Protein AF-A0A662YRQ8-F1 (afdb_monomer_lite)

pLDDT: mean 80.89, std 19.44, range [24.02, 98.69]

Structure (mmCIF, N/CA/C/O backbone):
data_AF-A0A662YRQ8-F1
#
_entry.id   AF-A0A662YRQ8-F1
#
loop_
_atom_site.group_PDB
_atom_site.id
_atom_site.type_symbol
_atom_site.label_atom_id
_atom_site.label_alt_id
_atom_site.label_comp_id
_atom_site.label_asym_id
_atom_site.label_entity_id
_atom_site.label_seq_id
_atom_site.pdbx_PDB_ins_code
_atom_site.Cartn_x
_atom_site.Cartn_y
_atom_site.Cartn_z
_atom_site.occupancy
_atom_site.B_iso_or_equiv
_atom_site.auth_seq_id
_atom_site.auth_comp_id
_atom_site.auth_asym_id
_atom_site.auth_atom_id
_atom_site.pdbx_PDB_model_num
ATOM 1 N N . MET A 1 1 ? -12.260 22.789 26.407 1.00 25.31 1 MET A N 1
ATOM 2 C CA . MET A 1 1 ? -10.998 22.935 27.160 1.00 25.31 1 MET A CA 1
ATOM 3 C C . MET A 1 1 ? -10.256 21.630 26.988 1.00 25.31 1 MET A C 1
ATOM 5 O O . MET A 1 1 ? -10.635 20.648 27.612 1.00 25.31 1 MET A O 1
ATOM 9 N N . ASN A 1 2 ? -9.316 21.592 26.049 1.00 30.98 2 ASN A N 1
ATOM 10 C CA . ASN A 1 2 ? -8.514 20.402 25.795 1.00 30.98 2 ASN A CA 1
ATOM 11 C C . ASN A 1 2 ? -7.507 20.269 26.946 1.00 30.98 2 ASN A C 1
ATOM 13 O O . ASN A 1 2 ? -6.934 21.273 27.368 1.00 30.98 2 ASN A O 1
ATOM 17 N N . GLY A 1 3 ? -7.381 19.068 27.514 1.00 31.55 3 GLY A N 1
ATOM 18 C CA . GLY A 1 3 ? -6.394 18.777 28.556 1.00 31.55 3 GLY A CA 1
ATOM 19 C C . GLY A 1 3 ? -4.955 19.003 28.063 1.00 31.55 3 GLY A C 1
ATOM 20 O O . GLY A 1 3 ? -4.752 19.182 26.861 1.00 31.55 3 GLY A O 1
ATOM 21 N N . PRO A 1 4 ? -3.966 19.023 28.973 1.00 32.19 4 PRO A N 1
ATOM 22 C CA . PRO A 1 4 ? -2.566 19.235 28.610 1.00 32.19 4 PRO A CA 1
ATOM 23 C C . PRO A 1 4 ? -2.101 18.189 27.583 1.00 32.19 4 PRO A C 1
ATOM 25 O O . PRO A 1 4 ? -2.426 17.009 27.701 1.00 32.19 4 PRO A O 1
ATOM 28 N N . VAL A 1 5 ? -1.367 18.655 26.568 1.00 42.41 5 VAL A N 1
ATOM 29 C CA . VAL A 1 5 ? -0.914 17.910 25.373 1.00 42.41 5 VAL A CA 1
ATOM 30 C C . VAL A 1 5 ? 0.348 17.073 25.656 1.00 42.41 5 VAL A C 1
ATOM 32 O O . VAL A 1 5 ? 0.888 16.409 24.775 1.00 42.41 5 VAL A O 1
ATOM 35 N N . ASP A 1 6 ? 0.812 17.035 26.902 1.00 43.62 6 ASP A N 1
ATOM 36 C CA . ASP A 1 6 ? 2.120 16.480 27.236 1.00 43.62 6 ASP A CA 1
ATOM 37 C C . ASP A 1 6 ? 2.043 14.972 27.510 1.00 43.62 6 ASP A C 1
ATOM 39 O O . ASP A 1 6 ? 2.090 14.508 28.645 1.00 43.62 6 ASP A O 1
ATOM 43 N N . GLY A 1 7 ? 1.939 14.192 26.433 1.00 43.09 7 GLY A N 1
ATOM 44 C CA . GLY A 1 7 ? 2.198 12.746 26.414 1.00 43.09 7 GLY A CA 1
ATOM 45 C C . GLY A 1 7 ? 3.687 12.407 26.267 1.00 43.09 7 GLY A C 1
ATOM 46 O O . GLY A 1 7 ? 4.026 11.409 25.633 1.00 43.09 7 GLY A O 1
ATOM 47 N N . LEU A 1 8 ? 4.585 13.264 26.766 1.00 45.91 8 LEU A N 1
ATOM 48 C CA . LEU A 1 8 ? 6.027 13.038 26.688 1.00 45.91 8 LEU A CA 1
ATOM 49 C C . LEU A 1 8 ? 6.437 11.973 27.709 1.00 45.91 8 LEU A C 1
ATOM 51 O O . LEU A 1 8 ? 6.257 12.142 28.912 1.00 45.91 8 LEU A O 1
ATOM 55 N N . PHE A 1 9 ? 7.011 10.879 27.213 1.00 47.22 9 PHE A N 1
ATOM 56 C CA . PHE A 1 9 ? 7.654 9.871 28.046 1.00 47.22 9 PHE A CA 1
ATOM 57 C C . PHE A 1 9 ? 8.927 10.459 28.659 1.00 47.22 9 PHE A C 1
ATOM 59 O O . PHE A 1 9 ? 9.909 10.690 27.952 1.00 47.22 9 PHE A O 1
ATOM 66 N N . ASP A 1 10 ? 8.915 10.707 29.967 1.00 44.44 10 ASP A N 1
ATOM 67 C CA . ASP A 1 10 ? 10.130 11.029 30.710 1.00 44.44 10 ASP A CA 1
ATOM 68 C C . ASP A 1 10 ? 10.884 9.713 30.944 1.00 44.44 10 ASP A C 1
ATOM 70 O O . ASP A 1 10 ? 10.483 8.877 31.755 1.00 44.44 10 ASP A O 1
ATOM 74 N N . SER A 1 11 ? 11.960 9.489 30.187 1.00 44.47 11 SER A N 1
ATOM 75 C CA . SER A 1 11 ? 12.743 8.243 30.165 1.00 44.47 11 SER A CA 1
ATOM 76 C C . SER A 1 11 ? 13.552 7.995 31.448 1.00 44.47 11 SER A C 1
ATOM 78 O O . SER A 1 11 ? 14.590 7.334 31.415 1.00 44.47 11 SER A O 1
ATOM 80 N N . GLN A 1 12 ? 13.150 8.581 32.575 1.00 41.28 12 GLN A N 1
ATOM 81 C CA . GLN A 1 12 ? 13.925 8.561 33.814 1.00 41.28 12 GLN A CA 1
ATOM 82 C C . GLN A 1 12 ? 13.778 7.264 34.613 1.00 41.28 12 GLN A C 1
ATOM 84 O O . GLN A 1 12 ? 14.516 7.075 35.578 1.00 41.28 12 GLN A O 1
ATOM 89 N N . HIS A 1 13 ? 12.923 6.333 34.184 1.00 43.66 13 HIS A N 1
ATOM 90 C CA . HIS A 1 13 ? 12.823 5.014 34.797 1.00 43.66 13 HIS A CA 1
ATOM 91 C C . HIS A 1 13 ? 12.653 3.890 33.753 1.00 43.66 13 HIS A C 1
ATOM 93 O O . HIS A 1 13 ? 11.630 3.803 33.084 1.00 43.66 13 HIS A O 1
ATOM 99 N N . ASP A 1 14 ? 13.664 3.012 33.716 1.00 48.03 14 ASP A N 1
ATOM 100 C CA . ASP A 1 14 ? 13.619 1.555 33.482 1.00 48.03 14 ASP A CA 1
ATOM 101 C C . ASP A 1 14 ? 14.218 0.901 32.210 1.00 48.03 14 ASP A C 1
ATOM 103 O O . ASP A 1 14 ? 14.156 1.397 31.084 1.00 48.03 14 ASP A O 1
ATOM 107 N N . ASP A 1 15 ? 14.821 -0.268 32.468 1.00 57.59 15 ASP A N 1
ATOM 108 C CA . ASP A 1 15 ? 15.594 -1.186 31.617 1.00 57.59 15 ASP A CA 1
ATOM 109 C C . ASP A 1 15 ? 14.920 -1.562 30.273 1.00 57.59 15 ASP A C 1
ATOM 111 O O . ASP A 1 15 ? 14.254 -2.592 30.148 1.00 57.59 15 ASP A O 1
ATOM 115 N N . GLY A 1 16 ? 15.143 -0.779 29.212 1.00 65.19 16 GLY A N 1
ATOM 116 C CA . GLY A 1 16 ? 14.778 -1.186 27.843 1.00 65.19 16 GLY A CA 1
ATOM 117 C C . GLY A 1 16 ? 13.274 -1.177 27.536 1.00 65.19 16 GLY A C 1
ATOM 118 O O . GLY A 1 16 ? 12.832 -1.888 26.627 1.00 65.19 16 GLY A O 1
ATOM 119 N N . ALA A 1 17 ? 12.491 -0.389 28.278 1.00 81.50 17 ALA A N 1
ATOM 120 C CA . ALA A 1 17 ? 11.095 -0.115 27.953 1.00 81.50 17 ALA A CA 1
ATOM 121 C C . ALA A 1 17 ? 10.980 0.898 26.795 1.00 81.50 17 ALA A C 1
ATOM 123 O O . ALA A 1 17 ? 11.735 1.869 26.725 1.00 81.50 17 ALA A O 1
ATOM 124 N N . PHE A 1 18 ? 10.033 0.687 25.879 1.00 86.69 18 PHE A N 1
ATOM 125 C CA . PHE A 1 18 ? 9.770 1.588 24.752 1.00 86.69 18 PHE A CA 1
ATOM 126 C C . PHE A 1 18 ? 8.282 1.614 24.388 1.00 86.69 18 PHE A C 1
ATOM 128 O O . PHE A 1 18 ? 7.525 0.711 24.739 1.00 86.69 18 PHE A O 1
ATOM 135 N N . MET A 1 19 ? 7.847 2.647 23.665 1.00 88.12 19 MET A N 1
ATOM 136 C CA . MET A 1 19 ? 6.489 2.716 23.123 1.00 88.12 19 MET A CA 1
ATOM 137 C C . MET A 1 19 ? 6.478 2.398 21.638 1.00 88.12 19 MET A C 1
ATOM 139 O O . MET A 1 19 ? 7.355 2.832 20.892 1.00 88.12 19 MET A O 1
ATOM 143 N N . PHE A 1 20 ? 5.436 1.702 21.199 1.00 87.88 20 PHE A N 1
ATOM 144 C CA . PHE A 1 20 ? 5.177 1.483 19.785 1.00 87.88 20 PHE A CA 1
ATOM 145 C C . PHE A 1 20 ? 3.710 1.744 19.472 1.00 87.88 20 PHE A C 1
ATOM 147 O O . PHE A 1 20 ? 2.830 1.445 20.282 1.00 87.88 20 PHE A O 1
ATOM 154 N N . THR A 1 21 ? 3.448 2.307 18.295 1.00 85.81 21 THR A N 1
ATOM 155 C CA . THR A 1 21 ? 2.104 2.699 17.876 1.00 85.81 21 THR A CA 1
ATOM 156 C C . THR A 1 21 ? 1.757 2.069 16.540 1.00 85.81 21 THR A C 1
ATOM 158 O O . THR A 1 21 ? 2.542 2.131 15.599 1.00 85.81 21 THR A O 1
ATOM 161 N N . SER A 1 22 ? 0.547 1.524 16.449 1.00 86.56 22 SER A N 1
ATOM 162 C CA . SER A 1 22 ? -0.058 1.109 15.184 1.00 86.56 22 SER A CA 1
ATOM 163 C C . SER A 1 22 ? -1.445 1.715 15.040 1.00 86.56 22 SER A C 1
ATOM 165 O O . SER A 1 22 ? -2.113 2.031 16.026 1.00 86.56 22 SER A O 1
ATOM 167 N N . GLU A 1 23 ? -1.902 1.839 13.800 1.00 87.50 23 GLU A N 1
ATOM 168 C CA . GLU A 1 23 ? -3.233 2.342 13.484 1.00 87.50 23 GLU A CA 1
ATOM 169 C C . GLU A 1 23 ? -3.971 1.461 12.471 1.00 87.50 23 GLU A C 1
ATOM 171 O O . GLU A 1 23 ? -3.383 0.669 11.736 1.00 87.50 23 GLU A O 1
ATOM 176 N N . SER A 1 24 ? -5.292 1.605 12.440 1.00 89.94 24 SER A N 1
ATOM 177 C CA . SER A 1 24 ? -6.202 0.900 11.546 1.00 89.94 24 SER A CA 1
ATOM 178 C C . SER A 1 24 ? -7.376 1.805 11.189 1.00 89.94 24 SER A C 1
ATOM 180 O O . SER A 1 24 ? -7.711 2.733 11.923 1.00 89.94 24 SER A O 1
ATOM 182 N N . VAL A 1 25 ? -8.016 1.519 10.062 1.00 91.00 25 VAL A N 1
ATOM 183 C CA . VAL A 1 25 ? -9.215 2.213 9.598 1.00 91.00 25 VAL A CA 1
ATOM 184 C C . VAL A 1 25 ? -10.347 1.215 9.348 1.00 91.00 25 VAL A C 1
ATOM 186 O O . VAL A 1 25 ? -10.095 0.032 9.111 1.00 91.00 25 VAL A O 1
ATOM 189 N N . GLY A 1 26 ? -11.587 1.688 9.427 1.00 93.12 26 GLY A N 1
ATOM 190 C CA . GLY A 1 26 ? -12.785 0.904 9.152 1.00 93.12 26 GLY A CA 1
ATOM 191 C C . GLY A 1 26 ? -13.053 0.703 7.662 1.00 93.12 26 GLY A C 1
ATOM 192 O O . GLY A 1 26 ? -12.456 1.343 6.799 1.00 93.12 26 GLY A O 1
ATOM 193 N N . GLU A 1 27 ? -14.011 -0.175 7.375 1.00 95.00 27 GLU A N 1
ATOM 194 C CA . GLU A 1 27 ? -14.470 -0.517 6.022 1.00 95.00 27 GLU A CA 1
ATOM 195 C C . GLU A 1 27 ? -15.055 0.672 5.242 1.00 95.00 27 GLU A C 1
ATOM 197 O O . GLU A 1 27 ? -15.081 0.635 4.017 1.00 95.00 27 GLU A O 1
ATOM 202 N N . GLY A 1 28 ? -15.532 1.716 5.928 1.00 95.00 28 GLY A N 1
ATOM 203 C CA . GLY A 1 28 ? -16.063 2.921 5.294 1.00 95.00 28 GLY A CA 1
ATOM 204 C C . GLY A 1 28 ? -15.041 4.019 5.045 1.00 95.00 28 GLY A C 1
ATOM 205 O O . GLY A 1 28 ? -15.399 5.047 4.481 1.00 95.00 28 GLY A O 1
ATOM 206 N N . HIS A 1 29 ? -13.783 3.831 5.444 1.00 92.25 29 HIS A N 1
ATOM 207 C CA . HIS A 1 29 ? -12.742 4.779 5.071 1.00 92.25 29 HIS A CA 1
ATOM 208 C C . HIS A 1 29 ? -12.563 4.766 3.545 1.00 92.25 29 HIS A C 1
ATOM 210 O O . HIS A 1 29 ? -12.417 3.675 2.998 1.00 92.25 29 HIS A O 1
ATOM 216 N N . PRO A 1 30 ? -12.479 5.918 2.854 1.00 86.69 30 PRO A N 1
ATOM 217 C CA . PRO A 1 30 ? -12.447 5.979 1.389 1.00 86.69 30 PRO A CA 1
ATOM 218 C C . PRO A 1 30 ? -11.354 5.105 0.741 1.00 86.69 30 PRO A C 1
ATOM 220 O O . PRO A 1 30 ? -11.682 4.304 -0.131 1.00 86.69 30 PRO A O 1
ATOM 223 N N . ASP A 1 31 ? -10.115 5.094 1.254 1.00 80.44 31 ASP A N 1
ATOM 224 C CA . ASP A 1 31 ? -9.100 4.131 0.766 1.00 80.44 31 ASP A CA 1
ATOM 225 C C . ASP A 1 31 ? -9.547 2.668 0.893 1.00 80.44 31 ASP A C 1
ATOM 227 O O . ASP A 1 31 ? -9.432 1.892 -0.044 1.00 80.44 31 ASP A O 1
ATOM 231 N N . LYS A 1 32 ? -10.146 2.290 2.030 1.00 85.94 32 LYS A N 1
ATOM 232 C CA . LYS A 1 32 ? -10.635 0.922 2.225 1.00 85.94 32 LYS A CA 1
ATOM 233 C C . LYS A 1 32 ? -11.867 0.613 1.386 1.00 85.94 32 LYS A C 1
ATOM 235 O O . LYS A 1 32 ? -12.112 -0.558 1.105 1.00 85.94 32 LYS A O 1
ATOM 240 N N . ILE A 1 33 ? -12.648 1.618 0.987 1.00 90.00 33 ILE A N 1
ATOM 241 C CA . ILE A 1 33 ? -13.706 1.451 -0.014 1.00 90.00 33 ILE A CA 1
ATOM 242 C C . ILE A 1 33 ? -13.071 1.079 -1.357 1.00 90.00 33 ILE A C 1
ATOM 244 O O . ILE A 1 33 ? -13.555 0.145 -1.991 1.00 90.00 33 ILE A O 1
ATOM 248 N N . CYS A 1 34 ? -11.996 1.765 -1.761 1.00 85.69 34 CYS A N 1
ATOM 249 C CA . CYS A 1 34 ? -11.265 1.466 -2.996 1.00 85.69 34 CYS A CA 1
ATOM 250 C C . CYS A 1 34 ? -10.718 0.036 -2.975 1.00 85.69 34 CYS A C 1
ATOM 252 O O . CYS A 1 34 ? -11.110 -0.754 -3.829 1.00 85.69 34 CYS A O 1
ATOM 254 N N . ASP A 1 35 ? -9.976 -0.329 -1.926 1.00 80.81 35 ASP A N 1
ATOM 255 C CA . ASP A 1 35 ? -9.445 -1.682 -1.706 1.00 80.81 35 ASP A CA 1
ATOM 256 C C . ASP A 1 35 ? -10.535 -2.766 -1.838 1.00 80.81 35 ASP A C 1
ATOM 258 O O . ASP A 1 35 ? -10.402 -3.742 -2.575 1.00 80.81 35 ASP A O 1
ATOM 262 N N . GLN A 1 36 ? -11.664 -2.583 -1.139 1.00 93.19 36 GLN A N 1
ATOM 263 C CA . GLN A 1 36 ? -12.771 -3.545 -1.152 1.00 93.19 36 GLN A CA 1
ATOM 264 C C . GLN A 1 36 ? -13.462 -3.632 -2.513 1.00 93.19 36 GLN A C 1
ATOM 266 O O . GLN A 1 36 ? -13.988 -4.690 -2.855 1.00 93.19 36 GLN A O 1
ATOM 271 N N . ILE A 1 37 ? -13.537 -2.531 -3.264 1.00 92.44 37 ILE A N 1
ATOM 272 C CA . ILE A 1 37 ? -14.115 -2.525 -4.609 1.00 92.44 37 ILE A CA 1
ATOM 273 C C . ILE A 1 37 ? -13.185 -3.251 -5.577 1.00 92.44 37 ILE A C 1
ATOM 275 O O . ILE A 1 37 ? -13.665 -4.112 -6.317 1.00 92.44 37 ILE A O 1
ATOM 279 N N . SER A 1 38 ? -11.889 -2.955 -5.542 1.00 87.69 38 SER A N 1
ATOM 280 C CA . SER A 1 38 ? -10.891 -3.598 -6.391 1.00 87.69 38 SER A CA 1
ATOM 281 C C . SER A 1 38 ? -10.846 -5.108 -6.157 1.00 87.69 38 SER A C 1
ATOM 283 O O . SER A 1 38 ? -10.987 -5.882 -7.106 1.00 87.69 38 SER A O 1
ATOM 285 N N . ASP A 1 39 ? -10.821 -5.551 -4.897 1.00 88.88 39 ASP A N 1
ATOM 286 C CA . ASP A 1 39 ? -10.882 -6.978 -4.554 1.00 88.88 39 ASP A CA 1
ATOM 287 C C . ASP A 1 39 ? -12.254 -7.616 -4.854 1.00 88.88 39 ASP A C 1
ATOM 289 O O . ASP A 1 39 ? -12.351 -8.808 -5.148 1.00 88.88 39 ASP A O 1
ATOM 293 N N . ALA A 1 40 ? -13.348 -6.848 -4.849 1.00 95.50 40 ALA A N 1
ATOM 294 C CA . ALA A 1 40 ? -14.647 -7.361 -5.288 1.00 95.50 40 ALA A CA 1
ATOM 295 C C . ALA A 1 40 ? -14.697 -7.586 -6.806 1.00 95.50 40 ALA A C 1
ATOM 297 O O . ALA A 1 40 ? -15.294 -8.566 -7.268 1.00 95.50 40 ALA A O 1
ATOM 298 N N . VAL A 1 41 ? -14.082 -6.690 -7.586 1.00 94.06 41 VAL A N 1
ATOM 299 C CA . VAL A 1 41 ? -13.893 -6.863 -9.033 1.00 94.06 41 VAL A CA 1
ATOM 300 C C . VAL A 1 41 ? -13.023 -8.091 -9.285 1.00 94.06 41 VAL A C 1
ATOM 302 O O . VAL A 1 41 ? -13.378 -8.937 -10.110 1.00 94.06 41 VAL A O 1
ATOM 305 N N . LEU A 1 42 ? -11.954 -8.240 -8.507 1.00 89.81 42 LEU A N 1
ATOM 306 C CA . LEU A 1 42 ? -11.062 -9.388 -8.541 1.00 89.81 42 LEU A CA 1
ATOM 307 C C . LEU A 1 42 ? -11.794 -10.716 -8.351 1.00 89.81 42 LEU A C 1
ATOM 309 O O . LEU A 1 42 ? -11.758 -11.601 -9.212 1.00 89.81 42 LEU A O 1
ATOM 313 N N . ASP A 1 43 ? -12.537 -10.817 -7.251 1.00 94.81 43 ASP A N 1
ATOM 314 C CA . ASP A 1 43 ? -13.339 -11.985 -6.914 1.00 94.81 43 ASP A CA 1
ATOM 315 C C . ASP A 1 43 ? -14.398 -12.265 -7.987 1.00 94.81 43 ASP A C 1
ATOM 317 O O . ASP A 1 43 ? -14.693 -13.424 -8.286 1.00 94.81 43 ASP A O 1
ATOM 321 N N . ALA A 1 44 ? -14.996 -11.227 -8.584 1.00 97.62 44 ALA A N 1
ATOM 322 C CA . ALA A 1 44 ? -15.987 -11.383 -9.647 1.00 97.62 44 ALA A CA 1
ATOM 323 C C . ALA A 1 44 ? -15.390 -11.999 -10.923 1.00 97.62 44 ALA A C 1
ATOM 325 O O . ALA A 1 44 ? -16.059 -12.816 -11.567 1.00 97.62 44 ALA A O 1
ATOM 326 N N . HIS A 1 45 ? -14.142 -11.655 -11.255 1.00 95.88 45 HIS A N 1
ATOM 327 C CA . HIS A 1 45 ? -13.399 -12.277 -12.348 1.00 95.88 45 HIS A CA 1
ATOM 328 C C . HIS A 1 45 ? -13.014 -13.720 -12.019 1.00 95.88 45 HIS A C 1
ATOM 330 O O . HIS A 1 45 ? -13.378 -14.620 -12.776 1.00 95.88 45 HIS A O 1
ATOM 336 N N . LEU A 1 46 ? -12.376 -13.973 -10.872 1.00 91.50 46 LEU A N 1
ATOM 337 C CA . LEU A 1 46 ? -11.926 -15.318 -10.486 1.00 91.50 46 LEU A CA 1
ATOM 338 C C . LEU A 1 46 ? -13.055 -16.336 -10.334 1.00 91.50 46 LEU A C 1
ATOM 340 O O . LEU A 1 46 ? -12.872 -17.514 -10.636 1.00 91.50 46 LEU A O 1
ATOM 344 N N . LYS A 1 47 ? -14.249 -15.893 -9.916 1.00 97.19 47 LYS A N 1
ATOM 345 C CA . LYS A 1 47 ? -15.451 -16.746 -9.859 1.00 97.19 47 LYS A CA 1
ATOM 346 C C . LYS A 1 47 ? -15.800 -17.373 -11.210 1.00 97.19 47 LYS A C 1
ATOM 348 O O . LYS A 1 47 ? -16.394 -18.448 -11.232 1.00 97.19 47 LYS A O 1
ATOM 353 N N . GLN A 1 48 ? -15.496 -16.693 -12.313 1.00 97.44 48 GLN A N 1
ATOM 354 C CA . GLN A 1 48 ? -15.834 -17.132 -13.671 1.00 97.44 48 GLN A CA 1
ATOM 355 C C . GLN A 1 48 ? -14.605 -17.611 -14.453 1.00 97.44 48 GLN A C 1
ATOM 357 O O . GLN A 1 48 ? -14.726 -18.470 -15.324 1.00 97.44 48 GLN A O 1
ATOM 362 N N . ASP A 1 49 ? -13.434 -17.052 -14.156 1.00 94.88 49 ASP A N 1
ATOM 363 C CA . ASP A 1 49 ? -12.181 -17.287 -14.857 1.00 94.88 49 ASP A CA 1
ATOM 364 C C . ASP A 1 49 ? -11.009 -17.310 -13.858 1.00 94.88 49 ASP A C 1
ATOM 366 O O . ASP A 1 49 ? -10.426 -16.265 -13.569 1.00 94.88 49 ASP A O 1
ATOM 370 N N . PRO A 1 50 ? -10.635 -18.494 -13.339 1.00 91.69 50 PRO A N 1
ATOM 371 C CA . PRO A 1 50 ? -9.534 -18.641 -12.381 1.00 91.69 50 PRO A CA 1
ATOM 372 C C . PRO A 1 50 ? -8.172 -18.163 -12.907 1.00 91.69 50 PRO A C 1
ATOM 374 O O . PRO A 1 50 ? -7.261 -17.904 -12.127 1.00 91.69 50 PRO A O 1
ATOM 377 N N . ASP A 1 51 ? -8.020 -18.048 -14.230 1.00 88.06 51 ASP A N 1
ATOM 378 C CA . ASP A 1 51 ? -6.792 -17.584 -14.878 1.00 88.06 51 ASP A CA 1
ATOM 379 C C . ASP A 1 51 ? -6.832 -16.086 -15.230 1.00 88.06 51 ASP A C 1
ATOM 381 O O . ASP A 1 51 ? -5.924 -15.594 -15.913 1.00 88.06 51 ASP A O 1
ATOM 385 N N . ALA A 1 52 ? -7.855 -15.355 -14.771 1.00 86.81 52 ALA A N 1
ATOM 386 C CA . ALA A 1 52 ? -7.998 -13.923 -15.002 1.00 86.81 52 ALA A CA 1
ATOM 387 C C . ALA A 1 52 ? -6.768 -13.148 -14.512 1.00 86.81 52 ALA A C 1
ATOM 389 O O . ALA A 1 52 ? -6.278 -13.348 -13.399 1.00 86.81 52 ALA A O 1
ATOM 390 N N . LYS A 1 53 ? -6.287 -12.225 -15.343 1.00 82.00 53 LYS A N 1
ATOM 391 C CA . LYS A 1 53 ? -5.225 -11.276 -15.001 1.00 82.00 53 LYS A CA 1
ATOM 392 C C . LYS A 1 53 ? -5.885 -9.937 -14.721 1.00 82.00 53 LYS A C 1
ATOM 394 O O . LYS A 1 53 ? -6.340 -9.287 -15.656 1.00 82.00 53 LYS A O 1
ATOM 399 N N . VAL A 1 54 ? -5.969 -9.563 -13.452 1.00 78.31 54 VAL A N 1
ATOM 400 C CA . VAL A 1 54 ? -6.602 -8.320 -13.002 1.00 78.31 54 VAL A CA 1
ATOM 401 C C . VAL A 1 54 ? -5.544 -7.464 -12.319 1.00 78.31 54 VAL A C 1
ATOM 403 O O . VAL A 1 54 ? -4.816 -7.966 -11.462 1.00 78.31 54 VAL A O 1
ATOM 406 N N . ALA A 1 55 ? -5.465 -6.209 -12.738 1.00 78.75 55 ALA A N 1
ATOM 407 C CA . ALA A 1 55 ? -4.845 -5.088 -12.049 1.00 78.75 55 ALA A CA 1
ATOM 408 C C . ALA A 1 55 ? -5.885 -3.959 -12.087 1.00 78.75 55 ALA A C 1
ATOM 410 O O . ALA A 1 55 ? -5.955 -3.193 -13.049 1.00 78.75 55 ALA A O 1
ATOM 411 N N . CYS A 1 56 ? -6.805 -3.976 -11.124 1.00 81.56 56 CYS A N 1
ATOM 412 C CA . CYS A 1 56 ? -7.929 -3.048 -11.069 1.00 81.56 56 CYS A CA 1
ATOM 413 C C . CYS A 1 56 ? -7.682 -2.063 -9.941 1.00 81.56 56 CYS A C 1
ATOM 415 O O . CYS A 1 56 ? -7.832 -2.436 -8.790 1.00 81.56 56 CYS A O 1
ATOM 417 N N . GLU A 1 57 ? -7.373 -0.827 -10.297 1.00 80.81 57 GLU A N 1
ATOM 418 C CA . GLU A 1 57 ? -7.209 0.287 -9.377 1.00 80.81 57 GLU A CA 1
ATOM 419 C C . GLU A 1 57 ? -8.553 1.008 -9.207 1.00 80.81 57 GLU A C 1
ATOM 421 O O . GLU A 1 57 ? -9.259 1.282 -10.190 1.00 80.81 57 GLU A O 1
ATOM 426 N N . THR A 1 58 ? -8.919 1.344 -7.971 1.00 83.12 58 THR A N 1
ATOM 427 C CA . THR A 1 58 ? -10.149 2.099 -7.686 1.00 83.12 58 THR A CA 1
ATOM 428 C C . THR A 1 58 ? -9.841 3.479 -7.123 1.00 83.12 58 THR A C 1
ATOM 430 O O . THR A 1 58 ? -9.040 3.636 -6.212 1.00 83.12 58 THR A O 1
ATOM 433 N N . VAL A 1 59 ? -10.539 4.498 -7.619 1.00 85.88 59 VAL A N 1
ATOM 434 C CA . VAL A 1 59 ? -10.541 5.855 -7.059 1.00 85.88 59 VAL A CA 1
ATOM 435 C C . VAL A 1 59 ? -11.942 6.185 -6.596 1.00 85.88 59 VAL A C 1
ATOM 437 O O . VAL A 1 59 ? -12.906 5.943 -7.328 1.00 85.88 59 VAL A O 1
ATOM 440 N N . CYS A 1 60 ? -12.082 6.807 -5.429 1.00 87.06 60 CYS A N 1
ATOM 441 C CA . CYS A 1 60 ? -13.357 7.379 -5.025 1.00 87.06 60 CYS A CA 1
ATOM 442 C C . CYS A 1 60 ? -13.224 8.805 -4.482 1.00 87.06 60 CYS A C 1
ATOM 444 O O . CYS A 1 60 ? -12.250 9.176 -3.825 1.00 87.06 60 CYS A O 1
ATOM 446 N N . LYS A 1 61 ? -14.226 9.620 -4.817 1.00 88.81 61 LYS A N 1
ATOM 447 C CA . LYS A 1 61 ? -14.428 10.991 -4.332 1.00 88.81 61 LYS A CA 1
ATOM 448 C C . LYS A 1 61 ? -15.931 11.281 -4.313 1.00 88.81 61 LYS A C 1
ATOM 450 O O . LYS A 1 61 ? -16.733 10.420 -4.679 1.00 88.81 61 LYS A O 1
ATOM 455 N N . THR A 1 62 ? -16.339 12.469 -3.884 1.00 88.06 62 THR A N 1
ATOM 456 C CA . THR A 1 62 ? -17.729 12.930 -3.809 1.00 88.06 62 THR A CA 1
ATOM 457 C C . THR A 1 62 ? -18.560 12.509 -5.024 1.00 88.06 62 THR A C 1
ATOM 459 O O . THR A 1 62 ? -18.370 12.970 -6.147 1.00 88.06 62 THR A O 1
ATOM 462 N N . GLY A 1 63 ? -19.497 11.586 -4.791 1.00 89.75 63 GLY A N 1
ATOM 463 C CA . GLY A 1 63 ? -20.422 11.095 -5.811 1.00 89.75 63 GLY A CA 1
ATOM 464 C C . GLY A 1 63 ? -19.800 10.288 -6.958 1.00 89.75 63 GLY A C 1
ATOM 465 O O . GLY A 1 63 ? -20.517 10.018 -7.919 1.00 89.75 63 GLY A O 1
ATOM 466 N N . MET A 1 64 ? -18.530 9.877 -6.885 1.00 93.12 64 MET A N 1
ATOM 467 C CA . MET A 1 64 ? -17.827 9.181 -7.968 1.00 93.12 64 MET A CA 1
ATOM 468 C C . MET A 1 64 ? -17.011 7.985 -7.463 1.00 93.12 64 MET A C 1
ATOM 470 O O . MET A 1 64 ? -16.265 8.087 -6.492 1.00 93.12 64 MET A O 1
ATOM 474 N N . VAL A 1 65 ? -17.101 6.879 -8.200 1.00 94.38 65 VAL A N 1
ATOM 475 C CA . VAL A 1 65 ? -16.119 5.790 -8.215 1.00 94.38 65 VAL A CA 1
ATOM 476 C C . VAL A 1 65 ? -15.571 5.663 -9.632 1.00 94.38 65 VAL A C 1
ATOM 478 O O . VAL A 1 65 ? -16.349 5.633 -10.584 1.00 94.38 65 VAL A O 1
ATOM 481 N N . LEU A 1 66 ? -14.256 5.578 -9.782 1.00 91.19 66 LEU A N 1
ATOM 482 C CA . LEU A 1 66 ? -13.578 5.278 -11.039 1.00 91.19 66 LEU A CA 1
ATOM 483 C C . LEU A 1 66 ? -12.809 3.968 -10.874 1.00 91.19 66 LEU A C 1
ATOM 485 O O . LEU A 1 66 ? -11.968 3.867 -9.990 1.00 91.19 66 LEU A O 1
ATOM 489 N N . LEU A 1 67 ? -13.084 3.000 -11.744 1.00 89.31 67 LEU A N 1
ATOM 490 C CA . LEU A 1 67 ? -12.228 1.832 -11.940 1.00 89.31 67 LEU A CA 1
ATOM 491 C C . LEU A 1 67 ? -11.257 2.121 -13.085 1.00 89.31 67 LEU A C 1
ATOM 493 O O . LEU A 1 67 ? -11.704 2.502 -14.172 1.00 89.31 67 LEU A O 1
ATOM 497 N N . CYS A 1 68 ? -9.963 1.916 -12.880 1.00 85.56 68 CYS A N 1
ATOM 498 C CA . CYS A 1 68 ? -8.930 2.046 -13.906 1.00 85.56 68 CYS A CA 1
ATOM 499 C C . CYS A 1 68 ? -7.890 0.924 -13.800 1.00 85.56 68 CYS A C 1
ATOM 501 O O . CYS A 1 68 ? -7.816 0.244 -12.790 1.00 85.56 68 CYS A O 1
ATOM 503 N N . GLY A 1 69 ? -7.119 0.696 -14.864 1.00 80.81 69 GLY A N 1
ATOM 504 C CA . GLY A 1 69 ? -6.087 -0.348 -14.908 1.00 80.81 69 GLY A CA 1
ATOM 505 C C . GLY A 1 69 ? -6.317 -1.358 -16.030 1.00 80.81 69 GLY A C 1
ATOM 506 O O . GLY A 1 69 ? -6.920 -1.030 -17.061 1.00 80.81 69 GLY A O 1
ATOM 507 N N . GLU A 1 70 ? -5.835 -2.584 -15.842 1.00 78.25 70 GLU A N 1
ATOM 508 C CA . GLU A 1 70 ? -5.785 -3.619 -16.873 1.00 78.25 70 GLU A CA 1
ATOM 509 C C . GLU A 1 70 ? -6.435 -4.933 -16.423 1.00 78.25 70 GLU A C 1
ATOM 511 O O . GLU A 1 70 ? -6.049 -5.550 -15.430 1.00 78.25 70 GLU A O 1
ATOM 516 N N . ILE A 1 71 ? -7.392 -5.427 -17.213 1.00 83.94 71 ILE A N 1
ATOM 517 C CA . ILE A 1 71 ? -8.027 -6.728 -17.009 1.00 83.94 71 ILE A CA 1
ATOM 518 C C . ILE A 1 71 ? -8.000 -7.550 -18.296 1.00 83.94 71 ILE A C 1
ATOM 520 O O . ILE A 1 71 ? -8.564 -7.179 -19.325 1.00 83.94 71 ILE A O 1
ATOM 524 N N . THR A 1 72 ? -7.399 -8.735 -18.212 1.00 86.75 72 THR A N 1
ATOM 525 C CA . THR A 1 72 ? -7.479 -9.779 -19.240 1.00 86.75 72 THR A CA 1
ATOM 526 C C . THR A 1 72 ? -8.175 -10.993 -18.653 1.00 86.75 72 THR A C 1
ATOM 528 O O . THR A 1 72 ? -7.616 -11.708 -17.822 1.00 86.75 72 THR A O 1
ATOM 531 N N . SER A 1 73 ? -9.421 -11.216 -19.063 1.00 90.19 73 SER A N 1
ATOM 532 C CA . SER A 1 73 ? -10.255 -12.291 -18.532 1.00 90.19 73 SER A CA 1
ATOM 533 C C . SER A 1 73 ? -11.329 -12.715 -19.531 1.00 90.19 73 SER A C 1
ATOM 535 O O . SER A 1 73 ? -11.774 -11.926 -20.363 1.00 90.19 73 SER A O 1
ATOM 537 N N . ARG A 1 74 ? -11.767 -13.971 -19.418 1.00 93.50 74 ARG A N 1
ATOM 538 C CA . ARG A 1 74 ? -12.932 -14.540 -20.114 1.00 93.50 74 ARG A CA 1
ATOM 539 C C . ARG A 1 74 ? -14.255 -14.261 -19.392 1.00 93.50 74 ARG A C 1
ATOM 541 O O . ARG A 1 74 ? -15.314 -14.574 -19.934 1.00 93.50 74 ARG A O 1
ATOM 548 N N . ALA A 1 75 ? -14.204 -13.732 -18.171 1.00 95.31 75 ALA A N 1
ATOM 549 C CA . ALA A 1 75 ? -15.380 -13.463 -17.357 1.00 95.31 75 ALA A CA 1
ATOM 550 C C . ALA A 1 75 ? -16.231 -12.329 -17.943 1.00 95.31 75 ALA A C 1
ATOM 552 O O . ALA A 1 75 ? -15.708 -11.343 -18.462 1.00 95.31 75 ALA A O 1
ATOM 553 N N . ASN A 1 76 ? -17.549 -12.439 -17.787 1.00 96.69 76 ASN A N 1
ATOM 554 C CA . ASN A 1 76 ? -18.476 -11.351 -18.073 1.00 96.69 76 ASN A CA 1
ATOM 555 C C . ASN A 1 76 ? -18.934 -10.741 -16.742 1.00 96.69 76 ASN A C 1
ATOM 557 O O . ASN A 1 76 ? -19.790 -11.303 -16.053 1.00 96.69 76 ASN A O 1
ATOM 561 N N . VAL A 1 77 ? -18.314 -9.629 -16.346 1.00 97.00 77 VAL A N 1
ATOM 562 C CA . VAL A 1 77 ? -18.543 -8.976 -15.049 1.00 97.00 77 VAL A CA 1
ATOM 563 C C . VAL A 1 77 ? -19.351 -7.695 -15.238 1.00 97.00 77 VAL A C 1
ATOM 565 O O . VAL A 1 77 ? -18.980 -6.812 -16.006 1.00 97.00 77 VAL A O 1
ATOM 568 N N . ASP A 1 78 ? -20.454 -7.575 -14.498 1.00 97.81 78 ASP A N 1
ATOM 569 C CA . ASP A 1 78 ? -21.195 -6.319 -14.377 1.00 97.81 78 ASP A CA 1
ATOM 570 C C . ASP A 1 78 ? -20.536 -5.436 -13.308 1.00 97.81 78 ASP A C 1
ATOM 572 O O . ASP A 1 78 ? -20.866 -5.509 -12.119 1.00 97.81 78 ASP A O 1
ATOM 576 N N . TYR A 1 79 ? -19.583 -4.604 -13.736 1.00 97.69 79 TYR A N 1
ATOM 577 C CA . TYR A 1 79 ? -18.845 -3.710 -12.840 1.00 97.69 79 TYR A CA 1
ATOM 578 C C . TYR A 1 79 ? -19.760 -2.734 -12.088 1.00 97.69 79 TYR A C 1
ATOM 580 O O . TYR A 1 79 ? -19.518 -2.458 -10.916 1.00 97.69 79 TYR A O 1
ATOM 588 N N . GLN A 1 80 ? -20.842 -2.247 -12.712 1.00 97.81 80 GLN A N 1
ATOM 589 C CA . GLN A 1 80 ? -21.786 -1.341 -12.045 1.00 97.81 80 GLN A CA 1
ATOM 590 C C . GLN A 1 80 ? -22.416 -2.025 -10.836 1.00 97.81 80 GLN A C 1
ATOM 592 O O . GLN A 1 80 ? -22.481 -1.445 -9.752 1.00 97.81 80 GLN A O 1
ATOM 597 N N . LYS A 1 81 ? -22.865 -3.269 -11.017 1.00 98.25 81 LYS A N 1
ATOM 598 C CA . LYS A 1 81 ? -23.462 -4.050 -9.938 1.00 98.25 81 LYS A CA 1
ATOM 599 C C . LYS A 1 81 ? -22.443 -4.379 -8.847 1.00 98.25 81 LYS A C 1
ATOM 601 O O . LYS A 1 81 ? -22.762 -4.187 -7.679 1.00 98.25 81 LYS A O 1
ATOM 606 N N . VAL A 1 82 ? -21.237 -4.827 -9.212 1.00 98.38 82 VAL A N 1
ATOM 607 C CA . VAL A 1 82 ? -20.175 -5.173 -8.245 1.00 98.38 82 VAL A CA 1
ATOM 608 C C . VAL A 1 82 ? -19.820 -3.973 -7.367 1.00 98.38 82 VAL A C 1
ATOM 610 O O . VAL A 1 82 ? -19.894 -4.076 -6.145 1.00 98.38 82 VAL A O 1
ATOM 613 N N . VAL A 1 83 ? -19.531 -2.817 -7.973 1.00 98.06 83 VAL A N 1
ATOM 614 C CA . VAL A 1 83 ? -19.197 -1.587 -7.237 1.00 98.06 83 VAL A CA 1
AT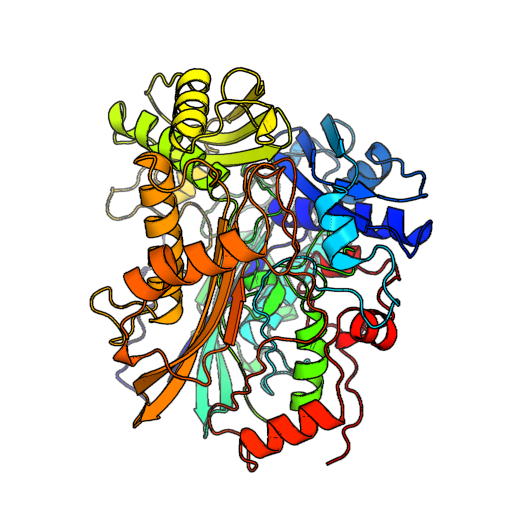OM 615 C C . VAL A 1 83 ? -20.328 -1.194 -6.283 1.00 98.06 83 VAL A C 1
ATOM 617 O O . VAL A 1 83 ? -20.101 -0.961 -5.096 1.00 98.06 83 VAL A O 1
ATOM 620 N N . ARG A 1 84 ? -21.571 -1.154 -6.777 1.00 98.56 84 ARG A N 1
ATOM 621 C CA . ARG A 1 84 ? -22.730 -0.720 -5.981 1.00 98.56 84 ARG A CA 1
ATOM 622 C C . ARG A 1 84 ? -23.059 -1.682 -4.844 1.00 98.56 84 ARG A C 1
ATOM 624 O O . ARG A 1 84 ? -23.397 -1.226 -3.753 1.00 98.56 84 ARG A O 1
ATOM 631 N N . ASP A 1 85 ? -22.939 -2.988 -5.066 1.00 98.69 85 ASP A N 1
ATOM 632 C CA . ASP A 1 85 ? -23.153 -3.990 -4.020 1.00 98.69 85 ASP A CA 1
ATOM 633 C C . ASP A 1 85 ? -22.087 -3.892 -2.922 1.00 98.69 85 ASP A C 1
ATOM 635 O O . ASP A 1 85 ? -22.427 -3.981 -1.740 1.00 98.69 85 ASP A O 1
ATOM 639 N N . THR A 1 86 ? -20.827 -3.633 -3.286 1.00 98.44 86 THR A N 1
ATOM 640 C CA . THR A 1 86 ? -19.742 -3.413 -2.320 1.00 98.44 86 THR A CA 1
ATOM 641 C C . THR A 1 86 ? -19.982 -2.158 -1.477 1.00 98.44 86 THR A C 1
ATOM 643 O O . THR A 1 86 ? -19.957 -2.231 -0.249 1.00 98.44 86 THR A O 1
ATOM 646 N N . ILE A 1 87 ? -20.324 -1.021 -2.095 1.00 98.19 87 ILE A N 1
ATOM 647 C CA . ILE A 1 87 ? -20.639 0.227 -1.367 1.00 98.19 87 ILE A CA 1
ATOM 648 C C . ILE A 1 87 ? -21.840 0.027 -0.426 1.00 98.19 87 ILE A C 1
ATOM 650 O O . ILE A 1 87 ? -21.839 0.483 0.723 1.00 98.19 87 ILE A O 1
ATOM 654 N N . LYS A 1 88 ? -22.860 -0.703 -0.891 1.00 98.44 88 LYS A N 1
ATOM 655 C CA . LYS A 1 88 ? -24.027 -1.063 -0.082 1.00 98.44 88 LYS A CA 1
ATOM 656 C C . LYS A 1 88 ? -23.646 -1.937 1.114 1.00 98.44 88 LYS A C 1
ATOM 658 O O . LYS A 1 88 ? -24.164 -1.703 2.203 1.00 98.44 88 LYS A O 1
ATOM 663 N N . HIS A 1 89 ? -22.762 -2.921 0.929 1.00 97.94 89 HIS A N 1
ATOM 664 C CA . HIS A 1 89 ? -22.273 -3.792 2.004 1.00 97.94 89 HIS A CA 1
ATOM 665 C C . HIS A 1 89 ? -21.551 -2.998 3.101 1.00 97.94 89 HIS A C 1
ATOM 667 O O . HIS A 1 89 ? -21.820 -3.201 4.284 1.00 97.94 89 HIS A O 1
ATOM 673 N N . ILE A 1 90 ? -20.696 -2.056 2.700 1.00 97.81 90 ILE A N 1
ATOM 674 C CA . ILE A 1 90 ? -19.972 -1.151 3.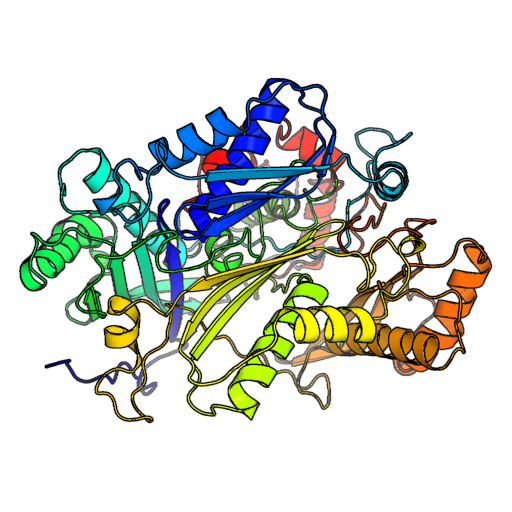604 1.00 97.81 90 ILE A CA 1
ATOM 675 C C . ILE A 1 90 ? -20.955 -0.288 4.423 1.00 97.81 90 ILE A C 1
ATOM 677 O O . ILE A 1 90 ? -20.743 -0.008 5.606 1.00 97.81 90 ILE A O 1
ATOM 681 N N . GLY A 1 91 ? -22.097 0.075 3.833 1.00 97.38 91 GLY A N 1
ATOM 682 C CA . GLY A 1 91 ? -23.208 0.752 4.513 1.00 97.38 91 GLY A CA 1
ATOM 683 C C . GLY A 1 91 ? -23.412 2.213 4.109 1.00 97.38 91 GLY A C 1
ATOM 684 O O . GLY A 1 91 ? -24.054 2.961 4.857 1.00 97.38 91 GLY A O 1
ATOM 685 N N . TYR A 1 92 ? -22.884 2.610 2.948 1.00 97.88 92 TYR A N 1
ATOM 686 C CA . TYR A 1 92 ? -23.172 3.885 2.288 1.00 97.88 92 TYR A CA 1
ATOM 687 C C . TYR A 1 92 ? -24.418 3.759 1.410 1.00 97.88 92 TYR A C 1
ATOM 689 O O . TYR A 1 92 ? -24.358 3.409 0.232 1.00 97.88 92 TYR A O 1
ATOM 697 N N . ASP A 1 93 ? -25.572 4.012 2.019 1.00 96.94 93 ASP A N 1
ATOM 698 C CA . ASP A 1 93 ? -26.906 3.790 1.456 1.00 96.94 93 ASP A CA 1
ATOM 699 C C . ASP A 1 93 ? -27.823 5.016 1.552 1.00 96.94 93 ASP A C 1
ATOM 701 O O . ASP A 1 93 ? -29.028 4.888 1.329 1.00 96.94 93 ASP A O 1
ATOM 705 N N . ASP A 1 94 ? -27.277 6.188 1.874 1.00 95.38 94 ASP A N 1
ATOM 706 C CA . ASP A 1 94 ? -28.026 7.435 1.978 1.00 95.38 94 ASP A CA 1
ATOM 707 C C . ASP A 1 94 ? -27.099 8.639 1.791 1.00 95.38 94 ASP A C 1
ATOM 709 O O . ASP A 1 94 ? -25.985 8.670 2.317 1.00 95.38 94 ASP A O 1
ATOM 713 N N . SER A 1 95 ? -27.571 9.661 1.073 1.00 92.38 95 SER A N 1
ATOM 714 C CA . SER A 1 95 ? -26.772 10.865 0.803 1.00 92.38 95 SER A CA 1
ATOM 715 C C . SER A 1 95 ? -26.406 11.629 2.083 1.00 92.38 95 SER A C 1
ATOM 717 O O . SER A 1 95 ? -25.368 12.283 2.125 1.00 92.38 95 SER A O 1
ATOM 719 N N . GLY A 1 96 ? -27.189 11.495 3.158 1.00 91.12 96 GLY A N 1
ATOM 720 C CA . GLY A 1 96 ? -26.888 12.064 4.469 1.00 91.12 96 GLY A CA 1
ATOM 721 C C . GLY A 1 96 ? -25.632 11.486 5.126 1.00 91.12 96 GLY A C 1
ATOM 722 O O . GLY A 1 96 ? -25.088 12.127 6.023 1.00 91.12 96 GLY A O 1
ATOM 723 N N . LYS A 1 97 ? -25.140 10.321 4.676 1.00 93.88 97 LYS A N 1
ATOM 724 C CA . LYS A 1 97 ? -23.863 9.722 5.111 1.00 93.88 97 LYS A CA 1
ATOM 725 C C . LYS A 1 97 ? -22.650 10.244 4.327 1.00 93.88 97 LYS A C 1
ATOM 727 O O . LYS A 1 97 ? -21.529 9.872 4.663 1.00 93.88 97 LYS A O 1
ATOM 732 N N . GLY A 1 98 ? -22.872 11.074 3.306 1.00 91.19 98 GLY A N 1
ATOM 733 C CA . GLY A 1 98 ? -21.849 11.627 2.410 1.00 91.19 98 GLY A CA 1
ATOM 734 C C . GLY A 1 98 ? -21.584 10.800 1.148 1.00 91.19 98 GLY A C 1
ATOM 735 O O . GLY A 1 98 ? -20.917 11.268 0.229 1.00 91.19 98 GLY A O 1
ATOM 736 N N . PHE A 1 99 ? -22.139 9.587 1.055 1.00 95.81 99 PHE A N 1
ATOM 737 C CA . PHE A 1 99 ? -22.019 8.725 -0.121 1.00 95.81 99 PHE A CA 1
ATOM 738 C C . PHE A 1 99 ? -23.175 7.720 -0.183 1.00 95.81 99 PHE A C 1
ATOM 740 O O . PHE A 1 99 ? -23.647 7.247 0.852 1.00 95.81 99 PHE A O 1
ATOM 747 N N . ASP A 1 100 ? -23.636 7.382 -1.388 1.00 97.12 100 ASP A N 1
ATOM 748 C CA . ASP A 1 100 ? -24.779 6.485 -1.589 1.00 97.12 100 ASP A CA 1
ATOM 749 C C . ASP A 1 100 ? -24.603 5.626 -2.848 1.00 97.12 100 ASP A C 1
ATOM 751 O O . ASP A 1 100 ? -24.524 6.144 -3.967 1.00 97.12 100 ASP A O 1
ATOM 755 N N . TYR A 1 101 ? -24.623 4.300 -2.671 1.00 98.25 101 TYR A N 1
ATOM 756 C CA . TYR A 1 101 ? -24.528 3.330 -3.767 1.00 98.25 101 TYR A CA 1
ATOM 757 C C . TYR A 1 101 ? -25.609 3.503 -4.847 1.00 98.25 101 TYR A C 1
ATOM 759 O O . TYR A 1 101 ? -25.435 3.030 -5.972 1.00 98.25 101 TYR A O 1
ATOM 767 N N . LYS A 1 102 ? -26.743 4.141 -4.527 1.00 97.88 102 LYS A N 1
ATOM 768 C CA . LYS A 1 102 ? -27.856 4.355 -5.467 1.00 97.88 102 LYS A CA 1
ATOM 769 C C . LYS A 1 102 ? -27.610 5.520 -6.421 1.00 97.88 102 LYS A C 1
ATOM 771 O O . LYS A 1 102 ? -28.099 5.481 -7.546 1.00 97.88 102 LYS A O 1
ATOM 776 N N . THR A 1 103 ? -26.894 6.550 -5.976 1.00 96.75 103 THR A N 1
ATOM 777 C CA . THR A 1 103 ? -26.780 7.829 -6.695 1.00 96.75 103 THR A CA 1
ATOM 778 C C . THR A 1 103 ? -25.371 8.117 -7.194 1.00 96.75 103 THR A C 1
ATOM 780 O O . THR A 1 103 ? -25.220 8.945 -8.091 1.00 96.75 103 THR A O 1
ATOM 783 N N . CYS A 1 104 ? -24.348 7.425 -6.677 1.00 96.00 104 CYS A N 1
ATOM 784 C CA . CYS A 1 104 ? -22.974 7.626 -7.123 1.00 96.00 104 CYS A CA 1
ATOM 785 C C . CYS A 1 104 ? -22.798 7.281 -8.613 1.00 96.00 104 CYS A C 1
ATOM 787 O O . CYS A 1 104 ? -23.395 6.333 -9.149 1.00 96.00 104 CYS A O 1
ATOM 789 N N . ASN A 1 105 ? -21.946 8.055 -9.277 1.00 96.75 105 ASN A N 1
ATOM 790 C CA . ASN A 1 105 ? -21.432 7.759 -10.599 1.00 96.75 105 ASN A CA 1
ATOM 791 C C . ASN A 1 105 ? -20.379 6.648 -10.492 1.00 96.75 105 ASN A C 1
ATOM 793 O O . ASN A 1 105 ? -19.567 6.653 -9.570 1.00 96.75 105 ASN A O 1
ATOM 797 N N . VAL A 1 106 ? -20.412 5.693 -11.417 1.00 96.81 106 VAL A N 1
ATOM 798 C CA . VAL A 1 106 ? -19.395 4.645 -11.531 1.00 96.81 106 VAL A CA 1
ATOM 799 C C . VAL A 1 106 ? -18.834 4.724 -12.945 1.00 96.81 106 VAL A C 1
ATOM 801 O O . VAL A 1 106 ? -19.535 4.403 -13.909 1.00 96.81 106 VAL A O 1
ATOM 804 N N . LEU A 1 107 ? -17.592 5.181 -13.051 1.00 93.75 107 LEU A N 1
ATOM 805 C CA . LEU A 1 107 ? -16.815 5.289 -14.279 1.00 93.75 107 LEU A CA 1
ATOM 806 C C . LEU A 1 107 ? -15.909 4.066 -14.411 1.00 93.75 107 LEU A C 1
ATOM 808 O O . LEU A 1 107 ? -15.376 3.567 -13.422 1.00 93.75 107 LEU A O 1
ATOM 812 N N . VAL A 1 108 ? -15.727 3.589 -15.639 1.00 94.25 108 VAL A N 1
ATOM 813 C CA . VAL A 1 108 ? -14.883 2.427 -15.931 1.00 94.25 108 VAL A CA 1
ATOM 814 C C . VAL A 1 108 ? -13.936 2.786 -17.069 1.00 94.25 108 VAL A C 1
ATOM 816 O O . VAL A 1 108 ? -14.379 3.080 -18.177 1.00 94.25 108 VAL A O 1
ATOM 819 N N . ALA A 1 109 ? -12.641 2.756 -16.774 1.00 89.75 109 ALA A N 1
ATOM 820 C CA . ALA A 1 109 ? -11.524 3.020 -17.675 1.00 89.75 109 ALA A CA 1
ATOM 821 C C . ALA A 1 109 ? -10.525 1.845 -17.627 1.00 89.75 109 ALA A C 1
ATOM 823 O O . ALA A 1 109 ? -9.341 2.021 -17.339 1.00 89.75 109 ALA A O 1
ATOM 824 N N . LEU A 1 110 ? -11.041 0.633 -17.861 1.00 87.25 110 LEU A N 1
ATOM 825 C CA . LEU A 1 110 ? -10.279 -0.618 -17.858 1.00 87.25 110 LEU A CA 1
ATOM 826 C C . LEU A 1 110 ? -9.883 -1.014 -19.286 1.00 87.25 110 LEU A C 1
ATOM 828 O O . LEU A 1 110 ? -10.711 -0.977 -20.199 1.00 87.25 110 LEU A O 1
ATOM 832 N N . GLU A 1 111 ? -8.631 -1.428 -19.466 1.00 83.12 111 GLU A N 1
ATOM 833 C CA . GLU A 1 111 ? -8.074 -1.901 -20.741 1.00 83.12 111 GLU A CA 1
ATOM 834 C C . GLU A 1 111 ? -7.603 -3.360 -20.629 1.00 83.12 111 GLU A C 1
ATOM 836 O O . GLU A 1 111 ? -7.639 -3.953 -19.555 1.00 83.12 111 GLU A O 1
ATOM 841 N N . GLN A 1 112 ? -7.183 -3.976 -21.737 1.00 81.94 112 GLN A N 1
ATOM 842 C CA . GLN A 1 112 ? -6.507 -5.278 -21.678 1.00 81.94 112 GLN A CA 1
ATOM 843 C C . GLN A 1 112 ? -5.050 -5.114 -21.234 1.00 81.94 112 GLN A C 1
ATOM 845 O O . GLN A 1 112 ? -4.447 -4.062 -21.438 1.00 81.94 112 GLN A O 1
ATOM 850 N N . GLN A 1 113 ? -4.472 -6.180 -20.678 1.00 71.12 113 GLN A N 1
ATOM 851 C CA . GLN A 1 113 ? -3.057 -6.207 -20.308 1.00 71.12 113 GLN A CA 1
ATOM 852 C C . GLN A 1 113 ? -2.185 -6.024 -21.556 1.00 71.12 113 GLN A C 1
ATOM 854 O O . GLN A 1 113 ? -2.464 -6.588 -22.618 1.00 71.12 113 GLN A O 1
ATOM 859 N N . SER A 1 114 ? -1.093 -5.273 -21.416 1.00 71.19 114 SER A N 1
ATOM 860 C CA . SER A 1 114 ? -0.132 -5.093 -22.500 1.00 71.19 114 SER A CA 1
ATOM 861 C C . SER A 1 114 ? 0.541 -6.413 -22.914 1.00 71.19 114 SER A C 1
ATOM 863 O O . SER A 1 114 ? 1.015 -7.163 -22.049 1.00 71.19 114 SER A O 1
ATOM 865 N N . PRO A 1 115 ? 0.665 -6.685 -24.229 1.00 73.06 115 PRO A N 1
ATOM 866 C CA . PRO A 1 115 ? 1.405 -7.838 -24.739 1.00 73.06 115 PRO A CA 1
ATOM 867 C C . PRO A 1 115 ? 2.876 -7.879 -24.293 1.00 73.06 115 PRO A C 1
ATOM 869 O O . PRO A 1 115 ? 3.408 -8.971 -24.092 1.00 73.06 115 PRO A O 1
ATOM 872 N N . ASP A 1 116 ? 3.513 -6.715 -24.087 1.00 69.75 116 ASP A N 1
ATOM 873 C CA . ASP A 1 116 ? 4.912 -6.611 -23.636 1.00 69.75 116 ASP A CA 1
ATOM 874 C C . ASP A 1 116 ? 5.090 -7.160 -22.200 1.00 69.75 116 ASP A C 1
ATOM 876 O O . ASP A 1 116 ? 6.138 -7.723 -21.879 1.00 69.75 116 ASP A O 1
ATOM 880 N N . ILE A 1 117 ? 4.054 -7.071 -21.354 1.00 67.06 117 ILE A N 1
ATOM 881 C CA . ILE A 1 117 ? 4.029 -7.689 -20.015 1.00 67.06 117 ILE A CA 1
ATOM 882 C C . ILE A 1 117 ? 3.739 -9.177 -20.147 1.00 67.06 117 ILE A C 1
ATOM 884 O O . ILE A 1 117 ? 4.446 -10.015 -19.590 1.00 67.06 117 ILE A O 1
ATOM 888 N N . ALA A 1 118 ? 2.706 -9.520 -20.920 1.00 72.44 118 ALA A N 1
ATOM 889 C CA . ALA A 1 118 ? 2.262 -10.896 -21.080 1.00 72.44 118 ALA A CA 1
ATOM 890 C C . ALA A 1 118 ? 3.412 -11.810 -21.548 1.00 72.44 118 ALA A C 1
ATOM 892 O O . ALA A 1 118 ? 3.619 -12.875 -20.957 1.00 72.44 118 ALA A O 1
ATOM 893 N N . GLN A 1 119 ? 4.215 -11.366 -22.528 1.00 76.81 119 GLN A N 1
ATOM 894 C CA . GLN A 1 119 ? 5.386 -12.108 -23.030 1.00 76.81 119 GLN A CA 1
ATOM 895 C C . GLN A 1 119 ? 6.487 -12.278 -21.981 1.00 76.81 119 GLN A C 1
ATOM 897 O O . GLN A 1 119 ? 7.163 -13.304 -21.941 1.00 76.81 119 GLN A O 1
ATOM 902 N N . GLY A 1 120 ? 6.676 -11.270 -21.126 1.00 68.25 120 GLY A N 1
ATOM 903 C CA . GLY A 1 120 ? 7.728 -11.284 -20.122 1.00 68.25 120 GLY A CA 1
ATOM 904 C C . GLY A 1 120 ? 7.439 -12.293 -19.022 1.00 68.25 120 GLY A C 1
ATOM 905 O O . GLY A 1 120 ? 8.359 -12.691 -18.314 1.00 68.25 120 GLY A O 1
ATOM 906 N N . VAL A 1 121 ? 6.179 -12.711 -18.869 1.00 69.88 121 VAL A N 1
ATOM 907 C CA . VAL A 1 121 ? 5.744 -13.256 -17.593 1.00 69.88 121 VAL A CA 1
ATOM 908 C C . VAL A 1 121 ? 4.901 -14.532 -17.670 1.00 69.88 121 VAL A C 1
ATOM 910 O O . VAL A 1 121 ? 5.144 -15.424 -16.858 1.00 69.88 121 VAL A O 1
ATOM 913 N N . HIS A 1 122 ? 3.940 -14.669 -18.596 1.00 75.12 122 HIS A N 1
ATOM 914 C CA . HIS A 1 122 ? 3.088 -15.878 -18.665 1.00 75.12 122 HIS A CA 1
ATOM 915 C C . HIS A 1 122 ? 2.993 -16.533 -20.047 1.00 75.12 122 HIS A C 1
ATOM 917 O O . HIS A 1 122 ? 2.795 -17.747 -20.100 1.00 75.12 122 HIS A O 1
ATOM 923 N N . LEU A 1 123 ? 3.159 -15.792 -21.149 1.00 78.88 123 LEU A N 1
ATOM 924 C CA . LEU A 1 123 ? 3.046 -16.386 -22.485 1.00 78.88 123 LEU A CA 1
ATOM 925 C C . LEU A 1 123 ? 4.152 -17.423 -22.699 1.00 78.88 123 LEU A C 1
ATOM 927 O O . LEU A 1 123 ? 5.319 -17.170 -22.405 1.00 78.88 123 LEU A O 1
ATOM 931 N N . ASP A 1 124 ? 3.758 -18.595 -23.199 1.00 82.69 124 ASP A N 1
ATOM 932 C CA . ASP A 1 124 ? 4.630 -19.742 -23.481 1.00 82.69 124 ASP A CA 1
ATOM 933 C C . ASP A 1 124 ? 5.462 -20.245 -22.282 1.00 82.69 124 ASP A C 1
ATOM 935 O O . ASP A 1 124 ? 6.465 -20.941 -22.459 1.00 82.69 124 ASP A O 1
ATOM 939 N N . ARG A 1 125 ? 5.033 -19.944 -21.046 1.00 80.69 125 ARG A N 1
ATOM 940 C CA . ARG A 1 125 ? 5.659 -20.444 -19.814 1.00 80.69 125 ARG A CA 1
ATOM 941 C C . ARG A 1 125 ? 4.814 -21.509 -19.131 1.00 80.69 125 ARG A C 1
ATOM 943 O O . ARG A 1 125 ? 3.587 -21.501 -19.189 1.00 80.69 125 ARG A O 1
ATOM 950 N N . HIS A 1 126 ? 5.492 -22.429 -18.449 1.00 84.44 126 HIS A N 1
ATOM 951 C CA . HIS A 1 126 ? 4.827 -23.381 -17.569 1.00 84.44 126 HIS A CA 1
ATOM 952 C C . HIS A 1 126 ? 4.269 -22.651 -16.340 1.00 84.44 126 HIS A C 1
ATOM 954 O O . HIS A 1 126 ? 4.894 -21.718 -15.843 1.00 84.44 126 HIS A O 1
ATOM 960 N N . GLU A 1 127 ? 3.126 -23.098 -15.820 1.00 81.50 127 GLU A N 1
ATOM 961 C CA . GLU A 1 127 ? 2.422 -22.436 -14.713 1.00 81.50 127 GLU A CA 1
ATOM 962 C C . GLU A 1 127 ? 3.293 -22.267 -13.459 1.00 81.50 127 GLU A C 1
ATOM 964 O O . GLU A 1 127 ? 3.223 -21.240 -12.804 1.00 81.50 127 GLU A O 1
ATOM 969 N N . GLU A 1 128 ? 4.168 -23.230 -13.167 1.00 81.31 128 GLU A N 1
ATOM 970 C CA . GLU A 1 128 ? 5.105 -23.172 -12.030 1.00 81.31 128 GLU A CA 1
ATOM 971 C C . GLU A 1 128 ? 6.348 -22.291 -12.268 1.00 81.31 128 GLU A C 1
ATOM 973 O O . GLU A 1 128 ? 7.103 -22.038 -11.331 1.00 81.31 128 GLU A O 1
ATOM 978 N N . ASP A 1 129 ? 6.587 -21.849 -13.505 1.00 81.75 129 ASP A N 1
ATOM 979 C CA . ASP A 1 129 ? 7.773 -21.076 -13.919 1.00 81.75 129 ASP A CA 1
ATOM 980 C C . ASP A 1 129 ? 7.403 -19.717 -14.542 1.00 81.75 129 ASP A C 1
ATOM 982 O O . ASP A 1 129 ? 8.151 -19.099 -15.307 1.00 81.75 129 ASP A O 1
ATOM 986 N N . ILE A 1 130 ? 6.205 -19.240 -14.215 1.00 78.06 130 ILE A N 1
ATOM 987 C CA . ILE A 1 130 ? 5.781 -17.879 -14.523 1.00 78.06 130 ILE A CA 1
ATOM 988 C C . ILE A 1 130 ? 6.726 -16.872 -13.861 1.00 78.06 130 ILE A C 1
ATOM 990 O O . ILE A 1 130 ? 7.194 -17.065 -12.738 1.00 78.06 130 ILE A O 1
ATOM 994 N N . GLY A 1 131 ? 7.027 -15.791 -14.574 1.00 66.31 131 GLY A N 1
ATOM 995 C CA . GLY A 1 131 ? 7.852 -14.723 -14.021 1.00 66.31 131 GLY A CA 1
ATOM 996 C C . GLY A 1 131 ? 7.109 -13.924 -12.948 1.00 66.31 131 GLY A C 1
ATOM 997 O O . GLY A 1 131 ? 5.879 -13.913 -12.900 1.00 66.31 131 GLY A O 1
ATOM 998 N N . ALA A 1 132 ? 7.853 -13.182 -12.135 1.00 64.56 132 ALA A N 1
ATOM 999 C CA . ALA A 1 132 ? 7.286 -12.039 -11.440 1.00 64.56 132 ALA A CA 1
ATOM 1000 C C . ALA A 1 132 ? 6.920 -10.929 -12.448 1.00 64.56 132 ALA A C 1
ATOM 1002 O O . ALA A 1 132 ? 7.548 -10.751 -13.501 1.00 64.56 132 ALA A O 1
ATOM 1003 N N . GLY A 1 133 ? 5.849 -10.226 -12.117 1.00 60.81 133 GLY A N 1
ATOM 1004 C CA . GLY A 1 133 ? 5.136 -9.253 -12.936 1.00 60.81 133 GLY A CA 1
ATOM 1005 C C . GLY A 1 133 ? 5.655 -7.872 -12.915 1.00 60.81 133 GLY A C 1
ATOM 1006 O O . GLY A 1 133 ? 5.313 -7.158 -13.838 1.00 60.81 133 GLY A O 1
ATOM 1007 N N . ASP A 1 134 ? 6.472 -7.589 -11.908 1.00 65.56 134 ASP A N 1
ATOM 1008 C CA . ASP A 1 134 ? 7.244 -6.386 -11.707 1.00 65.56 134 ASP A CA 1
ATOM 1009 C C . ASP A 1 134 ? 8.388 -6.677 -10.742 1.00 65.56 134 ASP A C 1
ATOM 1011 O O . ASP A 1 134 ? 8.514 -7.764 -10.169 1.00 65.56 134 ASP A O 1
ATOM 1015 N N . GLN A 1 135 ? 9.290 -5.719 -10.626 1.00 63.47 135 GLN A N 1
ATOM 1016 C CA . GLN A 1 135 ? 10.292 -5.721 -9.580 1.00 63.47 135 GLN A CA 1
ATOM 1017 C C . GLN A 1 135 ? 9.666 -5.261 -8.263 1.00 63.47 135 GLN A C 1
ATOM 1019 O O . GLN A 1 135 ? 8.968 -4.251 -8.207 1.00 63.47 135 GLN A O 1
ATOM 1024 N N . GLY A 1 136 ? 9.992 -5.956 -7.180 1.00 63.28 136 GLY A N 1
ATOM 1025 C CA . GLY A 1 136 ? 9.540 -5.597 -5.844 1.00 63.28 136 GLY A CA 1
ATOM 1026 C C . GLY A 1 136 ? 10.439 -6.188 -4.769 1.00 63.28 136 GLY A C 1
ATOM 1027 O O . GLY A 1 136 ? 11.358 -6.963 -5.052 1.00 63.28 136 GLY A O 1
ATOM 1028 N N . LEU A 1 137 ? 10.150 -5.831 -3.524 1.00 60.06 137 LEU A N 1
ATOM 1029 C CA . LEU A 1 137 ? 10.733 -6.442 -2.334 1.00 60.06 137 LEU A CA 1
ATOM 1030 C C . LEU A 1 137 ? 9.588 -6.768 -1.373 1.00 60.06 137 LEU A C 1
ATOM 1032 O O . LEU A 1 137 ? 8.683 -5.958 -1.203 1.00 60.06 137 LEU A O 1
ATOM 1036 N N . MET A 1 138 ? 9.650 -7.935 -0.738 1.00 61.06 138 MET A N 1
ATOM 1037 C CA . MET A 1 138 ? 8.569 -8.485 0.080 1.00 61.06 138 MET A CA 1
ATOM 1038 C C . MET A 1 138 ? 9.081 -8.800 1.475 1.00 61.06 138 MET A C 1
ATOM 1040 O O . MET A 1 138 ? 10.227 -9.228 1.634 1.00 61.06 138 MET A O 1
ATOM 1044 N N . PHE A 1 139 ? 8.231 -8.586 2.480 1.00 60.69 139 PHE A N 1
ATOM 1045 C CA . PHE A 1 139 ? 8.609 -8.702 3.881 1.00 60.69 139 PHE A CA 1
ATOM 1046 C C . PHE A 1 139 ? 7.566 -9.445 4.710 1.00 60.69 139 PHE A C 1
ATOM 1048 O O . PHE A 1 139 ? 6.445 -8.973 4.903 1.00 60.69 139 PHE A O 1
ATOM 1055 N N . GLY A 1 140 ? 7.962 -10.603 5.236 1.00 67.94 140 GLY A N 1
ATOM 1056 C CA . GLY A 1 140 ? 7.189 -11.348 6.221 1.00 67.94 140 GLY A CA 1
ATOM 1057 C C . GLY A 1 140 ? 7.635 -11.022 7.628 1.00 67.94 140 GLY A C 1
ATOM 1058 O O . GLY A 1 140 ? 8.828 -10.856 7.884 1.00 67.94 140 GLY A O 1
ATOM 1059 N N . TYR A 1 141 ? 6.663 -10.922 8.528 1.00 72.62 141 TYR A N 1
ATOM 1060 C CA . TYR A 1 141 ? 6.901 -10.637 9.930 1.00 72.62 141 TYR A CA 1
ATOM 1061 C C . TYR A 1 141 ? 6.024 -11.533 10.795 1.00 72.62 141 TYR A C 1
ATOM 1063 O O . TYR A 1 141 ? 4.824 -11.669 10.567 1.00 72.62 141 TYR A O 1
ATOM 1071 N N . ALA A 1 142 ? 6.637 -12.126 11.811 1.00 78.94 142 ALA A N 1
ATOM 1072 C CA . ALA A 1 142 ? 5.943 -12.899 12.826 1.00 78.94 142 ALA A CA 1
ATOM 1073 C C . ALA A 1 142 ? 6.532 -12.589 14.202 1.00 78.94 142 ALA A C 1
ATOM 1075 O O . ALA A 1 142 ? 7.739 -12.370 14.353 1.00 78.94 142 ALA A O 1
ATOM 1076 N N . THR A 1 143 ? 5.662 -12.583 15.204 1.00 79.44 143 THR A N 1
ATOM 1077 C CA . THR A 1 143 ? 5.994 -12.286 16.600 1.00 79.44 143 THR A CA 1
ATOM 1078 C C . THR A 1 143 ? 5.118 -13.118 17.527 1.00 79.44 143 THR A C 1
ATOM 1080 O O . THR A 1 143 ? 3.990 -13.437 17.178 1.00 79.44 143 THR A O 1
ATOM 1083 N N . ASP A 1 144 ? 5.600 -13.486 18.706 1.00 85.00 144 ASP A N 1
ATOM 1084 C CA . ASP A 1 144 ? 4.860 -14.290 19.690 1.00 85.00 144 ASP A CA 1
ATOM 1085 C C . ASP A 1 144 ? 4.031 -13.456 20.676 1.00 85.00 144 ASP A C 1
ATOM 1087 O O . ASP A 1 144 ? 3.459 -13.997 21.620 1.00 85.00 144 ASP A O 1
ATOM 1091 N N . GLU A 1 145 ? 3.933 -12.144 20.448 1.00 88.31 145 GLU A N 1
ATOM 1092 C CA . GLU A 1 145 ? 3.144 -11.213 21.266 1.00 88.31 145 GLU A CA 1
ATOM 1093 C C . GLU A 1 145 ? 1.668 -11.622 21.403 1.00 88.31 145 GLU A C 1
ATOM 1095 O O . GLU A 1 145 ? 1.022 -11.309 22.408 1.00 88.31 145 GLU A O 1
ATOM 1100 N N . THR A 1 146 ? 1.119 -12.282 20.379 1.00 91.81 146 THR A N 1
ATOM 1101 C CA . THR A 1 146 ? -0.292 -12.674 20.285 1.00 91.81 146 THR A CA 1
ATOM 1102 C C . THR A 1 146 ? -0.448 -14.095 19.746 1.00 91.81 146 THR A C 1
ATOM 1104 O O . THR A 1 146 ? 0.452 -14.638 19.103 1.00 91.81 146 THR A O 1
ATOM 1107 N N . GLU A 1 147 ? -1.612 -14.710 19.985 1.00 91.12 147 GLU A N 1
ATOM 1108 C CA . GLU A 1 147 ? -1.923 -16.054 19.471 1.00 91.12 147 GLU A CA 1
ATOM 1109 C C . GLU A 1 147 ? -1.951 -16.100 17.939 1.00 91.12 147 GLU A C 1
ATOM 1111 O O . GLU A 1 147 ? -1.662 -17.132 17.338 1.00 91.12 147 GLU A O 1
ATOM 1116 N N . GLU A 1 148 ? -2.305 -14.984 17.306 1.00 85.81 148 GLU A N 1
ATOM 1117 C CA . GLU A 1 148 ? -2.340 -14.812 15.856 1.00 85.81 148 GLU A CA 1
ATOM 1118 C C . GLU A 1 148 ? -0.940 -14.551 15.252 1.00 85.81 148 GLU A C 1
ATOM 1120 O O . GLU A 1 148 ? -0.792 -14.381 14.043 1.00 85.81 148 GLU A O 1
ATOM 1125 N N . CYS A 1 149 ? 0.099 -14.550 16.089 1.00 88.44 149 CYS A N 1
ATOM 1126 C CA . CYS A 1 149 ? 1.491 -14.241 15.769 1.00 88.44 149 CYS A CA 1
ATOM 1127 C C . CYS A 1 149 ? 1.727 -12.850 15.149 1.00 88.44 149 CYS A C 1
ATOM 1129 O O . CYS A 1 149 ? 2.634 -12.667 14.333 1.00 88.44 149 CYS A O 1
ATOM 1131 N N . MET A 1 150 ? 0.898 -11.881 15.534 1.00 87.44 150 MET A N 1
ATOM 1132 C CA . MET A 1 150 ? 0.910 -10.500 15.045 1.00 87.44 150 MET A CA 1
ATOM 1133 C C . MET A 1 150 ? 1.244 -9.511 16.174 1.00 87.44 150 MET A C 1
ATOM 1135 O O . MET A 1 150 ? 0.982 -9.819 17.341 1.00 87.44 150 MET A O 1
ATOM 1139 N N . PRO A 1 151 ? 1.771 -8.310 15.868 1.00 88.06 151 PRO A N 1
ATOM 1140 C CA . PRO A 1 151 ? 2.000 -7.288 16.887 1.00 88.06 151 PRO A CA 1
ATOM 1141 C C . PRO A 1 151 ? 0.712 -6.926 17.627 1.00 88.06 151 PRO A C 1
ATOM 1143 O O . PRO A 1 151 ? -0.338 -6.727 17.005 1.00 88.06 151 PRO A O 1
ATOM 1146 N N . LEU A 1 152 ? 0.774 -6.794 18.954 1.00 94.31 152 LEU A N 1
ATOM 1147 C CA . LEU A 1 152 ? -0.432 -6.513 19.744 1.00 94.31 152 LEU A CA 1
ATOM 1148 C C . LEU A 1 152 ? -1.089 -5.183 19.334 1.00 94.31 152 LEU A C 1
ATOM 1150 O O . LEU A 1 152 ? -2.317 -5.098 19.260 1.00 94.31 152 LEU A O 1
ATOM 1154 N N . THR A 1 153 ? -0.291 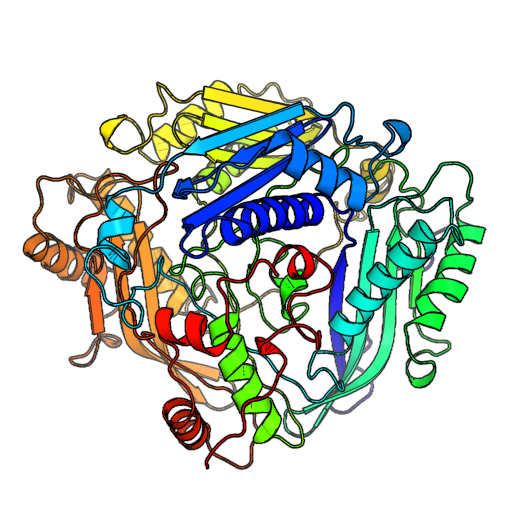-4.159 19.029 1.00 93.75 153 THR A N 1
ATOM 1155 C CA . THR A 1 153 ? -0.761 -2.826 18.617 1.00 93.75 153 THR A CA 1
ATOM 1156 C C . THR A 1 153 ? -1.705 -2.877 17.412 1.00 93.75 153 THR A C 1
ATOM 1158 O O . THR A 1 153 ? -2.802 -2.313 17.470 1.00 93.75 153 THR A O 1
ATOM 1161 N N . ILE A 1 154 ? -1.329 -3.579 16.333 1.00 91.88 154 ILE A N 1
ATOM 1162 C CA . ILE A 1 154 ? -2.142 -3.656 15.108 1.00 91.88 154 ILE A CA 1
ATOM 1163 C C . ILE A 1 154 ? -3.366 -4.557 15.289 1.00 91.88 154 ILE A C 1
ATOM 1165 O O . ILE A 1 154 ? -4.457 -4.206 14.839 1.00 91.88 154 ILE A O 1
ATOM 1169 N N . VAL A 1 155 ? -3.225 -5.658 16.038 1.00 94.81 155 VAL A N 1
ATOM 1170 C CA . VAL A 1 155 ? -4.345 -6.554 16.372 1.00 94.81 155 VAL A CA 1
ATOM 1171 C C . VAL A 1 155 ? -5.437 -5.794 17.124 1.00 94.81 155 VAL A C 1
ATOM 1173 O O . VAL A 1 155 ? -6.619 -5.915 16.790 1.00 94.81 155 VAL A O 1
ATOM 1176 N N . LEU A 1 156 ? -5.066 -4.979 18.117 1.00 97.81 156 LEU A N 1
ATOM 1177 C CA . LEU A 1 156 ? -6.025 -4.164 18.863 1.00 97.81 156 LEU A CA 1
ATOM 1178 C C . LEU A 1 156 ? -6.671 -3.095 17.972 1.00 97.81 156 LEU A C 1
ATOM 1180 O O . LEU A 1 156 ? -7.894 -2.956 17.999 1.00 97.81 156 LEU A O 1
ATOM 1184 N N . ALA A 1 157 ? -5.895 -2.390 17.142 1.00 96.19 157 ALA A N 1
ATOM 1185 C CA . ALA A 1 157 ? -6.432 -1.386 16.221 1.00 96.19 157 ALA A CA 1
ATOM 1186 C C . ALA A 1 157 ? -7.450 -1.991 15.225 1.00 96.19 157 ALA A C 1
ATOM 1188 O O . ALA A 1 157 ? -8.543 -1.450 15.037 1.00 96.19 157 ALA A O 1
ATOM 1189 N N . HIS A 1 158 ? -7.158 -3.159 14.639 1.00 96.12 158 HIS A N 1
ATOM 1190 C CA . HIS A 1 158 ? -8.105 -3.881 13.778 1.00 96.12 158 HIS A CA 1
ATOM 1191 C C . HIS A 1 158 ? -9.379 -4.286 14.521 1.00 96.12 158 HIS A C 1
ATOM 1193 O O . HIS A 1 158 ? -10.488 -4.017 14.047 1.00 96.12 158 HIS A O 1
ATOM 1199 N N . LYS A 1 159 ? -9.238 -4.891 15.708 1.00 98.00 159 LYS A N 1
ATOM 1200 C CA . LYS A 1 159 ? -10.382 -5.355 16.506 1.00 98.00 159 LYS A CA 1
ATOM 1201 C C . LYS A 1 159 ? -11.277 -4.195 16.961 1.00 98.00 159 LYS A C 1
ATOM 1203 O O . LYS A 1 159 ? -12.494 -4.368 16.996 1.00 98.00 159 LYS A O 1
ATOM 1208 N N . LEU A 1 160 ? -10.725 -3.007 17.234 1.00 98.44 160 LEU A N 1
ATOM 1209 C CA . LEU A 1 160 ? -11.513 -1.809 17.562 1.00 98.44 160 LEU A CA 1
ATOM 1210 C C . LEU A 1 160 ? -12.408 -1.370 16.389 1.00 98.44 160 LEU A C 1
ATOM 1212 O O . LEU A 1 160 ? -13.612 -1.193 16.582 1.00 98.44 160 LEU A O 1
ATOM 1216 N N . ASN A 1 161 ? -11.866 -1.253 15.169 1.00 98.06 161 ASN A N 1
ATOM 1217 C CA . ASN A 1 161 ? -12.677 -0.909 13.989 1.00 98.06 161 ASN A CA 1
ATOM 1218 C C . ASN A 1 161 ? -13.704 -1.996 13.648 1.00 98.06 161 ASN A C 1
ATOM 1220 O O . ASN A 1 161 ? -14.856 -1.683 13.341 1.00 98.06 161 ASN A O 1
ATOM 1224 N N . SER A 1 162 ? -13.313 -3.270 13.737 1.00 97.50 162 SER A N 1
ATOM 1225 C CA . SER A 1 162 ? -14.222 -4.399 13.510 1.00 97.50 162 SER A CA 1
ATOM 1226 C C . SER A 1 162 ? -15.396 -4.369 14.497 1.00 97.50 162 SER A C 1
ATOM 1228 O O . SER A 1 162 ? -16.557 -4.476 14.090 1.00 97.50 162 SER A O 1
ATOM 1230 N N . LYS A 1 163 ? -15.130 -4.080 15.782 1.00 98.38 163 LYS A N 1
ATOM 1231 C CA . LYS A 1 163 ? -16.179 -3.955 16.801 1.00 98.38 163 LYS A CA 1
ATOM 1232 C C . LYS A 1 163 ? -17.131 -2.791 16.528 1.00 98.38 163 LYS A C 1
ATOM 1234 O O . LYS A 1 163 ? -18.338 -2.943 16.707 1.00 98.38 163 LYS A O 1
ATOM 1239 N N . MET A 1 164 ? -16.626 -1.642 16.077 1.00 98.38 164 MET A N 1
ATOM 1240 C CA . MET A 1 164 ? -17.485 -0.518 15.679 1.00 98.38 164 MET A CA 1
ATOM 1241 C C . MET A 1 164 ? -18.382 -0.881 14.490 1.00 98.38 164 MET A C 1
ATOM 1243 O O . MET A 1 164 ? -19.574 -0.570 14.515 1.00 98.38 164 MET A O 1
ATOM 1247 N N . SER A 1 165 ? -17.854 -1.598 13.492 1.00 97.44 165 SER A N 1
ATOM 1248 C CA . SER A 1 165 ? -18.659 -2.071 12.359 1.00 97.44 165 SER A CA 1
ATOM 1249 C C . SER A 1 165 ? -19.748 -3.060 12.791 1.00 97.44 165 SER A C 1
ATOM 1251 O O . SER A 1 165 ? -20.901 -2.919 12.381 1.00 97.44 165 SER A O 1
ATOM 1253 N N . GLU A 1 166 ? -19.434 -3.995 13.695 1.00 98.12 166 GLU A N 1
ATOM 1254 C CA . GLU A 1 166 ? -20.410 -4.922 14.286 1.00 98.12 166 GLU A CA 1
ATOM 1255 C C . GLU A 1 166 ? -21.561 -4.169 14.975 1.00 98.12 166 GLU A C 1
ATOM 1257 O O . GLU A 1 166 ? -22.733 -4.416 14.678 1.00 98.12 166 GLU A O 1
ATOM 1262 N N . LEU A 1 167 ? -21.235 -3.226 15.868 1.00 98.25 167 LEU A N 1
ATOM 1263 C CA . LEU A 1 167 ? -22.222 -2.466 16.647 1.00 98.25 167 LEU A CA 1
ATOM 1264 C C . LEU A 1 167 ? -23.072 -1.521 15.788 1.00 98.25 167 LEU A C 1
ATOM 1266 O O . LEU A 1 167 ? -24.227 -1.254 16.130 1.00 98.25 167 LEU A O 1
ATOM 1270 N N . ARG A 1 168 ? -22.514 -1.028 14.680 1.00 97.88 168 ARG A N 1
ATOM 1271 C CA . ARG A 1 168 ? -23.246 -0.266 13.664 1.00 97.88 168 ARG A CA 1
ATOM 1272 C C . ARG A 1 168 ? -24.227 -1.165 12.913 1.00 97.88 168 ARG A C 1
ATOM 1274 O O . ARG A 1 168 ? -25.417 -0.869 12.860 1.00 97.88 168 ARG A O 1
ATOM 1281 N N . ARG A 1 169 ? -23.745 -2.285 12.360 1.00 96.81 169 ARG A N 1
ATOM 1282 C CA . ARG A 1 169 ? -24.538 -3.204 11.521 1.00 96.81 169 ARG A CA 1
ATOM 1283 C C . ARG A 1 169 ? -25.666 -3.888 12.296 1.00 96.81 169 ARG A C 1
ATOM 1285 O O . ARG A 1 169 ? -26.735 -4.106 11.735 1.00 96.81 169 ARG A O 1
ATOM 1292 N N . ASN A 1 170 ? -25.458 -4.206 13.575 1.00 97.19 170 ASN A N 1
ATOM 1293 C CA . ASN A 1 170 ? -26.484 -4.836 14.414 1.00 97.19 170 ASN A CA 1
ATOM 1294 C C . ASN A 1 170 ? -27.472 -3.836 15.054 1.00 97.19 170 ASN A C 1
ATOM 1296 O O . ASN A 1 170 ? -28.393 -4.257 15.752 1.00 97.19 170 ASN A O 1
ATOM 1300 N N . GLY A 1 171 ? -27.286 -2.528 14.836 1.00 96.19 171 GLY A N 1
ATOM 1301 C CA . GLY A 1 171 ? -28.164 -1.473 15.344 1.00 96.19 171 GLY A CA 1
ATOM 1302 C C . GLY A 1 171 ? -27.995 -1.134 16.829 1.00 96.19 171 GLY A C 1
ATOM 1303 O O . GLY A 1 171 ? -28.770 -0.336 17.352 1.00 96.19 171 GLY A O 1
ATOM 1304 N N . THR A 1 172 ? -26.994 -1.691 17.524 1.00 97.25 172 THR A N 1
ATOM 1305 C CA . THR A 1 172 ? -26.703 -1.345 18.930 1.00 97.25 172 THR A CA 1
ATOM 1306 C C . THR A 1 172 ? -26.277 0.113 19.067 1.00 97.25 172 THR A C 1
ATOM 1308 O O . THR A 1 172 ? -26.608 0.758 20.064 1.00 97.25 172 THR A O 1
ATOM 1311 N N . LEU A 1 173 ? -25.528 0.619 18.083 1.00 96.69 173 LEU A N 1
ATOM 1312 C CA . LEU A 1 173 ? -25.094 2.010 17.973 1.00 96.69 173 LEU A CA 1
ATOM 1313 C C . LEU A 1 173 ? -25.562 2.574 16.621 1.00 96.69 173 LEU A C 1
ATOM 1315 O O . LEU A 1 173 ? -24.770 2.651 15.683 1.00 96.69 173 LEU A O 1
ATOM 1319 N N . PRO A 1 174 ? -26.851 2.944 16.496 1.00 95.25 174 PRO A N 1
ATOM 1320 C CA . PRO A 1 174 ? -27.448 3.313 15.209 1.00 95.25 174 PRO A CA 1
ATOM 1321 C C . PRO A 1 174 ? -26.925 4.644 14.650 1.00 95.25 174 PRO A C 1
ATOM 1323 O O . PRO A 1 174 ? -27.065 4.894 13.458 1.00 95.25 174 PRO A O 1
ATOM 1326 N N . TRP A 1 175 ? -26.314 5.475 15.499 1.00 96.00 175 TRP A N 1
ATOM 1327 C CA . TRP A 1 175 ? -25.713 6.754 15.121 1.00 96.00 175 TRP A CA 1
ATOM 1328 C C . TRP A 1 175 ? -24.332 6.609 14.467 1.00 96.00 175 TRP A C 1
ATOM 1330 O O . TRP A 1 175 ? -23.833 7.576 13.893 1.00 96.00 175 TRP A O 1
ATOM 1340 N N . LEU A 1 176 ? -23.699 5.429 14.543 1.00 97.44 176 LEU A N 1
ATOM 1341 C CA . LEU A 1 176 ? -22.420 5.180 13.877 1.00 97.44 176 LEU A CA 1
ATOM 1342 C C . LEU A 1 176 ? -22.595 5.163 12.358 1.00 97.44 176 LEU A C 1
ATOM 1344 O O . LEU A 1 176 ? -23.482 4.499 11.815 1.00 97.44 176 LEU A O 1
ATOM 1348 N N . ARG A 1 177 ? -21.679 5.825 11.661 1.00 97.75 177 ARG A N 1
ATOM 1349 C CA . ARG A 1 177 ? -21.551 5.782 10.202 1.00 97.75 177 ARG A CA 1
ATOM 1350 C C . ARG A 1 177 ? -20.295 4.986 9.798 1.00 97.75 177 ARG A C 1
ATOM 1352 O O . ARG A 1 177 ? -19.535 4.583 10.676 1.00 97.75 177 ARG A O 1
ATOM 1359 N N . PRO A 1 178 ? -20.128 4.632 8.508 1.00 97.19 178 PRO A N 1
ATOM 1360 C CA . PRO A 1 178 ? -19.127 3.642 8.100 1.00 97.19 178 PRO A CA 1
ATOM 1361 C C . PRO A 1 178 ? -17.653 4.044 8.289 1.00 97.19 178 PRO A C 1
ATOM 1363 O O . PRO A 1 178 ? -16.829 3.151 8.489 1.00 97.19 178 PRO A O 1
ATOM 1366 N N . ASP A 1 179 ? -17.303 5.330 8.189 1.00 96.94 179 ASP A N 1
ATOM 1367 C CA . ASP A 1 179 ? -15.906 5.785 8.250 1.00 96.94 179 ASP A CA 1
ATOM 1368 C C . ASP A 1 179 ? -15.381 5.818 9.695 1.00 96.94 179 ASP A C 1
ATOM 1370 O O . ASP A 1 179 ? -16.025 6.358 10.596 1.00 96.94 179 ASP A O 1
ATOM 1374 N N . SER A 1 180 ? -14.218 5.212 9.936 1.00 96.19 180 SER A N 1
ATOM 1375 C CA . SER A 1 180 ? -13.597 5.155 11.259 1.00 96.19 180 SER A CA 1
ATOM 1376 C C . SER A 1 180 ? -12.084 4.970 11.189 1.00 96.19 180 SER A C 1
ATOM 1378 O O . SER A 1 180 ? -11.552 4.373 10.252 1.00 96.19 180 SER A O 1
ATOM 1380 N N . LYS A 1 181 ? -11.385 5.458 12.214 1.00 95.31 181 LYS A N 1
ATOM 1381 C CA . LYS A 1 181 ? -9.936 5.373 12.402 1.00 95.31 181 LYS A CA 1
ATOM 1382 C C . LYS A 1 181 ? -9.636 5.089 13.871 1.00 95.31 181 LYS A C 1
ATOM 1384 O O . LYS A 1 181 ? -10.301 5.610 14.770 1.00 95.31 181 LYS A O 1
ATOM 1389 N N . THR A 1 182 ? -8.648 4.243 14.119 1.00 96.19 182 THR A N 1
ATOM 1390 C CA . THR A 1 182 ? -8.208 3.881 15.468 1.00 96.19 182 THR A CA 1
ATOM 1391 C C . THR A 1 182 ? -6.695 3.816 15.522 1.00 96.19 182 THR A C 1
ATOM 1393 O O . THR A 1 182 ? -6.083 3.245 14.621 1.00 96.19 182 THR A O 1
ATOM 1396 N N . GLN A 1 183 ? -6.111 4.269 16.622 1.00 94.69 183 GLN A N 1
ATOM 1397 C CA . GLN A 1 183 ? -4.681 4.170 16.888 1.00 94.69 183 GLN A CA 1
ATOM 1398 C C . GLN A 1 183 ? -4.466 3.630 18.299 1.00 94.69 183 GLN A C 1
ATOM 1400 O O . GLN A 1 183 ? -5.171 4.022 19.232 1.00 94.69 183 GLN A O 1
ATOM 1405 N N . VAL A 1 184 ? -3.507 2.722 18.453 1.00 96.19 184 VAL A N 1
ATOM 1406 C CA . VAL A 1 184 ? -3.171 2.102 19.735 1.00 96.19 184 VAL A CA 1
ATOM 1407 C C . VAL A 1 184 ? -1.667 2.196 19.948 1.00 96.19 184 VAL A C 1
ATOM 1409 O O . VAL A 1 184 ? -0.887 1.670 19.153 1.00 96.19 184 VAL A O 1
ATOM 1412 N N . THR A 1 185 ? -1.279 2.854 21.037 1.00 95.50 185 THR A N 1
ATOM 1413 C CA . THR A 1 185 ? 0.098 2.920 21.530 1.00 95.50 185 THR A CA 1
ATOM 1414 C C . THR A 1 185 ? 0.239 1.972 22.710 1.00 95.50 185 THR A C 1
ATOM 1416 O O . THR A 1 185 ? -0.503 2.081 23.689 1.00 95.50 185 THR A O 1
ATOM 1419 N N . VAL A 1 186 ? 1.186 1.045 22.628 1.00 95.19 186 VAL A N 1
ATOM 1420 C CA . VAL A 1 186 ? 1.486 0.064 23.678 1.00 95.19 186 VAL A CA 1
ATOM 1421 C C . VAL A 1 186 ? 2.883 0.334 24.217 1.00 95.19 186 VAL A C 1
ATOM 1423 O O . VAL A 1 186 ? 3.805 0.637 23.459 1.00 95.19 186 VAL A O 1
ATOM 1426 N N . GLN A 1 187 ? 3.018 0.225 25.535 1.00 94.62 187 GLN A N 1
ATOM 1427 C CA . GLN A 1 187 ? 4.303 0.173 26.211 1.00 94.62 187 GLN A CA 1
ATOM 1428 C C . GLN A 1 187 ? 4.808 -1.268 26.201 1.00 94.62 187 GLN A C 1
ATOM 1430 O O . GLN A 1 187 ? 4.094 -2.199 26.587 1.00 94.62 187 GLN A O 1
ATOM 1435 N N . TYR A 1 188 ? 6.040 -1.428 25.746 1.00 90.25 188 TYR A N 1
ATOM 1436 C CA . TYR A 1 188 ? 6.729 -2.691 25.574 1.00 90.25 188 TYR A CA 1
ATOM 1437 C C . TYR A 1 188 ? 7.994 -2.732 26.408 1.00 90.25 188 TYR A C 1
ATOM 1439 O O . TYR A 1 188 ? 8.619 -1.705 26.665 1.00 90.25 188 TYR A O 1
ATOM 1447 N N . ARG A 1 189 ? 8.424 -3.952 26.713 1.00 91.44 189 ARG A N 1
ATOM 1448 C CA . ARG A 1 189 ? 9.757 -4.257 27.223 1.00 91.44 189 ARG A CA 1
ATOM 1449 C C . ARG A 1 189 ? 10.435 -5.268 26.313 1.00 91.44 189 ARG A C 1
ATOM 1451 O O . ARG A 1 189 ? 9.779 -6.188 25.821 1.00 91.44 189 ARG A O 1
ATOM 1458 N N . GLN A 1 190 ? 11.735 -5.100 26.080 1.00 84.44 190 GLN A N 1
ATOM 1459 C CA . GLN A 1 190 ? 12.499 -6.002 25.220 1.00 84.44 190 GLN A CA 1
ATOM 1460 C C . GLN A 1 190 ? 13.335 -6.999 26.036 1.00 84.44 190 GLN A C 1
ATOM 1462 O O . GLN A 1 190 ? 14.111 -6.614 26.906 1.00 84.44 190 GLN A O 1
ATOM 1467 N N . GLU A 1 191 ? 13.240 -8.291 25.720 1.00 83.31 191 GLU A N 1
ATOM 1468 C CA . GLU A 1 191 ? 14.060 -9.349 26.323 1.00 83.31 191 GLU A CA 1
ATOM 1469 C C . GLU A 1 191 ? 14.657 -10.261 25.245 1.00 83.31 191 GLU A C 1
ATOM 1471 O O . GLU A 1 191 ? 13.939 -11.017 24.596 1.00 83.31 191 GLU A O 1
ATOM 1476 N N . LYS A 1 192 ? 15.988 -10.254 25.072 1.00 80.25 192 LYS A N 1
ATOM 1477 C CA . LYS A 1 192 ? 16.691 -11.125 24.098 1.00 80.25 192 LYS A CA 1
ATOM 1478 C C . LYS A 1 192 ? 16.064 -11.078 22.689 1.00 80.25 192 LYS A C 1
ATOM 1480 O O . LYS A 1 192 ? 15.809 -12.116 22.080 1.00 80.25 192 LYS A O 1
ATOM 1485 N N . GLY A 1 193 ? 15.758 -9.870 22.215 1.00 75.62 193 GLY A N 1
ATOM 1486 C CA . GLY A 1 193 ? 15.111 -9.642 20.919 1.00 75.62 193 GLY A CA 1
ATOM 1487 C C . GLY A 1 193 ? 13.594 -9.859 20.898 1.00 75.62 193 GLY A C 1
ATOM 1488 O O . GLY A 1 193 ? 12.954 -9.444 19.943 1.00 75.62 193 GLY A O 1
ATOM 1489 N N . ALA A 1 194 ? 13.003 -10.461 21.934 1.00 81.00 194 ALA A N 1
ATOM 1490 C CA . ALA A 1 194 ? 11.555 -10.552 22.100 1.00 81.00 194 ALA A CA 1
ATOM 1491 C C . ALA A 1 194 ? 10.978 -9.215 22.559 1.00 81.00 194 ALA A C 1
ATOM 1493 O O . ALA A 1 194 ? 11.600 -8.539 23.379 1.00 81.00 194 ALA A O 1
ATOM 1494 N N . VAL A 1 195 ? 9.766 -8.888 22.124 1.00 85.31 195 VAL A N 1
ATOM 1495 C CA . VAL A 1 195 ? 9.012 -7.731 22.616 1.00 85.31 195 VAL A CA 1
ATOM 1496 C C . VAL A 1 195 ? 7.816 -8.216 23.425 1.00 85.31 195 VAL A C 1
ATOM 1498 O O . VAL A 1 195 ?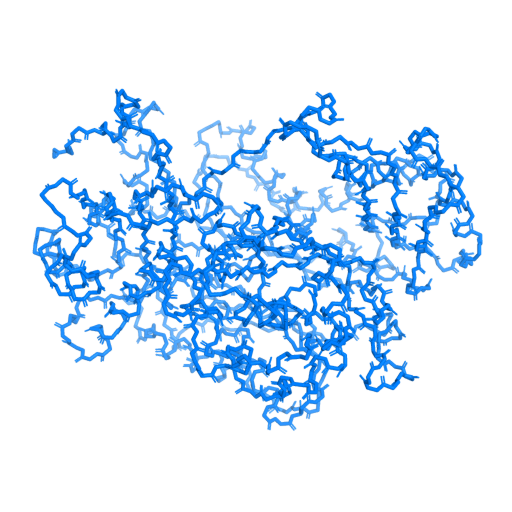 7.045 -9.059 22.977 1.00 85.31 195 VAL A O 1
ATOM 1501 N N . ILE A 1 196 ? 7.685 -7.717 24.651 1.00 91.81 196 ILE A N 1
ATOM 1502 C CA . ILE A 1 196 ? 6.656 -8.141 25.602 1.00 91.81 196 ILE A CA 1
ATOM 1503 C C . ILE A 1 196 ? 5.754 -6.933 25.881 1.00 91.81 196 ILE A C 1
ATOM 1505 O O . ILE A 1 196 ? 6.243 -5.947 26.436 1.00 91.81 196 ILE A O 1
ATOM 1509 N N . PRO A 1 197 ? 4.464 -6.967 25.495 1.00 94.50 197 PRO A N 1
ATOM 1510 C CA . PRO A 1 197 ? 3.543 -5.868 25.760 1.00 94.50 197 PRO A CA 1
ATOM 1511 C C . PRO A 1 197 ? 3.182 -5.817 27.246 1.00 94.50 197 PRO A C 1
ATOM 1513 O O . PRO A 1 197 ? 2.725 -6.814 27.813 1.00 94.50 197 PRO A O 1
ATOM 1516 N N . GLU A 1 198 ? 3.339 -4.650 27.864 1.00 94.75 198 GLU A N 1
ATOM 1517 C CA . GLU A 1 198 ? 3.083 -4.445 29.293 1.00 94.75 198 GLU A CA 1
ATOM 1518 C C . GLU A 1 198 ? 1.709 -3.818 29.531 1.00 94.75 198 GLU A C 1
ATOM 1520 O O . GLU A 1 198 ? 0.904 -4.359 30.289 1.00 94.75 198 GLU A O 1
ATOM 1525 N N . ARG A 1 199 ? 1.406 -2.718 28.832 1.00 96.44 199 ARG A N 1
ATOM 1526 C CA . ARG A 1 199 ? 0.135 -1.988 28.951 1.00 96.44 199 ARG A CA 1
ATOM 1527 C C . ARG A 1 199 ? -0.178 -1.154 27.712 1.00 96.44 199 ARG A C 1
ATOM 1529 O O . ARG A 1 199 ? 0.717 -0.777 26.957 1.00 96.44 199 ARG A O 1
ATOM 1536 N N . VAL A 1 200 ? -1.452 -0.825 27.516 1.00 97.81 200 VAL A N 1
ATOM 1537 C CA . VAL A 1 200 ? -1.876 0.161 26.516 1.00 97.81 200 VAL A CA 1
ATOM 1538 C C . VAL A 1 200 ? -1.695 1.554 27.104 1.00 97.81 200 VAL A C 1
ATOM 1540 O O . VAL A 1 200 ? -2.348 1.921 28.081 1.00 97.81 200 VAL A O 1
ATOM 1543 N N . HIS A 1 201 ? -0.823 2.336 26.475 1.00 96.94 201 HIS A N 1
ATOM 1544 C CA . HIS A 1 201 ? -0.542 3.708 26.868 1.00 96.94 201 HIS A CA 1
ATOM 1545 C C . HIS A 1 201 ? -1.606 4.676 26.362 1.00 96.94 201 HIS A C 1
ATOM 1547 O O . HIS A 1 201 ? -2.193 5.407 27.157 1.00 96.94 201 HIS A O 1
ATOM 1553 N N . THR A 1 202 ? -1.896 4.644 25.060 1.00 97.44 202 THR A N 1
ATOM 1554 C CA . THR A 1 202 ? -2.846 5.571 24.433 1.00 97.44 202 THR A CA 1
ATOM 1555 C C . THR A 1 202 ? -3.768 4.837 23.473 1.00 97.44 202 THR A C 1
ATOM 1557 O O . THR A 1 202 ? -3.320 4.016 22.673 1.00 97.44 202 THR A O 1
ATOM 1560 N N . VAL A 1 203 ? -5.055 5.181 23.509 1.00 97.75 203 VAL A N 1
ATOM 1561 C CA . VAL A 1 203 ? -6.046 4.778 22.506 1.00 97.75 203 VAL A CA 1
ATOM 1562 C C . VAL A 1 203 ? -6.660 6.022 21.878 1.00 97.75 203 VAL A C 1
ATOM 1564 O O . VAL A 1 203 ? -7.217 6.866 22.582 1.00 97.75 203 VAL A O 1
ATOM 1567 N N . VAL A 1 204 ? -6.607 6.110 20.552 1.00 96.94 204 VAL A N 1
ATOM 1568 C CA . VAL A 1 204 ? -7.308 7.132 19.765 1.00 96.94 204 VAL A CA 1
ATOM 1569 C C . VAL A 1 204 ? -8.417 6.461 18.966 1.00 96.94 204 VAL A C 1
ATOM 1571 O O . VAL A 1 204 ? -8.181 5.440 18.321 1.00 96.94 204 VAL A O 1
ATOM 1574 N N . VAL A 1 205 ? -9.619 7.032 18.993 1.00 97.19 205 VAL A N 1
ATOM 1575 C CA . VAL A 1 205 ? -10.747 6.602 18.156 1.00 97.19 205 VAL A CA 1
ATOM 1576 C C . VAL A 1 205 ? -11.391 7.834 17.537 1.00 97.19 205 VAL A C 1
ATOM 1578 O O . VAL A 1 205 ? -11.825 8.726 18.264 1.00 97.19 205 VAL A O 1
ATOM 1581 N N . SER A 1 206 ? -11.479 7.847 16.209 1.00 96.06 206 SER A N 1
ATOM 1582 C CA . SER A 1 206 ? -12.270 8.804 15.435 1.00 96.06 206 SER A CA 1
ATOM 1583 C C . SER A 1 206 ? -13.246 8.026 14.565 1.00 96.06 206 SER A C 1
ATOM 1585 O O . SER A 1 206 ? -12.830 7.235 13.727 1.00 96.06 206 SER A O 1
ATOM 1587 N N . VAL A 1 207 ? -14.541 8.225 14.747 1.00 96.75 207 VAL A N 1
ATOM 1588 C CA . VAL A 1 207 ? -15.593 7.540 14.003 1.00 96.75 207 VAL A CA 1
ATOM 1589 C C . VAL A 1 207 ? -16.626 8.531 13.505 1.00 96.75 207 VAL A C 1
ATOM 1591 O O . VAL A 1 207 ? -16.990 9.474 14.209 1.00 96.75 207 VAL A O 1
ATOM 1594 N N . GLN A 1 208 ? -17.077 8.319 12.277 1.00 97.00 208 GLN A N 1
ATOM 1595 C CA . GLN A 1 208 ? -18.124 9.105 11.666 1.00 97.00 208 GLN A CA 1
ATOM 1596 C C . GLN A 1 208 ? -19.449 8.841 12.388 1.00 97.00 208 GLN A C 1
ATOM 1598 O O . GLN A 1 208 ? -19.793 7.697 12.705 1.00 97.00 208 GLN A O 1
ATOM 1603 N N . HIS A 1 209 ? -20.219 9.896 12.629 1.00 95.94 209 HIS A N 1
ATOM 1604 C CA . HIS A 1 209 ? -21.474 9.812 13.368 1.00 95.94 209 HIS A CA 1
ATOM 1605 C C . HIS A 1 209 ? -22.566 10.699 12.762 1.00 95.94 209 HIS A C 1
ATOM 1607 O O . HIS A 1 209 ? -22.308 11.546 11.907 1.00 95.94 209 HIS A O 1
ATOM 1613 N N . ASP A 1 210 ? -23.814 10.476 13.167 1.00 93.69 210 ASP A N 1
ATOM 1614 C CA . ASP A 1 210 ? -24.905 11.407 12.885 1.00 93.69 210 ASP A CA 1
ATOM 1615 C C . ASP A 1 210 ? -24.876 12.645 13.803 1.00 93.69 210 ASP A C 1
ATOM 1617 O O . ASP A 1 210 ? -24.100 12.738 14.753 1.00 93.69 210 ASP A O 1
ATOM 1621 N N . ASP A 1 211 ? -25.742 13.613 13.515 1.00 90.19 211 ASP A N 1
ATOM 1622 C CA . ASP A 1 211 ? -25.865 14.853 14.287 1.00 90.19 211 ASP A CA 1
ATOM 1623 C C . ASP A 1 211 ? -26.658 14.710 15.597 1.00 90.19 211 ASP A C 1
ATOM 1625 O O . ASP A 1 211 ? -26.864 15.696 16.307 1.00 90.19 211 ASP A O 1
ATOM 1629 N N . CYS A 1 212 ? -27.157 13.515 15.920 1.00 89.75 212 CYS A N 1
ATOM 1630 C CA . CYS A 1 212 ? -28.069 13.315 17.043 1.00 89.75 212 CYS A CA 1
ATOM 1631 C C . CYS A 1 212 ? -27.342 12.985 18.353 1.00 89.75 212 CYS A C 1
ATOM 1633 O O . CYS A 1 212 ? -27.877 13.251 19.431 1.00 89.75 212 CYS A O 1
ATOM 1635 N N . ILE A 1 213 ? -26.143 12.405 18.279 1.00 93.19 213 ILE A N 1
ATOM 1636 C CA . ILE A 1 213 ? -25.327 12.046 19.444 1.00 93.19 213 ILE A CA 1
ATOM 1637 C C . ILE A 1 213 ? -24.433 13.227 19.867 1.00 93.19 213 ILE A C 1
ATOM 1639 O O . ILE A 1 213 ? -23.769 13.854 19.043 1.00 93.19 213 ILE A O 1
ATOM 1643 N N . ASN A 1 214 ? -24.397 13.539 21.166 1.00 94.19 214 ASN A N 1
ATOM 1644 C CA . ASN A 1 214 ? -23.456 14.530 21.696 1.00 94.19 214 ASN A CA 1
ATOM 1645 C C . ASN A 1 214 ? -22.095 13.887 22.016 1.00 94.19 214 ASN A C 1
ATOM 1647 O O . ASN A 1 214 ? -21.989 12.676 22.218 1.00 94.19 214 ASN A O 1
ATOM 1651 N N . LEU A 1 215 ? -21.053 14.717 22.077 1.00 92.94 215 LEU A N 1
ATOM 1652 C CA . LEU A 1 215 ? -19.672 14.268 22.245 1.00 92.94 215 LEU A CA 1
ATOM 1653 C C . LEU A 1 215 ? -19.452 13.476 23.545 1.00 92.94 215 LEU A C 1
ATOM 1655 O O . LEU A 1 215 ? -18.844 12.411 23.503 1.00 92.94 215 LEU A O 1
ATOM 1659 N N . GLU A 1 216 ? -19.970 13.946 24.681 1.00 95.00 216 GLU A N 1
ATOM 1660 C CA . GLU A 1 216 ? -19.750 13.312 25.992 1.00 95.00 216 GLU A CA 1
ATOM 1661 C C . GLU A 1 216 ? -20.332 11.891 26.047 1.00 95.00 216 GLU A C 1
ATOM 1663 O O . GLU A 1 216 ? -19.657 10.940 26.463 1.00 95.00 216 GLU A O 1
ATOM 1668 N N . ASP A 1 217 ? -21.566 11.722 25.564 1.00 95.38 217 ASP A N 1
ATOM 1669 C CA . ASP A 1 217 ? -22.213 10.413 25.480 1.00 95.38 217 ASP A CA 1
ATOM 1670 C C . ASP A 1 217 ? -21.470 9.490 24.514 1.00 95.38 217 ASP A C 1
ATOM 1672 O O . ASP A 1 217 ? -21.270 8.308 24.813 1.00 95.38 217 ASP A O 1
ATOM 1676 N N . MET A 1 218 ? -21.004 10.023 23.383 1.00 96.00 218 MET A N 1
ATOM 1677 C CA . MET A 1 218 ? -20.229 9.258 22.412 1.00 96.00 218 MET A CA 1
ATOM 1678 C C . MET A 1 218 ? -18.932 8.725 23.022 1.00 96.00 218 MET A C 1
ATOM 1680 O O . MET A 1 218 ? -18.657 7.529 22.932 1.00 96.00 218 MET A O 1
ATOM 1684 N N . GLN A 1 219 ? -18.168 9.579 23.706 1.00 97.06 219 GLN A N 1
ATOM 1685 C CA . GLN A 1 219 ? -16.916 9.203 24.366 1.00 97.06 219 GLN A CA 1
ATOM 1686 C C . GLN A 1 219 ? -17.146 8.115 25.420 1.00 97.06 219 GLN A C 1
ATOM 1688 O O . GLN A 1 219 ? -16.434 7.106 25.450 1.00 97.06 219 GLN A O 1
ATOM 1693 N N . LYS A 1 220 ? -18.187 8.266 26.246 1.00 97.25 220 LYS A N 1
ATOM 1694 C CA . LYS A 1 220 ? -18.563 7.262 27.247 1.00 97.25 220 LYS A CA 1
ATOM 1695 C C . LYS A 1 220 ? -18.934 5.929 26.598 1.00 97.25 220 LYS A C 1
ATOM 1697 O O . LYS A 1 220 ? -18.471 4.876 27.036 1.00 97.25 220 LYS A O 1
ATOM 1702 N N . ILE A 1 221 ? -19.750 5.959 25.547 1.00 97.31 221 ILE A N 1
ATOM 1703 C CA . ILE A 1 221 ? -20.205 4.755 24.847 1.00 97.31 221 ILE A CA 1
ATOM 1704 C C . ILE A 1 221 ? -19.044 4.047 24.142 1.00 97.31 221 ILE A C 1
ATOM 1706 O O . ILE A 1 221 ? -18.941 2.825 24.253 1.00 97.31 221 ILE A O 1
ATOM 1710 N N . LEU A 1 222 ? -18.161 4.782 23.460 1.00 97.62 222 LEU A N 1
ATOM 1711 C CA . LEU A 1 222 ? -16.977 4.220 22.804 1.00 97.62 222 LEU A CA 1
ATOM 1712 C C . LEU A 1 222 ? -16.051 3.552 23.829 1.00 97.62 222 LEU A C 1
ATOM 1714 O O . LEU A 1 222 ? -15.614 2.419 23.620 1.00 97.62 222 LEU A O 1
ATOM 1718 N N . LYS A 1 223 ? -15.820 4.190 24.982 1.00 97.69 223 LYS A N 1
ATOM 1719 C CA . LYS A 1 223 ? -15.005 3.601 26.053 1.00 97.69 223 LYS A CA 1
ATOM 1720 C C . LYS A 1 223 ? -15.600 2.295 26.584 1.00 97.69 223 LYS A C 1
ATOM 1722 O O . LYS A 1 223 ? -14.892 1.293 26.677 1.00 97.69 223 LYS A O 1
ATOM 1727 N N . GLU A 1 224 ? -16.894 2.286 26.903 1.00 97.69 224 GLU A N 1
ATOM 1728 C CA . GLU A 1 224 ? -17.543 1.129 27.534 1.00 97.69 224 GLU A CA 1
ATOM 1729 C C . GLU A 1 224 ? -17.857 -0.013 26.558 1.00 97.69 224 GLU A C 1
ATOM 1731 O O . GLU A 1 224 ? -17.624 -1.175 26.882 1.00 97.69 224 GLU A O 1
ATOM 1736 N N . LYS A 1 225 ? -18.393 0.288 25.369 1.00 97.75 225 LYS A N 1
ATOM 1737 C CA . LYS A 1 225 ? -18.898 -0.736 24.436 1.00 97.75 225 LYS A CA 1
ATOM 1738 C C . LYS A 1 225 ? -17.899 -1.160 23.363 1.00 97.75 225 LYS A C 1
ATOM 1740 O O . LYS A 1 225 ? -18.083 -2.228 22.783 1.00 97.75 225 LYS A O 1
ATOM 1745 N N . VAL A 1 226 ? -16.881 -0.344 23.084 1.00 98.00 226 VAL A N 1
ATOM 1746 C CA . VAL A 1 226 ? -15.859 -0.649 22.071 1.00 98.00 226 VAL A CA 1
ATOM 1747 C C . VAL A 1 226 ? -14.544 -0.995 22.755 1.00 98.00 226 VAL A C 1
ATOM 1749 O O . VAL A 1 226 ? -14.090 -2.130 22.656 1.00 98.00 226 VAL A O 1
ATOM 1752 N N . ILE A 1 227 ? -13.960 -0.061 23.509 1.00 98.12 227 ILE A N 1
ATOM 1753 C CA . ILE A 1 227 ? -12.596 -0.230 24.023 1.00 98.12 227 ILE A CA 1
ATOM 1754 C C . ILE A 1 227 ? -12.517 -1.328 25.082 1.00 98.12 227 ILE A C 1
ATOM 1756 O O . ILE A 1 227 ? -11.761 -2.278 24.903 1.00 98.12 227 ILE A O 1
ATOM 1760 N N . LYS A 1 228 ? -13.338 -1.264 26.136 1.00 97.94 228 LYS A N 1
ATOM 1761 C CA . LYS A 1 228 ? -13.361 -2.303 27.183 1.00 97.94 228 LYS A CA 1
ATOM 1762 C C . LYS A 1 228 ? -13.841 -3.671 26.690 1.00 97.94 228 LYS A C 1
ATOM 1764 O O . LYS A 1 228 ? -13.581 -4.675 27.343 1.00 97.94 228 LYS A O 1
ATOM 1769 N N . ALA A 1 229 ? -14.552 -3.713 25.562 1.00 97.75 229 ALA A N 1
ATOM 1770 C CA . ALA A 1 229 ? -14.989 -4.962 24.946 1.00 97.75 229 ALA A CA 1
ATOM 1771 C C . ALA A 1 229 ? -13.876 -5.638 24.126 1.00 97.75 229 ALA A C 1
ATOM 1773 O O . ALA A 1 229 ? -13.913 -6.852 23.947 1.00 97.75 229 ALA A O 1
ATOM 1774 N N . VAL A 1 230 ? -12.916 -4.860 23.614 1.00 98.00 230 VAL A N 1
ATOM 1775 C CA . VAL A 1 230 ? -11.851 -5.334 22.718 1.00 98.00 230 VAL A CA 1
ATOM 1776 C C . VAL A 1 230 ? -10.519 -5.490 23.441 1.00 98.00 230 VAL A C 1
ATOM 1778 O O . VAL A 1 230 ? -9.857 -6.514 23.282 1.00 98.00 230 VAL A O 1
ATOM 1781 N N . ILE A 1 231 ? -10.105 -4.480 24.206 1.00 98.00 231 ILE A N 1
ATOM 1782 C CA . ILE A 1 231 ? -8.801 -4.470 24.863 1.00 98.00 231 ILE A CA 1
ATOM 1783 C C . ILE A 1 231 ? -8.905 -5.268 26.169 1.00 98.00 231 ILE A C 1
ATOM 1785 O O . ILE A 1 231 ? -9.713 -4.913 27.033 1.00 98.00 231 ILE A O 1
ATOM 1789 N N . PRO A 1 232 ? -8.097 -6.331 26.351 1.00 97.56 232 PRO A N 1
ATOM 1790 C CA . PRO A 1 232 ? -8.080 -7.088 27.595 1.00 97.56 232 PRO A CA 1
ATOM 1791 C C . PRO A 1 232 ? -7.821 -6.187 28.803 1.00 97.56 232 PRO A C 1
ATOM 1793 O O . PRO A 1 232 ? -6.869 -5.409 28.803 1.00 97.56 232 PRO A O 1
ATOM 1796 N N . ALA A 1 233 ? -8.613 -6.353 29.866 1.00 97.19 233 ALA A N 1
ATOM 1797 C CA . ALA A 1 233 ? -8.536 -5.510 31.063 1.00 97.19 233 ALA A CA 1
ATOM 1798 C C . ALA A 1 233 ? -7.138 -5.469 31.707 1.00 97.19 233 ALA A C 1
ATOM 1800 O O . ALA A 1 233 ? -6.781 -4.468 32.306 1.00 97.19 233 ALA A O 1
ATOM 1801 N N . LYS A 1 234 ? -6.327 -6.524 31.536 1.00 97.19 234 LYS A N 1
ATOM 1802 C CA . LYS A 1 234 ? -4.936 -6.571 32.018 1.00 97.19 234 LYS A CA 1
ATOM 1803 C C . LYS A 1 234 ? -4.013 -5.509 31.405 1.00 97.19 234 LYS A C 1
ATOM 1805 O O . LYS A 1 234 ? -2.974 -5.244 31.985 1.00 97.19 234 LYS A O 1
ATOM 1810 N N . TYR A 1 235 ? -4.362 -4.953 30.243 1.00 97.38 235 TYR A N 1
ATOM 1811 C CA . TYR A 1 235 ? -3.576 -3.916 29.571 1.00 97.38 235 TYR A CA 1
ATOM 1812 C C . TYR A 1 235 ? -4.141 -2.506 29.777 1.00 97.38 235 TYR A C 1
ATOM 1814 O O . TYR A 1 235 ? -3.586 -1.560 29.228 1.00 97.38 235 TYR A O 1
ATOM 1822 N N . LEU A 1 236 ? -5.258 -2.365 30.498 1.00 97.50 236 LEU A N 1
ATOM 1823 C CA . LEU A 1 236 ? -5.897 -1.080 30.766 1.00 97.50 236 LEU A CA 1
ATOM 1824 C C . LEU A 1 236 ? -5.744 -0.728 32.242 1.00 97.50 236 LEU A C 1
ATOM 1826 O O . LEU A 1 236 ? -6.088 -1.527 33.111 1.00 97.50 236 LEU A O 1
ATOM 1830 N N . ASP A 1 237 ? -5.318 0.497 32.513 1.00 94.88 237 ASP A N 1
ATOM 1831 C CA . ASP A 1 237 ? -5.181 1.031 33.866 1.00 94.88 237 ASP A CA 1
ATOM 1832 C C . ASP A 1 237 ? -5.676 2.483 33.952 1.00 94.88 237 ASP A C 1
ATOM 1834 O O . ASP A 1 237 ? -6.287 3.020 33.020 1.00 94.88 237 ASP A O 1
ATOM 1838 N N . GLU A 1 238 ? -5.486 3.095 35.122 1.00 95.06 238 GLU A N 1
ATOM 1839 C CA . GLU A 1 238 ? -5.885 4.478 35.398 1.00 95.06 238 GLU A CA 1
ATOM 1840 C C . GLU A 1 238 ? -5.038 5.502 34.623 1.00 95.06 238 GLU A C 1
ATOM 1842 O O . GLU A 1 238 ? -5.503 6.619 34.399 1.00 95.06 238 GLU A O 1
ATOM 1847 N N . GLU A 1 239 ? -3.845 5.113 34.160 1.00 95.12 239 GLU A N 1
ATOM 1848 C CA . GLU A 1 239 ? -2.920 5.953 33.391 1.00 95.12 239 GLU A CA 1
ATOM 1849 C C . GLU A 1 239 ? -3.125 5.826 31.873 1.00 95.12 239 GLU A C 1
ATOM 1851 O O . GLU A 1 239 ? -2.477 6.524 31.093 1.00 95.12 239 GLU A O 1
ATOM 1856 N N . THR A 1 240 ? -3.998 4.928 31.401 1.00 96.44 240 THR A N 1
ATOM 1857 C CA . THR A 1 240 ? -4.296 4.816 29.967 1.00 96.44 240 THR A CA 1
ATOM 1858 C C . THR A 1 240 ? -4.978 6.093 29.472 1.00 96.44 240 THR A C 1
ATOM 1860 O O . THR A 1 240 ? -6.038 6.492 29.963 1.00 96.44 240 THR A O 1
ATOM 1863 N N . ILE A 1 241 ? -4.402 6.704 28.438 1.00 97.50 241 ILE A N 1
ATOM 1864 C CA . ILE A 1 241 ? -4.902 7.931 27.819 1.00 97.50 241 ILE A CA 1
ATOM 1865 C C . ILE A 1 241 ? -5.916 7.579 26.726 1.00 97.50 241 ILE A C 1
ATOM 1867 O O . ILE A 1 241 ? -5.672 6.727 25.869 1.00 97.50 241 ILE A O 1
ATOM 1871 N N . TYR A 1 242 ? -7.063 8.261 26.730 1.00 97.25 242 TYR A N 1
ATOM 1872 C CA . TYR A 1 242 ? -8.145 8.038 25.770 1.00 97.25 242 TYR A CA 1
ATOM 1873 C C . TYR A 1 242 ? -8.449 9.319 24.985 1.00 97.25 242 TYR A C 1
ATOM 1875 O O . TYR A 1 242 ? -9.035 10.256 25.527 1.00 97.25 242 TYR A O 1
ATOM 1883 N N . HIS A 1 243 ? -8.124 9.335 23.693 1.00 96.06 243 HIS A N 1
ATOM 1884 C CA . HIS A 1 243 ? -8.517 10.392 22.758 1.00 96.06 243 HIS A CA 1
ATOM 1885 C C . HIS A 1 243 ? -9.704 9.915 21.916 1.00 96.06 243 HIS A C 1
ATOM 1887 O O . HIS A 1 243 ? -9.541 9.311 20.857 1.00 96.06 243 HIS A O 1
ATOM 1893 N N . LEU A 1 244 ? -10.918 10.152 22.411 1.00 96.12 244 LEU A N 1
ATOM 1894 C CA . LEU A 1 244 ? -12.156 9.693 21.776 1.00 96.12 244 LEU A CA 1
ATOM 1895 C C . LEU A 1 244 ? -12.843 10.875 21.091 1.00 96.12 244 LEU A C 1
ATOM 1897 O O . LEU A 1 244 ? -13.225 11.831 21.766 1.00 96.12 244 LEU A O 1
ATOM 1901 N N . GLN A 1 245 ? -12.968 10.812 19.765 1.00 93.38 245 GLN A N 1
ATOM 1902 C CA . GLN A 1 245 ? -13.362 11.929 18.900 1.00 93.38 245 GLN A CA 1
ATOM 1903 C C . GLN A 1 245 ? -12.560 13.215 19.170 1.00 93.38 2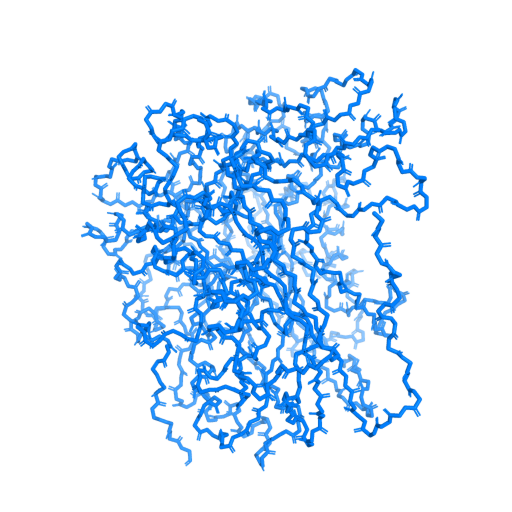45 GLN A C 1
ATOM 1905 O O . GLN A 1 245 ? -13.151 14.250 19.484 1.00 93.38 245 GLN A O 1
ATOM 1910 N N . PRO A 1 246 ? -11.218 13.198 19.067 1.00 88.88 246 PRO A N 1
ATOM 1911 C CA . PRO A 1 246 ? -10.400 14.371 19.381 1.00 88.88 246 PRO A CA 1
ATOM 1912 C C . PRO A 1 246 ? -10.679 15.579 18.470 1.00 88.88 246 PRO A C 1
ATOM 1914 O O . PRO A 1 246 ? -10.458 16.709 18.894 1.00 88.88 246 PRO A O 1
ATOM 1917 N N . SER A 1 247 ? -11.208 15.370 17.255 1.00 85.06 247 SER A N 1
ATOM 1918 C CA . SER A 1 247 ? -11.666 16.458 16.373 1.00 85.06 247 SER A CA 1
ATOM 1919 C C . SER A 1 247 ? -12.943 17.148 16.873 1.00 85.06 247 SER A C 1
ATOM 1921 O O . SER A 1 247 ? -13.326 18.197 16.364 1.00 85.06 247 SER A O 1
ATOM 1923 N N . GLY A 1 248 ? -13.635 16.556 17.850 1.00 87.31 248 GLY A N 1
ATOM 1924 C CA . GLY A 1 248 ? -14.916 17.009 18.387 1.00 87.31 248 GLY A CA 1
ATOM 1925 C C . GLY A 1 248 ? -16.109 16.642 17.505 1.00 87.31 248 GLY A C 1
ATOM 1926 O O . GLY A 1 248 ? -17.101 16.120 18.011 1.00 87.31 248 GLY A O 1
ATOM 1927 N N . ARG A 1 249 ? -16.016 16.876 16.193 1.00 88.31 249 ARG A N 1
ATOM 1928 C CA . ARG A 1 249 ? -17.087 16.609 15.224 1.00 88.31 249 ARG A CA 1
ATOM 1929 C C . ARG A 1 249 ? -16.549 15.830 14.026 1.00 88.31 249 ARG A C 1
ATOM 1931 O O . ARG A 1 249 ? -15.495 16.164 13.491 1.00 88.31 249 ARG A O 1
ATOM 1938 N N . PHE A 1 250 ? -17.266 14.777 13.635 1.00 92.94 250 PHE A N 1
ATOM 1939 C CA . PHE A 1 250 ? -16.962 13.983 12.445 1.00 92.94 250 PHE A CA 1
ATOM 1940 C C . PHE A 1 250 ? -18.263 13.470 11.811 1.00 92.94 250 PHE A C 1
ATOM 1942 O O . PHE A 1 250 ? -18.627 12.300 11.929 1.00 92.94 250 PHE A O 1
ATOM 1949 N N . VAL A 1 251 ? -19.013 14.371 11.177 1.00 92.06 251 VAL A N 1
ATOM 1950 C CA . VAL A 1 251 ? -20.324 14.042 10.585 1.00 92.06 251 VAL A CA 1
ATOM 1951 C C . VAL A 1 251 ? -20.182 13.786 9.090 1.00 92.06 251 VAL A C 1
ATOM 1953 O O . VAL A 1 251 ? -20.746 12.819 8.553 1.00 92.06 251 VAL A O 1
ATOM 1956 N N . ILE A 1 252 ? -19.382 14.626 8.434 1.00 87.31 252 ILE A N 1
ATOM 1957 C CA . ILE A 1 252 ? -18.992 14.469 7.034 1.00 87.31 252 ILE A CA 1
ATOM 1958 C C . ILE A 1 252 ? -17.835 13.464 6.988 1.00 87.31 252 ILE A C 1
ATOM 1960 O O . ILE A 1 252 ? -16.796 13.699 7.593 1.00 87.31 252 ILE A O 1
ATOM 1964 N N . GLY A 1 253 ? -18.036 12.332 6.312 1.00 87.25 253 GLY A N 1
ATOM 1965 C CA . GLY A 1 253 ? -17.117 11.184 6.277 1.00 87.25 253 GLY A CA 1
ATOM 1966 C C . GLY A 1 253 ? -17.097 10.514 4.904 1.00 87.25 253 GLY A C 1
ATOM 1967 O O . GLY A 1 253 ? -17.908 10.848 4.034 1.00 87.25 253 GLY A O 1
ATOM 1968 N N . GLY A 1 254 ? -16.204 9.548 4.709 1.00 87.88 254 GLY A N 1
ATOM 1969 C CA . GLY A 1 254 ? -16.140 8.786 3.462 1.00 87.88 254 GLY A CA 1
ATOM 1970 C C . GLY A 1 254 ? -15.577 9.584 2.274 1.00 87.88 254 GLY A C 1
ATOM 1971 O O . GLY A 1 254 ? -14.819 10.536 2.462 1.00 87.88 254 GLY A O 1
ATOM 1972 N N . PRO A 1 255 ? -15.976 9.245 1.034 1.00 84.94 255 PRO A N 1
ATOM 1973 C CA . PRO A 1 255 ? -15.453 9.879 -0.185 1.00 84.94 255 PRO A CA 1
ATOM 1974 C C . PRO A 1 255 ? -15.717 11.390 -0.299 1.00 84.94 255 PRO A C 1
ATOM 1976 O O . PRO A 1 255 ? -15.112 12.059 -1.132 1.00 84.94 255 PRO A O 1
ATOM 1979 N N . GLN A 1 256 ? -16.622 11.946 0.515 1.00 83.75 256 GLN A N 1
ATOM 1980 C CA . GLN A 1 256 ? -16.944 13.374 0.490 1.00 83.75 256 GLN A CA 1
ATOM 1981 C C . GLN A 1 256 ? -15.829 14.259 1.072 1.00 83.75 256 GLN A C 1
ATOM 1983 O O . GLN A 1 256 ? -15.669 15.396 0.649 1.00 83.75 256 GLN A O 1
ATOM 1988 N N . VAL A 1 257 ? -15.066 13.748 2.040 1.00 64.75 257 VAL A N 1
ATOM 1989 C CA . VAL A 1 257 ? -14.066 14.508 2.831 1.00 64.75 257 VAL A CA 1
ATOM 1990 C C . VAL A 1 257 ? -12.621 14.146 2.510 1.00 64.75 257 VAL A C 1
ATOM 1992 O O . VAL A 1 257 ? -11.688 14.715 3.063 1.00 64.75 257 VAL A O 1
ATOM 1995 N N . SER A 1 258 ? -12.408 13.147 1.661 1.00 54.03 258 SER A N 1
ATOM 1996 C CA . SER A 1 258 ? -11.073 12.697 1.282 1.00 54.03 258 SER A CA 1
ATOM 1997 C C . SER A 1 258 ? -11.156 12.107 -0.122 1.00 54.03 258 SER A C 1
ATOM 1999 O O . SER A 1 258 ? -12.098 11.371 -0.418 1.00 54.03 258 SER A O 1
ATOM 2001 N N . CYS A 1 259 ? -10.242 12.515 -1.020 1.00 45.34 259 CYS A N 1
ATOM 2002 C CA . CYS A 1 259 ? -10.009 11.688 -2.206 1.00 45.34 259 CYS A CA 1
ATOM 2003 C C . CYS A 1 259 ? -9.202 10.490 -1.746 1.00 45.34 259 CYS A C 1
ATOM 2005 O O . CYS A 1 259 ? -8.238 10.658 -1.002 1.00 45.34 259 CYS A O 1
ATOM 2007 N N . SER A 1 260 ? -9.588 9.318 -2.218 1.00 52.31 260 SER A N 1
ATOM 2008 C CA . SER A 1 260 ? -8.786 8.121 -2.068 1.00 52.31 260 SER A CA 1
ATOM 2009 C C . SER A 1 260 ? -8.558 7.496 -3.422 1.00 52.31 260 SER A C 1
ATOM 2011 O O . SER A 1 260 ? -9.487 7.394 -4.230 1.00 52.31 260 SER A O 1
ATOM 2013 N N . GLN A 1 261 ? -7.352 7.008 -3.619 1.00 39.28 261 GLN A N 1
ATOM 2014 C CA . GLN A 1 261 ? -7.058 6.024 -4.641 1.00 39.28 261 GLN A CA 1
ATOM 2015 C C . GLN A 1 261 ? -6.785 4.698 -3.930 1.00 39.28 261 GLN A C 1
ATOM 2017 O O . GLN A 1 261 ? -6.685 4.641 -2.701 1.00 39.28 261 GLN A O 1
ATOM 2022 N N . GLU A 1 262 ? -6.687 3.621 -4.689 1.00 37.19 262 GLU A N 1
ATOM 2023 C CA . GLU A 1 262 ? -6.011 2.420 -4.236 1.00 37.19 262 GLU A CA 1
ATOM 2024 C C . GLU A 1 262 ? -4.532 2.766 -4.084 1.00 37.19 262 GLU A C 1
ATOM 2026 O O . GLU A 1 262 ? -3.735 2.730 -5.018 1.00 37.19 262 GLU A O 1
ATOM 2031 N N . SER A 1 263 ? -4.201 3.279 -2.904 1.00 36.09 263 SER A N 1
ATOM 2032 C CA . SER A 1 263 ? -2.912 3.895 -2.661 1.00 36.09 263 SER A CA 1
ATOM 2033 C C . SER A 1 263 ? -2.091 3.084 -1.673 1.00 36.09 263 SER A C 1
ATOM 2035 O O . SER A 1 263 ? -2.517 2.733 -0.569 1.00 36.09 263 SER A O 1
ATOM 2037 N N . SER A 1 264 ? -0.812 2.953 -2.006 1.00 34.56 264 SER A N 1
ATOM 2038 C CA . SER A 1 264 ? 0.265 2.413 -1.178 1.00 34.56 264 SER A CA 1
ATOM 2039 C C . SER A 1 264 ? 0.468 3.076 0.200 1.00 34.56 264 SER A C 1
ATOM 2041 O O . SER A 1 264 ? 1.257 2.577 1.005 1.00 34.56 264 SER A O 1
ATOM 2043 N N . TRP A 1 265 ? -0.258 4.149 0.531 1.00 29.34 265 TRP A N 1
ATOM 2044 C CA . TRP A 1 265 ? -0.169 4.870 1.810 1.00 29.34 265 TRP A CA 1
ATOM 2045 C C . TRP A 1 265 ? -0.627 4.040 3.020 1.00 29.34 265 TRP A C 1
ATOM 2047 O O . TRP A 1 265 ? -0.158 4.257 4.138 1.00 29.34 265 TRP A O 1
ATOM 2057 N N . LYS A 1 266 ? -1.499 3.039 2.821 1.00 39.16 266 LYS A N 1
ATOM 2058 C CA . LYS A 1 266 ? -1.997 2.163 3.903 1.00 39.16 266 LYS A CA 1
ATOM 2059 C C . LYS A 1 266 ? -1.367 0.788 3.974 1.00 39.16 266 LYS A C 1
ATOM 2061 O O . LYS A 1 266 ? -1.788 -0.020 4.801 1.00 39.16 266 LYS A O 1
ATOM 2066 N N . SER A 1 267 ? -0.295 0.565 3.228 1.00 37.09 267 SER A N 1
ATOM 2067 C CA . SER A 1 267 ? 0.543 -0.633 3.328 1.00 37.09 267 SER A CA 1
ATOM 2068 C C . SER A 1 267 ? 0.894 -1.009 4.772 1.00 37.09 267 SER A C 1
ATOM 2070 O O . SER A 1 267 ? 0.882 -2.173 5.169 1.00 37.09 267 SER A O 1
ATOM 2072 N N . LEU A 1 268 ? 1.146 0.011 5.599 1.00 34.84 268 LEU A N 1
ATOM 2073 C CA . LEU A 1 268 ? 1.400 -0.124 7.034 1.00 34.84 268 LEU A CA 1
ATOM 2074 C C . LEU A 1 268 ? 0.213 -0.753 7.782 1.00 34.84 268 LEU A C 1
ATOM 2076 O O . LEU A 1 268 ? 0.417 -1.589 8.658 1.00 34.84 268 LEU A O 1
ATOM 2080 N N . LYS A 1 269 ? -1.017 -0.354 7.432 1.00 34.44 269 LYS A N 1
ATOM 2081 C CA . LYS A 1 269 ? -2.271 -0.800 8.060 1.00 34.44 269 LYS A CA 1
ATOM 2082 C C . LYS A 1 269 ? -2.725 -2.165 7.538 1.00 34.44 269 LYS A C 1
ATOM 2084 O O . LYS A 1 269 ? -3.425 -2.859 8.258 1.00 34.44 269 LYS A O 1
ATOM 2089 N N . CYS A 1 270 ? -2.375 -2.543 6.308 1.00 33.00 270 CYS A N 1
ATOM 2090 C CA . CYS A 1 270 ? -2.720 -3.854 5.738 1.00 33.00 270 CYS A CA 1
ATOM 2091 C C . CYS A 1 270 ? -1.838 -4.989 6.277 1.00 33.00 270 CYS A C 1
ATOM 2093 O O . CYS A 1 270 ? -2.291 -6.135 6.324 1.00 33.00 270 CYS A O 1
ATOM 2095 N N . CYS A 1 271 ? -0.610 -4.647 6.683 1.00 53.50 271 CYS A N 1
ATOM 2096 C CA . CYS A 1 271 ? 0.419 -5.590 7.106 1.00 53.50 271 CYS A CA 1
ATOM 2097 C C . CYS A 1 271 ? 0.620 -5.597 8.630 1.00 53.50 271 CYS A C 1
ATOM 2099 O O . CYS A 1 271 ? -0.199 -6.147 9.358 1.00 53.50 271 CYS A O 1
ATOM 2101 N N . HIS A 1 272 ? 1.706 -4.994 9.129 1.00 47.88 272 HIS A N 1
ATOM 2102 C CA . HIS A 1 272 ? 2.186 -5.198 10.504 1.00 47.88 272 HIS A CA 1
ATOM 2103 C C . HIS A 1 272 ? 2.182 -3.915 11.352 1.00 47.88 272 HIS A C 1
ATOM 2105 O O . HIS A 1 272 ? 2.950 -3.789 12.304 1.00 47.88 272 HIS A O 1
ATOM 2111 N N . GLY A 1 273 ? 1.354 -2.926 10.998 1.00 32.44 273 GLY A N 1
ATOM 2112 C CA . GLY A 1 273 ? 1.129 -1.725 11.807 1.00 32.44 273 GLY A CA 1
ATOM 2113 C C . GLY A 1 273 ? 2.374 -0.874 12.036 1.00 32.44 273 GLY A C 1
ATOM 2114 O O . GLY A 1 273 ? 2.568 -0.394 13.147 1.00 32.44 273 GLY A O 1
ATOM 2115 N N . ALA A 1 274 ? 3.197 -0.704 11.000 1.00 40.34 274 ALA A N 1
ATOM 2116 C CA . ALA A 1 274 ? 4.495 -0.022 11.022 1.00 40.34 274 ALA A CA 1
ATOM 2117 C C . ALA A 1 274 ? 5.700 -0.775 11.586 1.00 40.34 274 ALA A C 1
ATOM 2119 O O . ALA A 1 274 ? 6.809 -0.256 11.488 1.00 40.34 274 ALA A O 1
ATOM 2120 N N . MET A 1 275 ? 5.546 -2.014 12.067 1.00 28.45 275 MET A N 1
ATOM 2121 C CA . MET A 1 275 ? 6.724 -2.859 12.312 1.00 28.45 275 MET A CA 1
ATOM 2122 C C . MET A 1 275 ? 7.383 -3.306 10.994 1.00 28.45 275 MET A C 1
ATOM 2124 O O . MET A 1 275 ? 8.602 -3.434 10.944 1.00 28.45 275 MET A O 1
ATOM 2128 N N . VAL A 1 276 ? 6.580 -3.490 9.930 1.00 29.81 276 VAL A N 1
ATOM 2129 C CA . VAL A 1 276 ? 6.967 -3.864 8.550 1.00 29.81 276 VAL A CA 1
ATOM 2130 C C . VAL A 1 276 ? 5.884 -3.392 7.541 1.00 29.81 276 VAL A C 1
ATOM 2132 O O . VAL A 1 276 ? 4.698 -3.382 7.883 1.00 29.81 276 VAL A O 1
ATOM 2135 N N . THR A 1 277 ? 6.260 -3.011 6.309 1.00 26.98 277 THR A N 1
ATOM 2136 C CA . THR A 1 277 ? 5.425 -2.380 5.246 1.00 26.98 277 THR A CA 1
ATOM 2137 C C . THR A 1 277 ? 5.180 -3.270 4.001 1.00 26.98 277 THR A C 1
ATOM 2139 O O . THR A 1 277 ? 6.142 -3.852 3.515 1.00 26.98 277 THR A O 1
ATOM 2142 N N . CYS A 1 278 ? 3.946 -3.337 3.439 1.00 31.80 278 CYS A N 1
ATOM 2143 C CA . CYS A 1 278 ? 3.613 -3.878 2.080 1.00 31.80 278 CYS A CA 1
ATOM 2144 C C . CYS A 1 278 ? 2.157 -3.516 1.609 1.00 31.80 278 CYS A C 1
ATOM 2146 O O . CYS A 1 278 ? 1.272 -3.430 2.462 1.00 31.80 278 CYS A O 1
ATOM 2148 N N . VAL A 1 279 ? 1.912 -3.248 0.307 1.00 33.22 279 VAL A N 1
ATOM 2149 C CA . VAL A 1 279 ? 0.586 -2.965 -0.349 1.00 33.22 279 VAL A CA 1
ATOM 2150 C C . VAL A 1 279 ? -0.037 -4.287 -0.823 1.00 33.22 279 VAL A C 1
ATOM 2152 O O . VAL A 1 279 ? 0.773 -5.148 -1.112 1.00 33.22 279 VAL A O 1
ATOM 2155 N N . LEU A 1 280 ? -1.379 -4.476 -0.902 1.00 41.62 280 LEU A N 1
ATOM 2156 C CA . LEU A 1 280 ? -1.992 -5.814 -1.135 1.00 41.62 280 LEU A CA 1
ATOM 2157 C C . LEU A 1 280 ? -3.252 -5.962 -2.043 1.00 41.62 280 LEU A C 1
ATOM 2159 O O . LEU A 1 280 ? -3.572 -7.085 -2.430 1.00 41.62 280 LEU A O 1
ATOM 2163 N N . THR A 1 281 ? -4.023 -4.918 -2.358 1.00 28.84 281 THR A N 1
ATOM 2164 C CA . THR A 1 281 ? -5.402 -5.069 -2.897 1.00 28.84 281 THR A CA 1
ATOM 2165 C C . THR A 1 281 ? -5.482 -4.991 -4.435 1.00 28.84 281 THR A C 1
ATOM 2167 O O . THR A 1 281 ? -4.535 -4.560 -5.089 1.00 28.84 281 THR A O 1
ATOM 2170 N N . GLY A 1 282 ? -6.580 -5.478 -5.034 1.00 26.59 282 GLY A N 1
ATOM 2171 C CA . GLY A 1 282 ? -6.980 -5.213 -6.427 1.00 26.59 282 GLY A CA 1
ATOM 2172 C C . GLY A 1 282 ? -6.305 -6.033 -7.528 1.00 26.59 282 GLY A C 1
ATOM 2173 O O . GLY A 1 282 ? -6.499 -5.756 -8.721 1.00 26.59 282 GLY A O 1
ATOM 2174 N N . ARG A 1 283 ? -5.513 -7.053 -7.169 1.00 42.62 283 ARG A N 1
ATOM 2175 C CA . ARG A 1 283 ? -4.577 -7.710 -8.101 1.00 42.62 283 ARG A CA 1
ATOM 2176 C C . ARG A 1 283 ? -4.635 -9.247 -8.064 1.00 42.62 283 ARG A C 1
ATOM 2178 O O . ARG A 1 283 ? -4.429 -9.863 -7.027 1.00 42.62 283 ARG A O 1
ATOM 2185 N N . THR A 1 284 ? -4.846 -9.887 -9.226 1.00 31.62 284 THR A N 1
ATOM 2186 C CA . THR A 1 284 ? -4.732 -11.362 -9.447 1.00 31.62 284 THR A CA 1
ATOM 2187 C C . THR A 1 284 ? -3.620 -11.706 -10.399 1.00 31.62 284 THR A C 1
ATOM 2189 O O . THR A 1 284 ? -3.451 -12.868 -10.787 1.00 31.62 284 THR A O 1
ATOM 2192 N N . HIS A 1 285 ? -2.853 -10.712 -10.831 1.00 33.22 285 HIS A N 1
ATOM 2193 C CA . HIS A 1 285 ? -1.622 -11.001 -11.519 1.00 33.22 285 HIS A CA 1
ATOM 2194 C C . HIS A 1 285 ? -0.877 -12.058 -10.715 1.00 33.22 285 HIS A C 1
ATOM 2196 O O . HIS A 1 285 ? -0.329 -11.727 -9.678 1.00 33.22 285 HIS A O 1
ATOM 2202 N N . CYS A 1 286 ? -0.780 -13.283 -11.265 1.00 26.28 286 CYS A N 1
ATOM 2203 C CA . CYS A 1 286 ? 0.208 -14.345 -10.985 1.00 26.28 286 CYS A CA 1
ATOM 2204 C C . CYS A 1 286 ? 1.651 -13.791 -10.820 1.00 26.28 286 CYS A C 1
ATOM 2206 O O . CYS A 1 286 ? 2.565 -14.460 -10.373 1.00 26.28 286 CYS A O 1
ATOM 2208 N N . GLN A 1 287 ? 1.796 -12.527 -11.183 1.00 33.03 287 GLN A N 1
ATOM 2209 C CA . GLN A 1 287 ? 2.930 -11.702 -11.442 1.00 33.03 287 GLN A CA 1
ATOM 2210 C C . GLN A 1 287 ? 3.120 -10.652 -10.305 1.00 33.03 287 GLN A C 1
ATOM 2212 O O . GLN A 1 287 ? 4.254 -10.368 -9.939 1.00 33.03 287 GLN A O 1
ATOM 2217 N N . ASP A 1 288 ? 2.052 -10.204 -9.630 1.00 29.89 288 ASP A N 1
ATOM 2218 C CA . ASP A 1 288 ? 2.089 -9.286 -8.473 1.00 29.89 288 ASP A CA 1
ATOM 2219 C C . ASP A 1 288 ? 1.804 -9.971 -7.130 1.00 29.89 288 ASP A C 1
ATOM 2221 O O . ASP A 1 288 ? 1.912 -9.324 -6.096 1.00 29.89 288 ASP A O 1
ATOM 2225 N N . TRP A 1 289 ? 1.571 -11.295 -7.120 1.00 30.02 289 TRP A N 1
ATOM 2226 C CA . TRP A 1 289 ? 1.605 -12.140 -5.903 1.00 30.02 289 TRP A CA 1
ATOM 2227 C C . TRP A 1 289 ? 2.832 -11.925 -5.037 1.00 30.02 289 TRP A C 1
ATOM 2229 O O . TRP A 1 289 ? 2.838 -12.270 -3.864 1.00 30.02 289 TRP A O 1
ATOM 2239 N N . ILE A 1 290 ? 3.898 -11.462 -5.679 1.00 30.17 290 ILE A N 1
ATOM 2240 C CA . ILE A 1 290 ? 5.177 -11.207 -5.063 1.00 30.17 290 ILE A CA 1
ATOM 2241 C C . ILE A 1 290 ? 5.352 -9.687 -4.965 1.00 30.17 290 ILE A C 1
ATOM 2243 O O . ILE A 1 290 ? 5.702 -9.217 -3.904 1.00 30.17 290 ILE A O 1
ATOM 2247 N N . VAL A 1 291 ? 5.048 -8.865 -5.974 1.00 30.64 291 VAL A N 1
ATOM 2248 C CA . VAL A 1 291 ? 5.406 -7.425 -5.933 1.00 30.64 291 VAL A CA 1
ATOM 2249 C C . VAL A 1 291 ? 4.658 -6.632 -4.865 1.00 30.64 291 VAL A C 1
ATOM 2251 O O . VAL A 1 291 ? 5.281 -5.834 -4.175 1.00 30.64 291 VAL A O 1
ATOM 2254 N N . ASP A 1 292 ? 3.373 -6.908 -4.699 1.00 30.52 292 ASP A N 1
ATOM 2255 C CA . ASP A 1 292 ? 2.496 -6.268 -3.722 1.00 30.52 292 ASP A CA 1
ATOM 2256 C C . ASP A 1 292 ? 1.485 -7.306 -3.224 1.00 30.52 292 ASP A C 1
ATOM 2258 O O . ASP A 1 292 ? 0.323 -7.009 -3.023 1.00 30.52 292 ASP A O 1
ATOM 2262 N N . ASN A 1 293 ? 1.871 -8.575 -3.109 1.00 28.98 293 ASN A N 1
ATOM 2263 C CA . ASN A 1 293 ? 1.095 -9.526 -2.335 1.00 28.98 293 ASN A CA 1
ATOM 2264 C C . ASN A 1 293 ? 2.021 -10.300 -1.411 1.00 28.98 293 ASN A C 1
ATOM 2266 O O . ASN A 1 293 ? 3.183 -10.598 -1.686 1.00 28.98 293 ASN A O 1
ATOM 2270 N N . CYS A 1 294 ? 1.520 -10.513 -0.213 1.00 33.09 294 CYS A N 1
ATOM 2271 C CA . CYS A 1 294 ? 2.282 -10.981 0.920 1.00 33.09 294 CYS A CA 1
ATOM 2272 C C . CYS A 1 294 ? 2.417 -12.513 0.923 1.00 33.09 294 CYS A C 1
ATOM 2274 O O . CYS A 1 294 ? 2.716 -13.114 1.948 1.00 33.09 294 CYS A O 1
ATOM 2276 N N . ASP A 1 295 ? 2.217 -13.187 -0.202 1.00 31.75 295 ASP A N 1
ATOM 2277 C CA . ASP A 1 295 ? 2.132 -14.648 -0.229 1.00 31.75 295 ASP A CA 1
ATOM 2278 C C . ASP A 1 295 ? 3.510 -15.325 -0.248 1.00 31.75 295 ASP A C 1
ATOM 2280 O O . ASP A 1 295 ? 3.682 -16.402 0.317 1.00 31.75 295 ASP A O 1
ATOM 2284 N N . CYS A 1 296 ? 4.549 -14.635 -0.738 1.00 31.59 296 CYS A N 1
ATOM 2285 C CA . CYS A 1 296 ? 5.936 -14.967 -0.377 1.00 31.59 296 CYS A CA 1
ATOM 2286 C C . CYS A 1 296 ? 6.167 -14.850 1.140 1.00 31.59 296 CYS A C 1
ATOM 2288 O O . CYS A 1 296 ? 6.946 -15.605 1.719 1.00 31.59 296 CYS A O 1
ATOM 2290 N N . ASN A 1 297 ? 5.494 -13.895 1.789 1.00 35.59 297 ASN A N 1
ATOM 2291 C CA . ASN A 1 297 ? 5.646 -13.615 3.213 1.00 35.59 297 ASN A CA 1
ATOM 2292 C C . ASN A 1 297 ? 4.890 -14.620 4.078 1.00 35.59 297 ASN A C 1
ATOM 2294 O O . ASN A 1 297 ? 5.359 -14.924 5.164 1.00 35.59 297 ASN A O 1
ATOM 2298 N N . ALA A 1 298 ? 3.785 -15.177 3.590 1.00 35.78 298 ALA A N 1
ATOM 2299 C CA . ALA A 1 298 ? 3.018 -16.250 4.211 1.00 35.78 298 ALA A CA 1
ATOM 2300 C C . ALA A 1 298 ? 3.853 -17.502 4.500 1.00 35.78 298 ALA A C 1
ATOM 2302 O O . ALA A 1 298 ? 3.905 -17.987 5.630 1.00 35.78 298 ALA A O 1
ATOM 2303 N N . GLU A 1 299 ? 4.558 -17.988 3.476 1.00 34.88 299 GLU A N 1
ATOM 2304 C CA . GLU A 1 299 ? 5.458 -19.137 3.577 1.00 34.88 299 GLU A CA 1
ATOM 2305 C C . GLU A 1 299 ? 6.644 -18.838 4.517 1.00 34.88 299 GLU A C 1
ATOM 2307 O O . GLU A 1 299 ? 7.093 -19.680 5.294 1.00 34.88 299 GLU A O 1
ATOM 2312 N N . VAL A 1 300 ? 7.109 -17.589 4.544 1.00 37.88 300 VAL A N 1
ATOM 2313 C CA . VAL A 1 300 ? 8.166 -17.136 5.458 1.00 37.88 300 VAL A CA 1
ATOM 2314 C C . VAL A 1 300 ? 7.654 -16.947 6.902 1.00 37.88 300 VAL A C 1
ATOM 2316 O O . VAL A 1 300 ? 8.353 -17.290 7.848 1.00 37.88 300 VAL A O 1
ATOM 2319 N N . ILE A 1 301 ? 6.427 -16.476 7.122 1.00 40.75 301 ILE A N 1
ATOM 2320 C CA . ILE A 1 301 ? 5.782 -16.366 8.447 1.00 40.75 301 ILE A CA 1
ATOM 2321 C C . ILE A 1 301 ? 5.598 -17.756 9.057 1.00 40.75 301 ILE A C 1
ATOM 2323 O O . ILE A 1 301 ? 5.859 -17.984 10.241 1.00 40.75 301 ILE A O 1
ATOM 2327 N N . ASP A 1 302 ? 5.209 -18.710 8.226 1.00 38.44 302 ASP A N 1
ATOM 2328 C CA . ASP A 1 302 ? 5.070 -20.109 8.581 1.00 38.44 302 ASP A CA 1
ATOM 2329 C C . ASP A 1 302 ? 6.404 -20.760 8.998 1.00 38.44 302 ASP A C 1
ATOM 2331 O O . ASP A 1 302 ? 6.476 -21.470 10.009 1.00 38.44 302 ASP A O 1
ATOM 2335 N N . PHE A 1 303 ? 7.499 -20.423 8.304 1.00 42.22 303 PHE A N 1
ATOM 2336 C CA . PHE A 1 303 ? 8.859 -20.777 8.722 1.00 42.22 303 PHE A CA 1
ATOM 2337 C C . PHE A 1 303 ? 9.145 -20.345 10.169 1.00 42.22 303 PHE A C 1
ATOM 2339 O O . PHE A 1 303 ? 9.709 -21.114 10.956 1.00 42.22 303 PHE A O 1
ATOM 2346 N N . PHE A 1 304 ? 8.718 -19.139 10.546 1.00 45.94 304 PHE A N 1
ATOM 2347 C CA . PHE A 1 304 ? 8.969 -18.591 11.873 1.00 45.94 304 PHE A CA 1
ATOM 2348 C C . PHE A 1 304 ? 8.063 -19.182 12.960 1.00 45.94 304 PHE A C 1
ATOM 2350 O O . PHE A 1 304 ? 8.551 -19.499 14.045 1.00 45.94 304 PHE A O 1
ATOM 2357 N N . ARG A 1 305 ? 6.779 -19.435 12.677 1.00 47.25 305 ARG A N 1
ATOM 2358 C CA . ARG A 1 305 ? 5.809 -19.944 13.672 1.00 47.25 305 ARG A CA 1
ATOM 2359 C C . ARG A 1 305 ? 6.193 -21.285 14.312 1.00 47.25 305 ARG A C 1
ATOM 2361 O O . ARG A 1 305 ? 5.752 -21.575 15.420 1.00 47.25 305 ARG A O 1
ATOM 2368 N N . GLN A 1 306 ? 6.985 -22.120 13.635 1.00 43.62 306 GLN A N 1
ATOM 2369 C CA . GLN A 1 306 ? 7.301 -23.481 14.104 1.00 43.62 306 GLN A CA 1
ATOM 2370 C C . GLN A 1 306 ? 8.714 -23.674 14.636 1.00 43.62 306 GLN A C 1
ATOM 2372 O O . GLN A 1 306 ? 8.942 -24.569 15.450 1.00 43.62 306 GLN A O 1
ATOM 2377 N N . LEU A 1 307 ? 9.670 -22.871 14.170 1.00 37.50 307 LEU A N 1
ATOM 2378 C CA . LEU A 1 307 ? 11.034 -22.883 14.700 1.00 37.50 307 LEU A CA 1
ATOM 2379 C C . LEU A 1 307 ? 11.144 -22.098 16.008 1.00 37.50 307 LEU A C 1
ATOM 2381 O O . LEU A 1 307 ? 12.050 -22.364 16.798 1.00 37.50 307 LEU A O 1
ATOM 2385 N N . PHE A 1 308 ? 10.204 -21.184 16.250 1.00 38.59 308 PHE A N 1
ATOM 2386 C CA . PHE A 1 308 ? 10.232 -20.263 17.370 1.00 38.59 308 PHE A CA 1
ATOM 2387 C C . PHE A 1 308 ? 9.024 -20.488 18.271 1.00 38.59 308 PHE A C 1
ATOM 2389 O O . PHE A 1 308 ? 7.939 -19.963 18.044 1.00 38.59 308 PHE A O 1
ATOM 2396 N N . HIS A 1 309 ? 9.240 -21.229 19.364 1.00 34.62 309 HIS A N 1
ATOM 2397 C CA . HIS A 1 309 ? 8.422 -21.135 20.582 1.00 34.62 309 HIS A CA 1
ATOM 2398 C C . HIS A 1 309 ? 8.666 -19.789 21.289 1.00 34.62 309 HIS A C 1
ATOM 2400 O O . HIS A 1 309 ? 8.998 -19.723 22.472 1.00 34.62 309 HIS A O 1
ATOM 2406 N N . GLY A 1 310 ? 8.524 -18.725 20.509 1.00 32.47 310 GLY A N 1
ATOM 2407 C CA . GLY A 1 310 ? 8.749 -17.353 20.875 1.00 32.47 310 GLY A CA 1
ATOM 2408 C C . GLY A 1 310 ? 9.735 -16.656 19.947 1.00 32.47 310 GLY A C 1
ATOM 2409 O O . GLY A 1 310 ? 10.860 -17.141 19.804 1.00 32.47 310 GLY A O 1
ATOM 2410 N N . ARG A 1 311 ? 9.339 -15.459 19.485 1.00 42.50 311 ARG A N 1
ATOM 2411 C CA . ARG A 1 311 ? 10.169 -14.268 19.219 1.00 42.50 311 ARG A CA 1
ATOM 2412 C C . ARG A 1 311 ? 10.318 -13.761 17.765 1.00 42.50 311 ARG A C 1
ATOM 2414 O O . ARG A 1 311 ? 10.157 -14.484 16.788 1.00 42.50 311 ARG A O 1
ATOM 2421 N N . GLN A 1 312 ? 10.582 -12.449 17.708 1.00 30.27 312 GLN A N 1
ATOM 2422 C CA . GLN A 1 312 ? 10.365 -11.448 16.650 1.00 30.27 312 GLN A CA 1
ATOM 2423 C C . GLN A 1 312 ? 11.262 -11.587 15.404 1.00 30.27 312 GLN A C 1
ATOM 2425 O O . GLN A 1 312 ? 12.461 -11.822 15.549 1.00 30.27 312 GLN A O 1
ATOM 2430 N N . THR A 1 313 ? 10.725 -11.342 14.196 1.00 30.64 313 THR A N 1
ATOM 2431 C CA . THR A 1 313 ? 11.459 -11.329 12.900 1.00 30.64 313 THR A CA 1
ATOM 2432 C C . THR A 1 313 ? 10.844 -10.325 11.918 1.00 30.64 313 THR A C 1
ATOM 2434 O O . THR A 1 313 ? 9.628 -10.262 11.843 1.00 30.64 313 THR A O 1
ATOM 2437 N N . GLY A 1 314 ? 11.632 -9.543 11.166 1.00 25.72 314 GLY A N 1
ATOM 2438 C CA . GLY A 1 314 ? 11.125 -8.425 10.354 1.00 25.72 314 GLY A CA 1
ATOM 2439 C C . GLY A 1 314 ? 12.157 -7.820 9.406 1.00 25.72 314 GLY A C 1
ATOM 2440 O O . GLY A 1 314 ? 13.356 -8.059 9.548 1.00 25.72 314 GLY A O 1
ATOM 2441 N N . CYS A 1 315 ? 11.694 -7.059 8.410 1.00 25.16 315 CYS A N 1
ATOM 2442 C CA . CYS A 1 315 ? 12.521 -6.340 7.434 1.00 25.16 315 CYS A CA 1
ATOM 2443 C C . CYS A 1 315 ? 11.639 -5.213 6.790 1.00 25.16 315 CYS A C 1
ATOM 2445 O O . CYS A 1 315 ? 10.419 -5.334 6.811 1.00 25.16 315 CYS A O 1
ATOM 2447 N N . VAL A 1 316 ? 12.196 -4.089 6.304 1.00 24.03 316 VAL A N 1
ATOM 2448 C CA . VAL A 1 316 ? 11.464 -2.813 6.022 1.00 24.03 316 VAL A CA 1
ATOM 2449 C C . VAL A 1 316 ? 11.362 -2.469 4.517 1.00 24.03 316 VAL A C 1
ATOM 2451 O O . VAL A 1 316 ? 12.371 -2.567 3.821 1.00 24.03 316 VAL A O 1
ATOM 2454 N N . TYR A 1 317 ? 10.201 -1.980 4.028 1.00 30.89 317 TYR A N 1
ATOM 2455 C CA . TYR A 1 317 ? 9.933 -1.607 2.615 1.00 30.89 317 TYR A CA 1
ATOM 2456 C C . TYR A 1 317 ? 9.488 -0.153 2.341 1.00 30.89 317 TYR A C 1
ATOM 2458 O O . TYR A 1 317 ? 8.879 0.493 3.196 1.00 30.89 317 TYR A O 1
ATOM 2466 N N . CYS A 1 318 ? 9.662 0.272 1.078 1.00 24.02 318 CYS A N 1
ATOM 2467 C CA . CYS A 1 318 ? 8.991 1.384 0.395 1.00 24.02 318 CYS A CA 1
ATOM 2468 C C . CYS A 1 318 ? 8.639 0.972 -1.061 1.00 24.02 318 CYS A C 1
ATOM 2470 O O . CYS A 1 318 ? 9.546 0.622 -1.823 1.00 24.02 318 CYS A O 1
ATOM 2472 N N . THR A 1 319 ? 7.353 0.991 -1.443 1.00 29.88 319 THR A N 1
ATOM 2473 C CA . THR A 1 319 ? 6.866 0.717 -2.814 1.00 29.88 319 THR A CA 1
ATOM 2474 C C . THR A 1 319 ? 7.246 1.824 -3.792 1.00 29.88 319 THR A C 1
ATOM 2476 O O . THR A 1 319 ? 7.280 3.002 -3.438 1.00 29.88 319 THR A O 1
ATOM 2479 N N . VAL A 1 320 ? 7.497 1.467 -5.056 1.00 32.34 320 VAL A N 1
ATOM 2480 C CA . VAL A 1 320 ? 7.756 2.438 -6.132 1.00 32.34 320 VAL A CA 1
ATOM 2481 C C . VAL A 1 320 ? 6.428 3.082 -6.542 1.00 32.34 320 VAL A C 1
ATOM 2483 O O . VAL A 1 320 ? 5.687 2.519 -7.339 1.00 32.34 320 VAL A O 1
ATOM 2486 N N . HIS A 1 321 ? 6.125 4.248 -5.965 1.00 41.53 321 HIS A N 1
ATOM 2487 C CA . HIS A 1 321 ? 4.973 5.082 -6.331 1.00 41.53 321 HIS A CA 1
ATOM 2488 C C . HIS A 1 321 ? 4.989 5.474 -7.814 1.00 41.53 321 HIS A C 1
ATOM 2490 O O . HIS A 1 321 ? 6.063 5.608 -8.411 1.00 41.53 321 HIS A O 1
ATOM 2496 N N . ASP A 1 322 ? 3.805 5.714 -8.384 1.00 62.16 322 ASP A N 1
ATOM 2497 C CA . ASP A 1 322 ? 3.651 6.310 -9.710 1.00 62.16 322 ASP A CA 1
ATOM 2498 C C . ASP A 1 322 ? 4.228 7.737 -9.709 1.00 62.16 322 ASP A C 1
ATOM 2500 O O . ASP A 1 322 ? 3.571 8.726 -9.379 1.00 62.16 322 ASP A O 1
ATOM 2504 N N . LYS A 1 323 ? 5.508 7.844 -10.081 1.00 74.62 323 LYS A N 1
ATOM 2505 C CA . LYS A 1 323 ? 6.261 9.104 -10.059 1.00 74.62 323 LYS A CA 1
ATOM 2506 C C . LYS A 1 323 ? 5.733 10.150 -11.034 1.00 74.62 323 LYS A C 1
ATOM 2508 O O . LYS A 1 323 ? 6.153 11.305 -10.936 1.00 74.62 323 LYS A O 1
ATOM 2513 N N . ILE A 1 324 ? 4.864 9.786 -11.980 1.00 83.38 324 ILE A N 1
ATOM 2514 C CA . ILE A 1 324 ? 4.180 10.765 -12.832 1.00 83.38 324 ILE A CA 1
ATOM 2515 C C . ILE A 1 324 ? 3.134 11.503 -11.998 1.00 83.38 324 ILE A C 1
ATOM 2517 O O . ILE A 1 324 ? 3.108 12.734 -12.015 1.00 83.38 324 ILE A O 1
ATOM 2521 N N . CYS A 1 325 ? 2.324 10.759 -11.244 1.00 85.38 325 CYS A N 1
ATOM 2522 C CA . CYS A 1 325 ? 1.297 11.305 -10.365 1.00 85.38 325 CYS A CA 1
ATOM 2523 C C . CYS A 1 325 ? 1.901 12.195 -9.270 1.00 85.38 325 CYS A C 1
ATOM 2525 O O . CYS A 1 325 ? 1.449 13.330 -9.127 1.00 85.38 325 CYS A O 1
ATOM 2527 N N . ASP A 1 326 ? 2.979 11.748 -8.609 1.00 81.62 326 ASP A N 1
ATOM 2528 C CA . ASP A 1 326 ? 3.706 12.544 -7.601 1.00 81.62 326 ASP A CA 1
ATOM 2529 C C . ASP A 1 326 ? 4.149 13.905 -8.176 1.00 81.62 326 ASP A C 1
ATOM 2531 O O . ASP A 1 326 ? 3.817 14.960 -7.642 1.00 81.62 326 ASP A O 1
ATOM 2535 N N . GLN A 1 327 ? 4.836 13.899 -9.327 1.00 89.12 327 GLN A N 1
ATOM 2536 C CA . GLN A 1 327 ? 5.327 15.130 -9.963 1.00 89.12 327 GLN A CA 1
ATOM 2537 C C . GLN A 1 327 ? 4.198 16.078 -10.385 1.00 89.12 327 GLN A C 1
ATOM 2539 O O . GLN A 1 327 ? 4.387 17.295 -10.410 1.00 89.12 327 GLN A O 1
ATOM 2544 N N . ILE A 1 328 ? 3.039 15.540 -10.774 1.00 91.06 328 ILE A N 1
ATOM 2545 C CA . ILE A 1 328 ? 1.874 16.351 -11.129 1.00 91.06 328 ILE A CA 1
ATOM 2546 C C . ILE A 1 328 ? 1.267 16.984 -9.874 1.00 91.06 328 ILE A C 1
ATOM 2548 O O . ILE A 1 328 ? 1.028 18.193 -9.885 1.00 91.06 328 ILE A O 1
ATOM 2552 N N . SER A 1 329 ? 1.057 16.209 -8.807 1.00 88.62 329 SER A N 1
ATOM 2553 C CA . SER A 1 329 ? 0.545 16.718 -7.530 1.00 88.62 329 SER A CA 1
ATOM 2554 C C . SER A 1 329 ? 1.472 17.788 -6.939 1.00 88.62 329 SER A C 1
ATOM 2556 O O . SER A 1 329 ? 0.998 18.863 -6.564 1.00 88.62 329 SER A O 1
ATOM 2558 N N . ASP A 1 330 ? 2.790 17.566 -6.965 1.00 89.31 330 ASP A N 1
ATOM 2559 C CA . ASP A 1 330 ? 3.796 18.542 -6.523 1.00 89.31 330 ASP A CA 1
ATOM 2560 C C . ASP A 1 330 ? 3.742 19.829 -7.360 1.00 89.31 330 ASP A C 1
ATOM 2562 O O . ASP A 1 330 ? 3.738 20.937 -6.823 1.00 89.31 330 ASP A O 1
ATOM 2566 N N . ALA A 1 331 ? 3.620 19.712 -8.686 1.00 94.94 331 ALA A N 1
ATOM 2567 C CA . ALA A 1 331 ? 3.510 20.878 -9.561 1.00 94.94 331 ALA A CA 1
ATOM 2568 C C . ALA A 1 331 ? 2.221 21.685 -9.315 1.00 94.94 331 ALA A C 1
ATOM 2570 O O . ALA A 1 331 ? 2.218 22.911 -9.467 1.00 94.94 331 ALA A O 1
ATOM 2571 N N . VAL A 1 332 ? 1.124 21.018 -8.940 1.00 94.25 332 VAL A N 1
ATOM 2572 C CA . VAL A 1 332 ? -0.123 21.677 -8.529 1.00 94.25 332 VAL A CA 1
ATOM 2573 C C . VAL A 1 332 ? 0.074 22.411 -7.202 1.00 94.25 332 VAL A C 1
ATOM 2575 O O . VAL A 1 332 ? -0.276 23.592 -7.117 1.00 94.25 332 VAL A O 1
ATOM 2578 N N . LEU A 1 333 ? 0.684 21.767 -6.203 1.00 91.81 333 LEU A N 1
ATOM 2579 C CA . LEU A 1 333 ? 1.033 22.389 -4.922 1.00 91.81 333 LEU A CA 1
ATOM 2580 C C . LEU A 1 333 ? 1.890 23.647 -5.126 1.00 91.81 333 LEU A C 1
ATOM 2582 O O . LEU A 1 333 ? 1.523 24.726 -4.654 1.00 91.81 333 LEU A O 1
ATOM 2586 N N . ASP A 1 334 ? 2.971 23.540 -5.898 1.00 95.06 334 ASP A N 1
ATOM 2587 C CA . ASP A 1 334 ? 3.867 24.655 -6.217 1.00 95.06 334 ASP A CA 1
ATOM 2588 C C . ASP A 1 334 ? 3.130 25.805 -6.918 1.00 95.06 334 ASP A C 1
ATOM 2590 O O . ASP A 1 334 ? 3.361 26.984 -6.627 1.00 95.06 334 ASP A O 1
ATOM 2594 N N . ALA A 1 335 ? 2.216 25.489 -7.842 1.00 96.19 335 ALA A N 1
ATOM 2595 C CA . ALA A 1 335 ? 1.436 26.493 -8.561 1.00 96.19 335 ALA A CA 1
ATOM 2596 C C . ALA A 1 335 ? 0.500 27.289 -7.637 1.00 96.19 335 ALA A C 1
ATOM 2598 O O . ALA A 1 335 ? 0.313 28.493 -7.858 1.00 96.19 335 ALA A O 1
ATOM 2599 N N . HIS A 1 336 ? -0.051 26.641 -6.606 1.00 95.38 336 HIS A N 1
ATOM 2600 C CA . HIS A 1 336 ? -0.841 27.290 -5.562 1.00 95.38 336 HIS A CA 1
ATOM 2601 C C . HIS A 1 336 ? 0.034 28.126 -4.629 1.00 95.38 336 HIS A C 1
ATOM 2603 O O . HIS A 1 336 ? -0.195 29.331 -4.522 1.00 95.38 336 HIS A O 1
ATOM 2609 N N . LEU A 1 337 ? 1.069 27.532 -4.024 1.00 93.38 337 LEU A N 1
ATOM 2610 C CA . LEU A 1 337 ? 1.942 28.207 -3.053 1.00 93.38 337 LEU A CA 1
ATOM 2611 C C . LEU A 1 337 ? 2.646 29.435 -3.638 1.00 93.38 337 LEU A C 1
ATOM 2613 O O . LEU A 1 337 ? 2.875 30.423 -2.941 1.00 93.38 337 LEU A O 1
ATOM 2617 N N . LYS A 1 338 ? 2.933 29.421 -4.943 1.00 95.75 338 LYS A N 1
ATOM 2618 C CA . LYS A 1 338 ? 3.510 30.570 -5.651 1.00 95.75 338 LYS A CA 1
ATOM 2619 C C . LYS A 1 338 ? 2.609 31.811 -5.648 1.00 95.75 338 LYS A C 1
ATOM 2621 O O . LYS A 1 338 ? 3.119 32.925 -5.755 1.00 95.75 338 LYS A O 1
ATOM 2626 N N . GLN A 1 339 ? 1.291 31.634 -5.598 1.00 96.25 339 GLN A N 1
ATOM 2627 C CA . GLN A 1 339 ? 0.310 32.727 -5.615 1.00 96.25 339 GLN A CA 1
ATOM 2628 C C . GLN A 1 339 ? -0.329 32.958 -4.241 1.00 96.25 339 GLN A C 1
ATOM 2630 O O . GLN A 1 339 ? -0.763 34.069 -3.946 1.00 96.25 339 GLN A O 1
ATOM 2635 N N . ASP A 1 340 ? -0.397 31.912 -3.422 1.00 93.88 340 ASP A N 1
ATOM 2636 C CA . ASP A 1 340 ? -1.062 31.888 -2.130 1.00 93.88 340 ASP A CA 1
ATOM 2637 C C . ASP A 1 340 ? -0.258 31.031 -1.135 1.00 93.88 340 ASP A C 1
ATOM 2639 O O . ASP A 1 340 ? -0.448 29.815 -1.082 1.00 93.88 340 ASP A O 1
ATOM 2643 N N . PRO A 1 341 ? 0.635 31.645 -0.336 1.00 89.88 341 PRO A N 1
ATOM 2644 C CA . PRO A 1 341 ? 1.460 30.931 0.643 1.00 89.88 341 PRO A CA 1
ATOM 2645 C C . PRO A 1 341 ? 0.657 30.170 1.706 1.00 89.88 341 PRO A C 1
ATOM 2647 O O . PRO A 1 341 ? 1.166 29.221 2.295 1.00 89.88 341 PRO A O 1
ATOM 2650 N N . ASP A 1 342 ? -0.601 30.562 1.929 1.00 86.50 342 ASP A N 1
ATOM 2651 C CA . ASP A 1 342 ? -1.482 29.936 2.917 1.00 86.50 342 ASP A CA 1
ATOM 2652 C C . ASP A 1 342 ? -2.273 28.749 2.349 1.00 86.50 342 ASP A C 1
ATOM 2654 O O . ASP A 1 342 ? -3.028 28.113 3.097 1.00 86.50 342 ASP A O 1
ATOM 2658 N N . ALA A 1 343 ? -2.126 28.455 1.049 1.00 88.44 343 ALA A N 1
ATOM 2659 C CA . ALA A 1 343 ? -2.903 27.440 0.350 1.00 88.44 343 ALA A CA 1
ATOM 2660 C C . ALA A 1 343 ? -2.844 26.085 1.067 1.00 88.44 343 ALA A C 1
ATOM 2662 O O . ALA A 1 343 ? -1.784 25.611 1.479 1.00 88.44 343 ALA A O 1
ATOM 2663 N N . LYS A 1 344 ? -4.006 25.441 1.192 1.00 85.56 344 LYS A N 1
ATOM 2664 C CA . LYS A 1 344 ? -4.133 24.066 1.682 1.00 85.56 344 LYS A CA 1
ATOM 2665 C C . LYS A 1 344 ? -4.449 23.187 0.487 1.00 85.56 344 LYS A C 1
ATOM 2667 O O . LYS A 1 344 ? -5.555 23.258 -0.041 1.00 85.56 344 LYS A O 1
ATOM 2672 N N . VAL A 1 345 ? -3.462 22.423 0.037 1.00 84.31 345 VAL A N 1
ATOM 2673 C CA . VAL A 1 345 ? -3.558 21.564 -1.145 1.00 84.31 345 VAL A CA 1
ATOM 2674 C C . VAL A 1 345 ? -3.419 20.118 -0.694 1.00 84.31 345 VAL A C 1
ATOM 2676 O O . VAL A 1 345 ? -2.370 19.722 -0.197 1.00 84.31 345 VAL A O 1
ATOM 2679 N N . ALA A 1 346 ? -4.485 19.347 -0.865 1.00 82.12 346 ALA A N 1
ATOM 2680 C CA . ALA A 1 346 ? -4.508 17.904 -0.685 1.00 82.12 346 ALA A CA 1
ATOM 2681 C C . ALA A 1 346 ? -5.108 17.293 -1.955 1.00 82.12 346 ALA A C 1
ATOM 2683 O O . ALA A 1 346 ? -6.315 17.063 -2.035 1.00 82.12 346 ALA A O 1
ATOM 2684 N N . CYS A 1 347 ? -4.279 17.109 -2.982 1.00 80.81 347 CYS A N 1
ATOM 2685 C CA . CYS A 1 347 ? -4.706 16.534 -4.251 1.00 80.81 347 CYS A CA 1
ATOM 2686 C C . CYS A 1 347 ? -3.962 15.238 -4.565 1.00 80.81 347 CYS A C 1
ATOM 2688 O O . CYS A 1 347 ? -2.744 15.148 -4.436 1.00 80.81 347 CYS A O 1
ATOM 2690 N N . GLU A 1 348 ? -4.722 14.274 -5.057 1.00 79.94 348 GLU A N 1
ATOM 2691 C CA . GLU A 1 348 ? -4.250 13.014 -5.598 1.00 79.94 348 GLU A CA 1
ATOM 2692 C C . GLU A 1 348 ? -4.365 13.066 -7.124 1.00 79.94 348 GLU A C 1
ATOM 2694 O O . GLU A 1 348 ? -5.309 13.642 -7.683 1.00 79.94 348 GLU A O 1
ATOM 2699 N N . THR A 1 349 ? -3.413 12.442 -7.807 1.00 84.38 349 THR A N 1
ATOM 2700 C CA . THR A 1 349 ? -3.391 12.372 -9.270 1.00 84.38 349 THR A CA 1
ATOM 2701 C C . THR A 1 349 ? -3.527 10.921 -9.698 1.00 84.38 349 THR A C 1
ATOM 2703 O O . THR A 1 349 ? -2.822 10.079 -9.164 1.00 84.38 349 THR A O 1
ATOM 2706 N N . VAL A 1 350 ? -4.433 10.611 -10.628 1.00 84.69 350 VAL A N 1
ATOM 2707 C CA . VAL A 1 350 ? -4.454 9.323 -11.343 1.00 84.69 350 VAL A CA 1
ATOM 2708 C C . VAL A 1 350 ? -4.018 9.546 -12.771 1.00 84.69 350 VAL A C 1
ATOM 2710 O O . VAL A 1 350 ? -4.585 10.392 -13.466 1.00 84.69 350 VAL A O 1
ATOM 2713 N N . CYS A 1 351 ? -3.075 8.734 -13.235 1.00 82.50 351 CYS A N 1
ATOM 2714 C CA . CYS A 1 351 ? -2.721 8.642 -14.642 1.00 82.50 351 CYS A CA 1
ATOM 2715 C C . CYS A 1 351 ? -3.189 7.299 -15.216 1.00 82.50 351 CYS A C 1
ATOM 2717 O O . CYS A 1 351 ? -2.889 6.238 -14.684 1.00 82.50 351 CYS A O 1
ATOM 2719 N N . LYS A 1 352 ? -3.907 7.349 -16.340 1.00 80.25 352 LYS A N 1
ATOM 2720 C CA . LYS A 1 352 ? -4.251 6.184 -17.173 1.00 80.25 352 LYS A CA 1
ATOM 2721 C C . LYS A 1 352 ? -4.009 6.533 -18.643 1.00 80.25 352 LYS A C 1
ATOM 2723 O O . LYS A 1 352 ? -3.876 7.711 -18.982 1.00 80.25 352 LYS A O 1
ATOM 2728 N N . THR A 1 353 ? -3.938 5.539 -19.531 1.00 74.25 353 THR A N 1
ATOM 2729 C CA . THR A 1 353 ? -3.826 5.724 -20.987 1.00 74.25 353 THR A CA 1
ATOM 2730 C C . THR A 1 353 ? -4.725 6.872 -21.475 1.00 74.25 353 THR A C 1
ATOM 2732 O O . THR A 1 353 ? -5.951 6.802 -21.428 1.00 74.25 353 THR A O 1
ATOM 2735 N N . GLY A 1 354 ? -4.108 7.970 -21.922 1.00 82.38 354 GLY A N 1
ATOM 2736 C CA . GLY A 1 354 ? -4.814 9.143 -22.450 1.00 82.38 354 GLY A CA 1
ATOM 2737 C C . GLY A 1 354 ? -5.573 10.012 -21.436 1.00 82.38 354 GLY A C 1
ATOM 2738 O O . GLY A 1 354 ? -6.306 10.904 -21.868 1.00 82.38 354 GLY A O 1
ATOM 2739 N N . MET A 1 355 ? -5.400 9.827 -20.124 1.00 88.31 355 MET A N 1
ATOM 2740 C CA . MET A 1 355 ? -6.107 10.595 -19.094 1.00 88.31 355 MET A CA 1
ATOM 2741 C C . MET A 1 355 ? -5.242 10.883 -17.858 1.00 88.31 355 MET A C 1
ATOM 2743 O O . MET A 1 355 ? -4.563 10.004 -17.341 1.00 88.31 355 MET A O 1
ATOM 2747 N N . VAL A 1 356 ? -5.342 12.108 -17.347 1.00 90.38 356 VAL A N 1
ATOM 2748 C CA . VAL A 1 356 ? -4.947 12.498 -15.990 1.00 90.38 356 VAL A CA 1
ATOM 2749 C C . VAL A 1 356 ? -6.198 12.956 -15.252 1.00 90.38 356 VAL A C 1
ATOM 2751 O O . VAL A 1 356 ? -6.930 13.802 -15.764 1.00 90.38 356 VAL A O 1
ATOM 2754 N N . LEU A 1 357 ? -6.444 12.429 -14.061 1.00 89.62 357 LEU A N 1
ATOM 2755 C CA . LEU A 1 357 ? -7.482 12.903 -13.152 1.00 89.62 357 LEU A CA 1
ATOM 2756 C C . LEU A 1 357 ? -6.815 13.521 -11.924 1.00 89.62 357 LEU A C 1
ATOM 2758 O O . LEU A 1 357 ? -6.140 12.822 -11.178 1.00 89.62 357 LEU A O 1
ATOM 2762 N N . LEU A 1 358 ? -7.043 14.813 -11.706 1.00 90.50 358 LEU A N 1
ATOM 2763 C CA . LEU A 1 358 ? -6.771 15.471 -10.431 1.00 90.50 358 LEU A CA 1
ATOM 2764 C C . LEU A 1 358 ? -8.012 15.352 -9.551 1.00 90.50 358 LEU A C 1
ATOM 2766 O O . LEU A 1 358 ? -9.081 15.810 -9.957 1.00 90.50 358 LEU A O 1
ATOM 2770 N N . CYS A 1 359 ? -7.890 14.784 -8.357 1.00 87.88 359 CYS A N 1
ATOM 2771 C CA . CYS A 1 359 ? -8.973 14.731 -7.376 1.00 87.88 359 CYS A CA 1
ATOM 2772 C C . CYS A 1 359 ? -8.487 15.162 -5.993 1.00 87.88 359 CYS A C 1
ATOM 2774 O O . CYS A 1 359 ? -7.301 15.077 -5.701 1.00 87.88 359 CYS A O 1
ATOM 2776 N N . GLY A 1 360 ? -9.386 15.626 -5.127 1.00 84.50 360 GLY A N 1
ATOM 2777 C CA . GLY A 1 360 ? -9.014 16.023 -3.767 1.00 84.50 360 GLY A CA 1
ATOM 2778 C C . GLY A 1 360 ? -9.597 17.353 -3.342 1.00 84.50 360 GLY A C 1
ATOM 2779 O O . GLY A 1 360 ? -10.642 17.777 -3.833 1.00 84.50 360 GLY A O 1
ATOM 2780 N N . GLU A 1 361 ? -8.930 17.974 -2.382 1.00 84.94 361 GLU A N 1
ATOM 2781 C CA . GLU A 1 361 ? -9.391 19.174 -1.705 1.00 84.94 361 GLU A CA 1
ATOM 2782 C C . GLU A 1 361 ? -8.326 20.261 -1.769 1.00 84.94 361 GLU A C 1
ATOM 2784 O O . GLU A 1 361 ? -7.196 20.082 -1.314 1.00 84.94 361 GLU A O 1
ATOM 2789 N N . ILE A 1 362 ? -8.691 21.408 -2.337 1.00 88.88 362 ILE A N 1
ATOM 2790 C CA . ILE A 1 362 ? -7.834 22.586 -2.384 1.00 88.88 362 ILE A CA 1
ATOM 2791 C C . ILE A 1 362 ? -8.601 23.792 -1.856 1.00 88.88 362 ILE A C 1
ATOM 2793 O O . ILE A 1 362 ? -9.608 24.218 -2.419 1.00 88.88 362 ILE A O 1
ATOM 2797 N N . THR A 1 363 ? -8.071 24.392 -0.794 1.00 89.31 363 THR A N 1
ATOM 2798 C CA . THR A 1 363 ? -8.507 25.694 -0.289 1.00 89.31 363 THR A CA 1
ATOM 2799 C C . THR A 1 363 ? -7.403 26.702 -0.565 1.00 89.31 363 THR A C 1
ATOM 2801 O O . THR A 1 363 ? -6.362 26.690 0.090 1.00 89.31 363 THR A O 1
ATOM 2804 N N . SER A 1 364 ? -7.614 27.565 -1.556 1.00 91.06 364 SER A N 1
ATOM 2805 C CA . SER A 1 364 ? -6.637 28.574 -1.957 1.00 91.06 364 SER A CA 1
ATOM 2806 C C . SER A 1 364 ? -7.306 29.775 -2.625 1.00 91.06 364 SER A C 1
ATOM 2808 O O . SER A 1 364 ? -8.357 29.648 -3.252 1.00 91.06 364 SER A O 1
ATOM 2810 N N . ARG A 1 365 ? -6.675 30.946 -2.510 1.00 92.69 365 ARG A N 1
ATOM 2811 C CA . ARG A 1 365 ? -7.012 32.175 -3.250 1.00 92.69 365 ARG A CA 1
ATOM 2812 C C . ARG A 1 365 ? -6.338 32.243 -4.627 1.00 92.69 365 ARG A C 1
ATOM 2814 O O . ARG A 1 365 ? -6.600 33.178 -5.381 1.00 92.69 365 ARG A O 1
ATOM 2821 N N . ALA A 1 366 ? -5.451 31.298 -4.938 1.00 93.88 366 ALA A N 1
ATOM 2822 C CA . ALA A 1 366 ? -4.721 31.247 -6.199 1.00 93.88 366 ALA A CA 1
ATOM 2823 C C . ALA A 1 366 ? -5.640 30.918 -7.384 1.00 93.88 366 ALA A C 1
ATOM 2825 O O . ALA A 1 366 ? -6.580 30.132 -7.262 1.00 93.88 366 ALA A O 1
ATOM 2826 N N . ASN A 1 367 ? -5.316 31.464 -8.558 1.00 93.69 367 ASN A N 1
ATOM 2827 C CA . ASN A 1 367 ? -5.949 31.082 -9.817 1.00 93.69 367 ASN A CA 1
ATOM 2828 C C . ASN A 1 367 ? -4.966 30.225 -10.625 1.00 93.69 367 ASN A C 1
ATOM 2830 O O . ASN A 1 367 ? -4.028 30.744 -11.239 1.00 93.69 367 ASN A O 1
ATOM 2834 N N . VAL A 1 368 ? -5.139 28.904 -10.571 1.00 95.00 368 VAL A N 1
ATOM 2835 C CA . VAL A 1 368 ? -4.225 27.929 -11.181 1.00 95.00 368 VAL A CA 1
ATOM 2836 C C . VAL A 1 368 ? -4.836 27.348 -12.455 1.00 95.00 368 VAL A C 1
ATOM 2838 O O . VAL A 1 368 ? -5.939 26.808 -12.450 1.00 95.00 368 VAL A O 1
ATOM 2841 N N . ASP A 1 369 ? -4.091 27.428 -13.558 1.00 96.25 369 ASP A N 1
ATOM 2842 C CA . ASP A 1 369 ? -4.429 26.737 -14.804 1.00 96.25 369 ASP A CA 1
ATOM 2843 C C . ASP A 1 369 ? -3.955 25.279 -14.730 1.00 96.25 369 ASP A C 1
ATOM 2845 O O . ASP A 1 369 ? -2.835 24.945 -15.131 1.00 96.25 369 ASP A O 1
ATOM 2849 N N . TYR A 1 370 ? -4.812 24.405 -14.198 1.00 96.00 370 TYR A N 1
ATOM 2850 C CA . TYR A 1 370 ? -4.495 22.985 -14.025 1.00 96.00 370 TYR A CA 1
ATOM 2851 C C . TYR A 1 370 ? -4.174 22.276 -15.347 1.00 96.00 370 TYR A C 1
ATOM 2853 O O . TYR A 1 370 ? -3.302 21.412 -15.372 1.00 96.00 370 TYR A O 1
ATOM 2861 N N . GLN A 1 371 ? -4.821 22.654 -16.459 1.00 96.00 371 GLN A N 1
ATOM 2862 C CA . GLN A 1 371 ? -4.526 22.064 -17.772 1.00 96.00 371 GLN A CA 1
ATOM 2863 C C . GLN A 1 371 ? -3.075 22.336 -18.154 1.00 96.00 371 GLN A C 1
ATOM 2865 O O . GLN A 1 371 ? -2.355 21.426 -18.565 1.00 96.00 371 GLN A O 1
ATOM 2870 N N . LYS A 1 372 ? -2.641 23.589 -18.005 1.00 96.62 372 LYS A N 1
ATOM 2871 C CA . LYS A 1 372 ? -1.273 23.984 -18.320 1.00 96.62 372 LYS A CA 1
ATOM 2872 C C . LYS A 1 372 ? -0.266 23.329 -17.378 1.00 96.62 372 LYS A C 1
ATOM 2874 O O . LYS A 1 372 ? 0.718 22.789 -17.870 1.00 96.62 372 LYS A O 1
ATOM 2879 N N . VAL A 1 373 ? -0.514 23.348 -16.065 1.00 97.00 373 VAL A N 1
ATOM 2880 C CA . VAL A 1 373 ? 0.389 22.751 -15.060 1.00 97.00 373 VAL A CA 1
ATOM 2881 C C . VAL A 1 373 ? 0.611 21.268 -15.351 1.00 97.00 373 VAL A C 1
ATOM 2883 O O . VAL A 1 373 ? 1.746 20.850 -15.557 1.00 97.00 373 VAL A O 1
ATOM 2886 N N . VAL A 1 374 ? -0.470 20.497 -15.482 1.00 95.44 374 VAL A N 1
ATOM 2887 C CA . VAL A 1 374 ? -0.408 19.052 -15.743 1.00 95.44 374 VAL A CA 1
ATOM 2888 C C . VAL A 1 374 ? 0.333 18.754 -17.051 1.00 95.44 374 VAL A C 1
ATOM 2890 O O . VAL A 1 374 ? 1.240 17.921 -17.085 1.00 95.44 374 VAL A O 1
ATOM 2893 N N . ARG A 1 375 ? -0.000 19.459 -18.139 1.00 96.19 375 ARG A N 1
ATOM 2894 C CA . ARG A 1 375 ? 0.624 19.229 -19.454 1.00 96.19 375 ARG A CA 1
ATOM 2895 C C . ARG A 1 375 ? 2.096 19.630 -19.489 1.00 96.19 375 ARG A C 1
ATOM 2897 O O . ARG A 1 375 ? 2.897 18.918 -20.093 1.00 96.19 375 ARG A O 1
ATOM 2904 N N . ASP A 1 376 ? 2.465 20.734 -18.845 1.00 97.06 376 ASP A N 1
ATOM 2905 C CA . ASP A 1 376 ? 3.862 21.162 -18.749 1.00 97.06 376 ASP A CA 1
ATOM 2906 C C . ASP A 1 376 ? 4.693 20.154 -17.943 1.00 97.06 376 ASP A C 1
ATOM 2908 O O . ASP A 1 376 ? 5.817 19.840 -18.345 1.00 97.06 376 ASP A O 1
ATOM 2912 N N . THR A 1 377 ? 4.127 19.579 -16.878 1.00 95.56 377 THR A N 1
ATOM 2913 C CA . THR A 1 377 ? 4.769 18.511 -16.099 1.00 95.56 377 THR A CA 1
ATOM 2914 C C . THR A 1 377 ? 4.971 17.247 -16.934 1.00 95.56 377 THR A C 1
ATOM 2916 O O . THR A 1 377 ? 6.093 16.750 -17.031 1.00 95.56 377 THR A O 1
ATOM 2919 N N . ILE A 1 378 ? 3.941 16.759 -17.636 1.00 93.00 378 ILE A N 1
ATOM 2920 C CA . ILE A 1 378 ? 4.055 15.574 -18.513 1.00 93.00 378 ILE A CA 1
ATOM 2921 C C . ILE A 1 378 ? 5.107 15.797 -19.613 1.00 93.00 378 ILE A C 1
ATOM 2923 O O . ILE A 1 378 ? 5.940 14.926 -19.896 1.00 93.00 378 ILE A O 1
ATOM 2927 N N . LYS A 1 379 ? 5.128 17.000 -20.197 1.00 94.81 379 LYS A N 1
ATOM 2928 C CA . LYS A 1 379 ? 6.148 17.408 -21.167 1.00 94.81 379 LYS A CA 1
ATOM 2929 C C . LYS A 1 379 ? 7.552 17.411 -20.554 1.00 94.81 379 LYS A C 1
ATOM 2931 O O . LYS A 1 379 ? 8.491 16.955 -21.202 1.00 94.81 379 LYS A O 1
ATOM 2936 N N . HIS A 1 380 ? 7.708 17.906 -19.325 1.00 93.50 380 HIS A N 1
ATOM 2937 C CA . HIS A 1 380 ? 8.987 17.930 -18.607 1.00 93.50 380 HIS A CA 1
ATOM 2938 C C . HIS A 1 380 ? 9.524 16.520 -18.303 1.00 93.50 380 HIS A C 1
ATOM 2940 O O . HIS A 1 380 ? 10.733 16.266 -18.408 1.00 93.50 380 HIS A O 1
ATOM 2946 N N . ILE A 1 381 ? 8.631 15.587 -17.969 1.00 91.44 381 ILE A N 1
ATOM 2947 C CA . ILE A 1 381 ? 8.966 14.169 -17.789 1.00 91.44 381 ILE A CA 1
ATOM 2948 C C . ILE A 1 381 ? 9.495 13.596 -19.116 1.00 91.44 381 ILE A C 1
ATOM 2950 O O . ILE A 1 381 ? 10.540 12.938 -19.147 1.00 91.44 381 ILE A O 1
ATOM 2954 N N . GLY A 1 382 ? 8.869 13.957 -20.240 1.00 90.50 382 GLY A N 1
ATOM 2955 C CA . GLY A 1 382 ? 9.336 13.652 -21.600 1.00 90.50 382 GLY A CA 1
ATOM 2956 C C . GLY A 1 382 ? 8.368 12.817 -22.437 1.00 90.50 382 GLY A C 1
ATOM 2957 O O . GLY A 1 382 ? 8.799 12.182 -23.406 1.00 90.50 382 GLY A O 1
ATOM 2958 N N . TYR A 1 383 ? 7.092 12.810 -22.048 1.00 90.94 383 TYR A N 1
ATOM 2959 C CA . TYR A 1 383 ? 5.978 12.216 -22.784 1.00 90.94 383 TYR A CA 1
ATOM 2960 C C . TYR A 1 383 ? 5.389 13.244 -23.754 1.00 90.94 383 TYR A C 1
ATOM 2962 O O . TYR A 1 383 ? 4.448 13.970 -23.438 1.00 90.94 383 TYR A O 1
ATOM 2970 N N . ASP A 1 384 ? 6.004 13.345 -24.928 1.00 90.50 384 ASP A N 1
ATOM 2971 C CA . ASP A 1 384 ? 5.719 14.327 -25.983 1.00 90.50 384 ASP A CA 1
ATOM 2972 C C . ASP A 1 384 ? 5.296 13.699 -27.321 1.00 90.50 384 ASP A C 1
ATOM 2974 O O . ASP A 1 384 ? 5.140 14.424 -28.313 1.00 90.50 384 ASP A O 1
ATOM 2978 N N . ASP A 1 385 ? 5.118 12.376 -27.330 1.00 87.94 385 ASP A N 1
ATOM 2979 C CA . ASP A 1 385 ? 4.736 11.578 -28.487 1.00 87.94 385 ASP A CA 1
ATOM 2980 C C . ASP A 1 385 ? 3.943 10.339 -28.051 1.00 87.94 385 ASP A C 1
ATOM 2982 O O . ASP A 1 385 ? 4.384 9.571 -27.193 1.00 87.94 385 ASP A O 1
ATOM 2986 N N . SER A 1 386 ? 2.785 10.120 -28.677 1.00 85.06 386 SER A N 1
ATOM 2987 C CA . SER A 1 386 ? 1.894 8.995 -28.360 1.00 85.06 386 SER A CA 1
ATOM 2988 C C . SER A 1 386 ? 2.540 7.610 -28.522 1.00 85.06 386 SER A C 1
ATOM 2990 O O . SER A 1 386 ? 2.149 6.675 -27.829 1.00 85.06 386 SER A O 1
ATOM 2992 N N . GLY A 1 387 ? 3.575 7.469 -29.357 1.00 83.00 387 GLY A N 1
ATOM 2993 C CA . GLY A 1 387 ? 4.343 6.233 -29.524 1.00 83.00 387 GLY A CA 1
ATOM 2994 C C . GLY A 1 387 ? 5.183 5.849 -28.301 1.00 83.00 387 GLY A C 1
ATOM 2995 O O . GLY A 1 387 ? 5.715 4.738 -28.251 1.00 83.00 387 GLY A O 1
ATOM 2996 N N . LYS A 1 388 ? 5.296 6.736 -27.303 1.00 83.81 388 LYS A N 1
ATOM 2997 C CA . LYS A 1 388 ? 5.873 6.444 -25.979 1.00 83.81 388 LYS A CA 1
ATOM 2998 C C . LYS A 1 388 ? 4.849 5.879 -24.988 1.00 83.81 388 LYS A C 1
ATOM 3000 O O . LYS A 1 388 ? 5.244 5.547 -23.877 1.00 83.81 388 LYS A O 1
ATOM 3005 N N . GLY A 1 389 ? 3.577 5.787 -25.378 1.00 79.69 389 GLY A N 1
ATOM 3006 C CA . GLY A 1 389 ? 2.455 5.345 -24.544 1.00 79.69 389 GLY A CA 1
ATOM 3007 C C . GLY A 1 389 ? 1.687 6.480 -23.857 1.00 79.69 389 GLY A C 1
ATOM 3008 O O . GLY A 1 389 ? 0.606 6.267 -23.311 1.00 79.69 389 GLY A O 1
ATOM 3009 N N . PHE A 1 390 ? 2.199 7.716 -23.919 1.00 86.94 390 PHE A N 1
ATOM 3010 C CA . PHE A 1 390 ? 1.550 8.894 -23.345 1.00 86.94 390 PHE A CA 1
ATOM 3011 C C . PHE A 1 390 ? 2.044 10.186 -24.010 1.00 86.94 390 PHE A C 1
ATOM 3013 O O . PHE A 1 390 ? 3.218 10.296 -24.363 1.00 86.94 390 PHE A O 1
ATOM 3020 N N . ASP A 1 391 ? 1.158 11.171 -24.177 1.00 90.44 391 ASP A N 1
ATOM 3021 C CA . ASP A 1 391 ? 1.475 12.451 -24.825 1.00 90.44 391 ASP A CA 1
ATOM 3022 C C . ASP A 1 391 ? 0.746 13.612 -24.138 1.00 90.44 391 ASP A C 1
ATOM 3024 O O . ASP A 1 391 ? -0.488 13.648 -24.071 1.00 90.44 391 ASP A O 1
ATOM 3028 N N . TYR A 1 392 ? 1.517 14.601 -23.670 1.00 93.69 392 TYR A N 1
ATOM 3029 C CA . TYR A 1 392 ? 0.991 15.815 -23.042 1.00 93.69 392 TYR A CA 1
ATOM 3030 C C . TYR A 1 392 ? 0.044 16.617 -23.948 1.00 93.69 392 TYR A C 1
ATOM 3032 O O . TYR A 1 392 ? -0.717 17.448 -23.449 1.00 93.69 392 TYR A O 1
ATOM 3040 N N . LYS A 1 393 ? 0.100 16.433 -25.272 1.00 93.56 393 LYS A N 1
ATOM 3041 C CA . LYS A 1 393 ? -0.749 17.150 -26.238 1.00 93.56 393 LYS A CA 1
ATOM 3042 C C . LYS A 1 393 ? -2.142 16.544 -26.337 1.00 93.56 393 LYS A C 1
ATOM 3044 O O . LYS A 1 393 ? -3.097 17.280 -26.567 1.00 93.56 393 LYS A O 1
ATOM 3049 N N . THR A 1 394 ? -2.254 15.225 -26.192 1.00 91.56 394 THR A N 1
ATOM 3050 C CA . THR A 1 394 ? -3.492 14.483 -26.475 1.00 91.56 394 THR A CA 1
ATOM 3051 C C . THR A 1 394 ? -4.157 13.922 -25.228 1.00 91.56 394 THR A C 1
ATOM 3053 O O . THR A 1 394 ? -5.311 13.512 -25.315 1.00 91.56 394 THR A O 1
ATOM 3056 N N . CYS A 1 395 ? -3.477 13.898 -24.076 1.00 90.62 395 CYS A N 1
ATOM 3057 C CA . CYS A 1 395 ? -4.102 13.446 -22.837 1.00 90.62 395 CYS A CA 1
ATOM 3058 C C . CYS A 1 395 ? -5.285 14.348 -22.449 1.00 90.62 395 CYS A C 1
ATOM 3060 O O . CYS A 1 395 ? -5.249 15.572 -22.621 1.00 90.62 395 CYS A O 1
ATOM 3062 N N . ASN A 1 396 ? -6.340 13.744 -21.913 1.00 92.50 396 ASN A N 1
ATOM 3063 C CA . ASN A 1 396 ? -7.413 14.455 -21.234 1.00 92.50 396 ASN A CA 1
ATOM 3064 C C . ASN A 1 396 ? -6.962 14.783 -19.814 1.00 92.50 396 ASN A C 1
ATOM 3066 O O . ASN A 1 396 ? -6.397 13.929 -19.144 1.00 92.50 396 ASN A O 1
ATOM 3070 N N . VAL A 1 397 ? -7.230 15.998 -19.343 1.00 93.75 397 VAL A N 1
ATOM 3071 C CA . VAL A 1 397 ? -7.011 16.364 -17.939 1.00 93.75 397 VAL A CA 1
ATOM 3072 C C . VAL A 1 397 ? -8.378 16.643 -17.332 1.00 93.75 397 VAL A C 1
ATOM 3074 O O . VAL A 1 397 ? -9.060 17.584 -17.746 1.00 93.75 397 VAL A O 1
ATOM 3077 N N . LEU A 1 398 ? -8.788 15.788 -16.404 1.00 91.81 398 LEU A N 1
ATOM 3078 C CA . LEU A 1 398 ? -10.018 15.890 -15.632 1.00 91.81 398 LEU A CA 1
ATOM 3079 C C . LEU A 1 398 ? -9.693 16.452 -14.251 1.00 91.81 398 LEU A C 1
ATOM 3081 O O . LEU A 1 398 ? -8.642 16.162 -13.684 1.00 91.81 398 LEU A O 1
ATOM 3085 N N . VAL A 1 399 ? -10.602 17.261 -13.716 1.00 92.31 399 VAL A N 1
ATOM 3086 C CA . VAL A 1 399 ? -10.429 17.926 -12.424 1.00 92.31 399 VAL A CA 1
ATOM 3087 C C . VAL A 1 399 ? -11.683 17.697 -11.589 1.00 92.31 399 VAL A C 1
ATOM 3089 O O . VAL A 1 399 ? -12.772 18.113 -11.977 1.00 92.31 399 VAL A O 1
ATOM 3092 N N . ALA A 1 400 ? -11.510 17.034 -10.452 1.00 89.62 400 ALA A N 1
ATOM 3093 C CA . ALA A 1 400 ? -12.510 16.746 -9.430 1.00 89.62 400 ALA A CA 1
ATOM 3094 C C . ALA A 1 400 ? -12.002 17.267 -8.072 1.00 89.62 400 ALA A C 1
ATOM 3096 O O . ALA A 1 400 ? -11.762 16.503 -7.136 1.00 89.62 400 ALA A O 1
ATOM 3097 N N . LEU A 1 401 ? -11.761 18.580 -8.015 1.00 89.38 401 LEU A N 1
ATOM 3098 C CA . LEU A 1 401 ? -11.242 19.281 -6.842 1.00 89.38 401 LEU A CA 1
ATOM 3099 C C . LEU A 1 401 ? -12.360 20.053 -6.145 1.00 89.38 401 LEU A C 1
ATOM 3101 O O . LEU A 1 401 ? -13.134 20.761 -6.791 1.00 89.38 401 LEU A O 1
ATOM 3105 N N . GLU A 1 402 ? -12.406 19.942 -4.825 1.00 86.88 402 GLU A N 1
ATOM 3106 C CA . GLU A 1 402 ? -13.395 20.588 -3.961 1.00 86.88 402 GLU A CA 1
ATOM 3107 C C . GLU A 1 402 ? -12.699 21.429 -2.888 1.00 86.88 402 GLU A C 1
ATOM 3109 O O . GLU A 1 402 ? -11.483 21.375 -2.725 1.00 86.88 402 GLU A O 1
ATOM 3114 N N . GLN A 1 403 ? -13.455 22.243 -2.155 1.00 86.06 403 GLN A N 1
ATOM 3115 C CA . GLN A 1 403 ? -12.904 22.927 -0.989 1.00 86.06 403 GLN A CA 1
ATOM 3116 C C . GLN A 1 403 ? -12.769 21.939 0.175 1.00 86.06 403 GLN A C 1
ATOM 3118 O O . GLN A 1 403 ? -13.596 21.039 0.316 1.00 86.06 403 GLN A O 1
ATOM 3123 N N . GLN A 1 404 ? -11.763 22.138 1.032 1.00 83.31 404 GLN A N 1
ATOM 3124 C CA . GLN A 1 404 ? -11.596 21.317 2.230 1.00 83.31 404 GLN A CA 1
ATOM 3125 C C . GLN A 1 404 ? -12.844 21.352 3.119 1.00 83.31 404 GLN A C 1
ATOM 3127 O O . GLN A 1 404 ? -13.449 22.409 3.326 1.00 83.31 404 GLN A O 1
ATOM 3132 N N . SER A 1 405 ? -13.195 20.199 3.687 1.00 83.88 405 SER A N 1
ATOM 3133 C CA . SER A 1 405 ? -14.333 20.091 4.599 1.00 83.88 405 SER A CA 1
ATOM 3134 C C . SER A 1 405 ? -14.199 20.987 5.840 1.00 83.88 405 SER A C 1
ATOM 3136 O O . SER A 1 405 ? -13.137 21.003 6.474 1.00 83.88 405 SER A O 1
ATOM 3138 N N . PRO A 1 406 ? -15.284 21.665 6.265 1.00 84.31 406 PRO A N 1
ATOM 3139 C CA . PRO A 1 406 ? -15.305 22.440 7.504 1.00 84.31 406 PRO A CA 1
ATOM 3140 C C . PRO A 1 406 ? -14.990 21.617 8.762 1.00 84.31 406 PRO A C 1
ATOM 3142 O O . PRO A 1 406 ? -14.320 22.133 9.655 1.00 84.31 406 PRO A O 1
ATOM 3145 N N . ASP A 1 407 ? -15.423 20.348 8.822 1.00 82.94 407 ASP A N 1
ATOM 3146 C CA . ASP A 1 407 ? -15.163 19.454 9.965 1.00 82.94 407 ASP A CA 1
ATOM 3147 C C . ASP A 1 407 ? -13.646 19.192 10.113 1.00 82.94 407 ASP A C 1
ATOM 3149 O O . ASP A 1 407 ? -13.110 19.204 11.223 1.00 82.94 407 ASP A O 1
ATOM 3153 N N . ILE A 1 408 ? -12.930 19.029 8.989 1.00 80.94 408 ILE A N 1
ATOM 3154 C CA . ILE A 1 408 ? -11.464 18.886 8.973 1.00 80.94 408 ILE A CA 1
ATOM 3155 C C . ILE A 1 408 ? -10.813 20.219 9.336 1.00 80.94 408 ILE A C 1
ATOM 3157 O O . ILE A 1 408 ? -9.967 20.274 10.225 1.00 80.94 408 ILE A O 1
ATOM 3161 N N . ALA A 1 409 ? -11.229 21.310 8.693 1.00 81.19 409 ALA A N 1
ATOM 3162 C CA . ALA A 1 409 ? -10.655 22.631 8.923 1.00 81.19 409 ALA A CA 1
ATOM 3163 C C . ALA A 1 409 ? -10.725 23.040 10.410 1.00 81.19 409 ALA A C 1
ATOM 3165 O O . ALA A 1 409 ? -9.745 23.561 10.943 1.00 81.19 409 ALA A O 1
ATOM 3166 N N . GLN A 1 410 ? -11.826 22.722 11.102 1.00 83.44 410 GLN A N 1
ATOM 3167 C CA . GLN A 1 410 ? -11.999 22.934 12.546 1.00 83.44 410 GLN A CA 1
ATOM 3168 C C . GLN A 1 410 ? -11.011 22.119 13.397 1.00 83.44 410 GLN A C 1
ATOM 3170 O O . GLN A 1 410 ? -10.490 22.602 14.406 1.00 83.44 410 GLN A O 1
ATOM 3175 N N . GLY A 1 411 ? -10.751 20.872 13.004 1.00 78.75 411 GLY A N 1
ATOM 3176 C CA . GLY A 1 411 ? -9.795 19.997 13.683 1.00 78.75 411 GLY A CA 1
ATOM 3177 C C . GLY A 1 411 ? -8.330 20.383 13.456 1.00 78.75 411 GLY A C 1
ATOM 3178 O O . GLY A 1 411 ? -7.480 20.006 14.263 1.00 78.75 411 GLY A O 1
ATOM 3179 N N . VAL A 1 412 ? -8.046 21.137 12.392 1.00 80.75 412 VAL A N 1
ATOM 3180 C CA . VAL A 1 412 ? -6.692 21.356 11.870 1.00 80.75 412 VAL A CA 1
ATOM 3181 C C . VAL A 1 412 ? -6.212 22.785 12.104 1.00 80.75 412 VAL A C 1
ATOM 3183 O O . VAL A 1 412 ? -5.205 22.969 12.774 1.00 80.75 412 VAL A O 1
ATOM 3186 N N . HIS A 1 413 ? -6.895 23.804 11.577 1.00 81.00 413 HIS A N 1
ATOM 3187 C CA . HIS A 1 413 ? -6.325 25.162 11.497 1.00 81.00 413 HIS A CA 1
ATOM 3188 C C . HIS A 1 413 ? -7.285 26.306 11.834 1.00 81.00 413 HIS A C 1
ATOM 3190 O O . HIS A 1 413 ? -6.810 27.386 12.181 1.00 81.00 413 HIS A O 1
ATOM 3196 N N . LEU A 1 414 ? -8.606 26.106 11.775 1.00 82.62 414 LEU A N 1
ATOM 3197 C CA . LEU A 1 414 ? -9.551 27.181 12.087 1.00 82.62 414 LEU A CA 1
ATOM 3198 C C . LEU A 1 414 ? -9.417 27.609 13.551 1.00 82.62 414 LEU A C 1
ATOM 3200 O O . LEU A 1 414 ? -9.446 26.777 14.456 1.00 82.62 414 LEU A O 1
ATOM 3204 N N . ASP A 1 415 ? -9.290 28.921 13.756 1.00 82.75 415 ASP A N 1
ATOM 3205 C CA . ASP A 1 415 ? -9.126 29.570 15.062 1.00 82.75 415 ASP A CA 1
ATOM 3206 C C . ASP A 1 415 ? -7.925 29.057 15.883 1.00 82.75 415 ASP A C 1
ATOM 3208 O O . ASP A 1 415 ? -7.913 29.167 17.112 1.00 82.75 415 ASP A O 1
ATOM 3212 N N . ARG A 1 416 ? -6.893 28.521 15.212 1.00 80.44 416 ARG A N 1
ATOM 3213 C CA . ARG A 1 416 ? -5.635 28.087 15.836 1.00 80.44 416 ARG A CA 1
ATOM 3214 C C . ARG A 1 416 ? -4.472 29.001 15.477 1.00 80.44 416 ARG A C 1
ATOM 3216 O O . ARG A 1 416 ? -4.441 29.610 14.411 1.00 80.44 416 ARG A O 1
ATOM 3223 N N . HIS A 1 417 ? -3.504 29.086 16.385 1.00 81.31 417 HIS A N 1
ATOM 3224 C CA . HIS A 1 417 ? -2.225 29.728 16.099 1.00 81.31 417 HIS A CA 1
ATOM 3225 C C . HIS A 1 417 ? -1.409 28.852 15.136 1.00 81.31 417 HIS A C 1
ATOM 3227 O O . HIS A 1 417 ? -1.549 27.632 15.167 1.00 81.31 417 HIS A O 1
ATOM 3233 N N . GLU A 1 418 ? -0.537 29.443 14.315 1.00 77.06 418 GLU A N 1
ATOM 3234 C CA . GLU A 1 418 ? 0.279 28.697 13.335 1.00 77.06 418 GLU A CA 1
ATOM 3235 C C . GLU A 1 418 ? 1.133 27.595 13.981 1.00 77.06 418 GLU A C 1
ATOM 3237 O O . GLU A 1 418 ? 1.330 26.531 13.400 1.00 77.06 418 GLU A O 1
ATOM 3242 N N . GLU A 1 419 ? 1.586 27.832 15.211 1.00 80.56 419 GLU A N 1
ATOM 3243 C CA . GLU A 1 419 ? 2.379 26.885 16.006 1.00 80.56 419 GLU A CA 1
ATOM 3244 C C . GLU A 1 419 ? 1.549 25.732 16.612 1.00 80.56 419 GLU A C 1
ATOM 3246 O O . GLU A 1 419 ? 2.125 24.798 17.160 1.00 80.56 419 GLU A O 1
ATOM 3251 N N . ASP A 1 420 ? 0.214 25.782 16.517 1.00 80.00 420 ASP A N 1
ATOM 3252 C CA . ASP A 1 420 ? -0.732 24.815 17.111 1.00 80.00 420 ASP A CA 1
ATOM 3253 C C . ASP A 1 420 ? -1.710 24.235 16.064 1.00 80.00 420 ASP A C 1
ATOM 3255 O O . ASP A 1 420 ? -2.855 23.860 16.346 1.00 80.00 420 ASP A O 1
ATOM 3259 N N . ILE A 1 421 ? -1.275 24.188 14.803 1.00 80.94 421 ILE A N 1
ATOM 3260 C CA . ILE A 1 421 ? -2.034 23.554 13.722 1.00 80.94 421 ILE A CA 1
ATOM 3261 C C . ILE A 1 421 ? -1.996 22.029 13.908 1.00 80.94 421 ILE A C 1
ATOM 3263 O O . ILE A 1 421 ? -0.940 21.422 14.077 1.00 80.94 421 ILE A O 1
ATOM 3267 N N . GLY A 1 422 ? -3.170 21.398 13.871 1.00 70.44 422 GLY A N 1
ATOM 3268 C CA . GLY A 1 422 ? -3.320 19.946 13.927 1.00 70.44 422 GLY A CA 1
ATOM 3269 C C . GLY A 1 422 ? -2.930 19.255 12.617 1.00 70.44 422 GLY A C 1
ATOM 3270 O O . GLY A 1 422 ? -2.849 19.876 11.562 1.00 70.44 422 GLY A O 1
ATOM 3271 N N . ALA A 1 423 ? -2.730 17.939 12.658 1.00 68.88 423 ALA A N 1
ATOM 3272 C CA . ALA A 1 423 ? -2.540 17.149 11.444 1.00 68.88 423 ALA A CA 1
ATOM 3273 C C . ALA A 1 423 ? -3.865 16.994 10.672 1.00 68.88 423 ALA A C 1
ATOM 3275 O O . ALA A 1 423 ? -4.915 16.776 11.278 1.00 68.88 423 ALA A O 1
ATOM 3276 N N . GLY A 1 424 ? -3.807 17.084 9.337 1.00 65.12 424 GLY A N 1
ATOM 3277 C CA . GLY A 1 424 ? -4.968 16.922 8.449 1.00 65.12 424 GLY A CA 1
ATOM 3278 C C . GLY A 1 424 ? -5.578 15.519 8.458 1.00 65.12 424 GLY A C 1
ATOM 3279 O O . GLY A 1 424 ? -6.775 15.368 8.228 1.00 65.12 424 GLY A O 1
ATOM 3280 N N . ASP A 1 425 ? -4.764 14.509 8.767 1.00 66.88 425 ASP A N 1
ATOM 3281 C CA . ASP A 1 425 ? -5.195 13.134 8.984 1.00 66.88 425 ASP A CA 1
ATOM 3282 C C . ASP A 1 425 ? -4.382 12.483 10.120 1.00 66.88 425 ASP A C 1
ATOM 3284 O O . ASP A 1 425 ? -3.291 12.939 10.468 1.00 66.88 425 ASP A O 1
ATOM 3288 N N . GLN A 1 426 ? -4.915 11.406 10.697 1.00 66.44 426 GLN A N 1
ATOM 3289 C CA . GLN A 1 42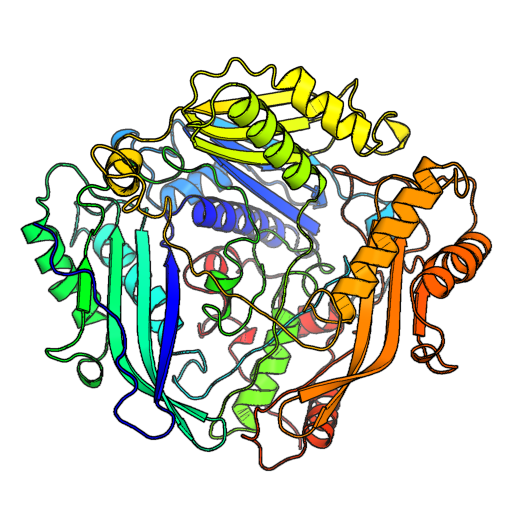6 ? -4.159 10.469 11.518 1.00 66.44 426 GLN A CA 1
ATOM 3290 C C . GLN A 1 426 ? -3.147 9.736 10.638 1.00 66.44 426 GLN A C 1
ATOM 3292 O O . GLN A 1 426 ? -3.506 9.093 9.649 1.00 66.44 426 GLN A O 1
ATOM 3297 N N . GLY A 1 427 ? -1.881 9.831 11.022 1.00 62.81 427 GLY A N 1
ATOM 3298 C CA . GLY A 1 427 ? -0.786 9.154 10.355 1.00 62.81 427 GLY A CA 1
ATOM 3299 C C . GLY A 1 427 ? 0.410 9.027 11.285 1.00 62.81 427 GLY A C 1
ATOM 3300 O O . GLY A 1 427 ? 0.569 9.789 12.240 1.00 62.81 427 GLY A O 1
ATOM 3301 N N . LEU A 1 428 ? 1.254 8.044 11.000 1.00 61.75 428 LEU A N 1
ATOM 3302 C CA . LEU A 1 428 ? 2.518 7.846 11.695 1.00 61.75 428 LEU A CA 1
ATOM 3303 C C . LEU A 1 428 ? 3.657 8.395 10.836 1.00 61.75 428 LEU A C 1
ATOM 3305 O O . LEU A 1 428 ? 3.779 8.037 9.666 1.00 61.75 428 LEU A O 1
ATOM 3309 N N . MET A 1 429 ? 4.511 9.233 11.423 1.00 57.81 429 MET A N 1
ATOM 3310 C CA . MET A 1 429 ? 5.755 9.670 10.788 1.00 57.81 429 MET A CA 1
ATOM 3311 C C . MET A 1 429 ? 6.921 8.876 11.370 1.00 57.81 429 MET A C 1
ATOM 3313 O O . MET A 1 429 ? 7.176 8.930 12.572 1.00 57.81 429 MET A O 1
ATOM 3317 N N . PHE A 1 430 ? 7.646 8.163 10.510 1.00 56.88 430 PHE A N 1
ATOM 3318 C CA . PHE A 1 430 ? 8.889 7.489 10.867 1.00 56.88 430 PHE A CA 1
ATOM 3319 C C . PHE A 1 430 ? 10.040 8.122 10.094 1.00 56.88 430 PHE A C 1
ATOM 3321 O O . PHE A 1 430 ? 10.009 8.196 8.868 1.00 56.88 430 PHE A O 1
ATOM 3328 N N . GLY A 1 431 ? 11.056 8.580 10.821 1.00 51.97 431 GLY A N 1
ATOM 3329 C CA . GLY A 1 431 ? 12.337 8.961 10.242 1.00 51.97 431 GLY A CA 1
ATOM 3330 C C . GLY A 1 431 ? 13.292 7.775 10.279 1.00 51.97 431 GLY A C 1
ATOM 3331 O O . GLY A 1 431 ? 13.385 7.089 11.295 1.00 51.97 431 GLY A O 1
ATOM 3332 N N . TYR A 1 432 ? 14.016 7.546 9.188 1.00 67.31 432 TYR A N 1
ATOM 3333 C CA . TYR A 1 432 ? 15.147 6.625 9.154 1.00 67.31 432 TYR A CA 1
ATOM 3334 C C . TYR A 1 432 ? 16.395 7.403 8.750 1.00 67.31 432 TYR A C 1
ATOM 3336 O O . TYR A 1 432 ? 16.348 8.198 7.813 1.00 67.31 432 TYR A O 1
ATOM 3344 N N . ALA A 1 433 ? 17.499 7.166 9.452 1.00 72.75 433 ALA A N 1
ATOM 3345 C CA . ALA A 1 433 ? 18.802 7.717 9.116 1.00 72.75 433 ALA A CA 1
ATOM 3346 C C . ALA A 1 433 ? 19.879 6.653 9.342 1.00 72.75 433 ALA A C 1
ATOM 3348 O O . ALA A 1 433 ? 19.805 5.875 10.294 1.00 72.75 433 ALA A O 1
ATOM 3349 N N . THR A 1 434 ? 20.878 6.637 8.469 1.00 78.06 434 THR A N 1
ATOM 3350 C CA . THR A 1 434 ? 22.029 5.726 8.527 1.00 78.06 434 THR A CA 1
ATOM 3351 C C . THR A 1 434 ? 23.296 6.475 8.130 1.00 78.06 434 THR A C 1
ATOM 3353 O O . THR A 1 434 ? 23.219 7.442 7.380 1.00 78.06 434 THR A O 1
ATOM 3356 N N . ASP A 1 435 ? 24.461 6.052 8.612 1.00 82.06 435 ASP A N 1
ATOM 3357 C CA . ASP A 1 435 ? 25.764 6.626 8.247 1.00 82.06 435 ASP A CA 1
ATOM 3358 C C . ASP A 1 435 ? 26.391 5.962 7.004 1.00 82.06 435 ASP A C 1
ATOM 3360 O O . ASP A 1 435 ? 27.540 6.234 6.653 1.00 82.06 435 ASP A O 1
ATOM 3364 N N . GLU A 1 436 ? 25.627 5.118 6.299 1.00 83.38 436 GLU A N 1
ATOM 3365 C CA . GLU A 1 436 ? 26.050 4.453 5.061 1.00 83.38 436 GLU A CA 1
ATOM 3366 C C . GLU A 1 436 ? 26.451 5.427 3.941 1.00 83.38 436 GLU A C 1
ATOM 3368 O O . GLU A 1 436 ? 27.320 5.099 3.123 1.00 83.38 436 GLU A O 1
ATOM 3373 N N . THR A 1 437 ? 25.812 6.600 3.873 1.00 84.62 437 THR A N 1
ATOM 3374 C CA . THR A 1 437 ? 26.075 7.627 2.857 1.00 84.62 437 THR A CA 1
ATOM 3375 C C . THR A 1 437 ? 26.038 9.040 3.441 1.00 84.62 437 THR A C 1
ATOM 3377 O O . THR A 1 437 ? 25.494 9.273 4.517 1.00 84.62 437 THR A O 1
ATOM 3380 N N . GLU A 1 438 ? 26.598 10.013 2.712 1.00 87.25 438 GLU A N 1
ATOM 3381 C CA . GLU A 1 438 ? 26.587 11.433 3.108 1.00 87.25 438 GLU A CA 1
ATOM 3382 C C . GLU A 1 438 ? 25.169 12.020 3.165 1.00 87.25 438 GLU A C 1
ATOM 3384 O O . GLU A 1 438 ? 24.915 12.967 3.904 1.00 87.25 438 GLU A O 1
ATOM 3389 N N . GLU A 1 439 ? 24.237 11.452 2.395 1.00 83.75 439 GLU A N 1
ATOM 3390 C CA . GLU A 1 439 ? 22.820 11.819 2.397 1.00 83.75 439 GLU A CA 1
ATOM 3391 C C . GLU A 1 439 ? 22.044 11.246 3.601 1.00 83.75 439 GLU A C 1
ATOM 3393 O O . GLU A 1 439 ? 20.840 11.467 3.703 1.00 83.75 439 GLU A O 1
ATOM 3398 N N . CYS A 1 440 ? 22.714 10.516 4.498 1.00 83.69 440 CYS A N 1
ATOM 3399 C CA . CYS A 1 440 ? 22.136 9.809 5.642 1.00 83.69 440 CYS A CA 1
ATOM 3400 C C . CYS A 1 440 ? 21.068 8.760 5.271 1.00 83.69 440 CYS A C 1
ATOM 3402 O O . CYS A 1 440 ? 20.146 8.497 6.046 1.00 83.69 440 CYS A O 1
ATOM 3404 N N . MET A 1 441 ? 21.183 8.158 4.083 1.00 82.38 441 MET A N 1
ATOM 3405 C CA . MET A 1 441 ? 20.217 7.210 3.515 1.00 82.38 441 MET A CA 1
ATOM 3406 C C . MET A 1 441 ? 20.890 5.868 3.192 1.00 82.38 441 MET A C 1
ATOM 3408 O O . MET A 1 441 ? 22.094 5.844 2.943 1.00 82.38 441 MET A O 1
ATOM 3412 N N . PRO A 1 442 ? 20.149 4.741 3.147 1.00 83.69 442 PRO A N 1
ATOM 3413 C CA . PRO A 1 442 ? 20.728 3.452 2.775 1.00 83.69 442 PRO A CA 1
ATOM 3414 C C . PRO A 1 442 ? 21.456 3.499 1.429 1.00 83.69 442 PRO A C 1
ATOM 3416 O O . PRO A 1 442 ? 20.965 4.076 0.451 1.00 83.69 442 PRO A O 1
ATOM 3419 N N . LEU A 1 443 ? 22.605 2.831 1.331 1.00 88.00 443 LEU A N 1
ATOM 3420 C CA . LEU A 1 443 ? 23.387 2.817 0.093 1.00 88.00 443 LEU A CA 1
ATOM 3421 C C . LEU A 1 443 ? 22.576 2.250 -1.086 1.00 88.00 443 LEU A C 1
ATOM 3423 O O . LEU A 1 443 ? 22.691 2.738 -2.210 1.00 88.00 443 LEU A O 1
ATOM 3427 N N . THR A 1 444 ? 21.723 1.255 -0.828 1.00 88.06 444 THR A N 1
ATOM 3428 C CA . THR A 1 444 ? 20.812 0.650 -1.814 1.00 88.06 444 THR A CA 1
ATOM 3429 C C . THR A 1 444 ? 19.922 1.687 -2.501 1.00 88.06 444 THR A C 1
ATOM 3431 O O . THR A 1 444 ? 19.899 1.751 -3.734 1.00 88.06 444 THR A O 1
ATOM 3434 N N . ILE A 1 445 ? 19.231 2.535 -1.729 1.00 85.38 445 ILE A N 1
ATOM 3435 C CA . ILE A 1 445 ? 18.297 3.529 -2.274 1.00 85.38 445 ILE A CA 1
ATOM 3436 C C . ILE A 1 445 ? 19.038 4.677 -2.960 1.00 85.38 445 ILE A C 1
ATOM 3438 O O . ILE A 1 445 ? 18.639 5.112 -4.041 1.00 85.38 445 ILE A O 1
ATOM 3442 N N . VAL A 1 446 ? 20.168 5.113 -2.395 1.00 88.38 446 VAL A N 1
ATOM 3443 C CA . VAL A 1 446 ? 20.999 6.171 -2.984 1.00 88.38 446 VAL A CA 1
ATOM 3444 C C . VAL A 1 446 ? 21.535 5.742 -4.348 1.00 88.38 446 VAL A C 1
ATOM 3446 O O . VAL A 1 446 ? 21.458 6.511 -5.308 1.00 88.38 446 VAL A O 1
ATOM 3449 N N . LEU A 1 447 ? 22.042 4.511 -4.470 1.00 94.25 447 LEU A N 1
ATOM 3450 C CA . LEU A 1 447 ? 22.525 3.989 -5.748 1.00 94.25 447 LEU A CA 1
ATOM 3451 C C . LEU A 1 447 ? 21.384 3.806 -6.754 1.00 94.25 447 LEU A C 1
ATOM 3453 O O . LEU A 1 447 ? 21.538 4.232 -7.897 1.00 94.25 447 LEU A O 1
ATOM 3457 N N . ALA A 1 448 ? 20.235 3.253 -6.349 1.00 89.81 448 ALA A N 1
ATOM 3458 C CA . ALA A 1 448 ? 19.069 3.120 -7.226 1.00 89.81 448 ALA A CA 1
ATOM 3459 C C . ALA A 1 448 ? 18.612 4.488 -7.777 1.00 89.81 448 ALA A C 1
ATOM 3461 O O . ALA A 1 448 ? 18.519 4.680 -8.991 1.00 89.81 448 ALA A O 1
ATOM 3462 N N . HIS A 1 449 ? 18.447 5.493 -6.913 1.00 90.06 449 HIS A N 1
ATOM 3463 C CA . HIS A 1 449 ? 18.090 6.850 -7.339 1.00 90.06 449 HIS A CA 1
ATOM 3464 C C . HIS A 1 449 ? 19.143 7.481 -8.256 1.00 90.06 449 HIS A C 1
ATOM 3466 O O . HIS A 1 449 ? 18.791 8.099 -9.264 1.00 90.06 449 HIS A O 1
ATOM 3472 N N . LYS A 1 450 ? 20.438 7.306 -7.959 1.00 94.94 450 LYS A N 1
ATOM 3473 C CA . LYS A 1 450 ? 21.521 7.820 -8.812 1.00 94.94 450 LYS A CA 1
ATOM 3474 C C . LYS A 1 450 ? 21.545 7.138 -10.186 1.00 94.94 450 LYS A C 1
ATOM 3476 O O . LYS A 1 450 ? 21.823 7.819 -11.171 1.00 94.94 450 LYS A O 1
ATOM 3481 N N . LEU A 1 451 ? 21.201 5.849 -10.287 1.00 95.56 451 LEU A N 1
ATOM 3482 C CA . LEU A 1 451 ? 21.066 5.146 -11.572 1.00 95.56 451 LEU A CA 1
ATOM 3483 C C . LEU A 1 451 ? 19.929 5.745 -12.414 1.00 95.56 451 LEU A C 1
ATOM 3485 O O . LEU A 1 451 ? 20.166 6.125 -13.562 1.00 95.56 451 LEU A O 1
ATOM 3489 N N . ASN A 1 452 ? 18.734 5.914 -11.836 1.00 92.88 452 ASN A N 1
ATOM 3490 C CA . ASN A 1 452 ? 17.600 6.568 -12.507 1.00 92.88 452 ASN A CA 1
ATOM 3491 C C . ASN A 1 452 ? 17.925 8.012 -12.922 1.00 92.88 452 ASN A C 1
ATOM 3493 O O . ASN A 1 452 ? 17.666 8.417 -14.058 1.00 92.88 452 ASN A O 1
ATOM 3497 N N . SER A 1 453 ? 18.564 8.779 -12.035 1.00 93.56 453 SER A N 1
ATOM 3498 C CA . SER A 1 453 ? 19.012 10.144 -12.326 1.00 93.56 453 SER A CA 1
ATOM 3499 C C . SER A 1 453 ? 19.993 10.177 -13.504 1.00 93.56 453 SER A C 1
ATOM 3501 O O . SER A 1 453 ? 19.812 10.956 -14.444 1.00 93.56 453 SER A O 1
ATOM 3503 N N . LYS A 1 454 ? 20.975 9.263 -13.527 1.00 96.94 454 LYS A N 1
ATOM 3504 C CA . LYS A 1 454 ? 21.952 9.176 -14.619 1.00 96.94 454 LYS A CA 1
ATOM 3505 C C . LYS A 1 454 ? 21.301 8.812 -15.950 1.00 96.94 454 LYS A C 1
ATOM 3507 O O . LYS A 1 454 ? 21.647 9.386 -16.980 1.00 96.94 454 LYS A O 1
ATOM 3512 N N . MET A 1 455 ? 20.345 7.891 -15.945 1.00 95.62 455 MET A N 1
ATOM 3513 C CA . MET A 1 455 ? 19.563 7.546 -17.135 1.00 95.62 455 MET A CA 1
ATOM 3514 C C . MET A 1 455 ? 18.771 8.750 -17.657 1.00 95.62 455 MET A C 1
ATOM 3516 O O . MET A 1 455 ? 18.854 9.075 -18.843 1.00 95.62 455 MET A O 1
ATOM 3520 N N . SER A 1 456 ? 18.095 9.482 -16.769 1.00 93.12 456 SER A N 1
ATOM 3521 C CA . SER A 1 456 ? 17.383 10.715 -17.124 1.00 93.12 456 SER A CA 1
ATOM 3522 C C . SER A 1 456 ? 18.316 11.774 -17.729 1.00 93.12 456 SER A C 1
ATOM 3524 O O . SER A 1 456 ? 17.983 12.369 -18.756 1.00 93.12 456 SER A O 1
ATOM 3526 N N . GLU A 1 457 ? 19.512 11.964 -17.162 1.00 96.12 457 GLU A N 1
ATOM 3527 C CA . GLU A 1 457 ? 20.554 12.856 -17.692 1.00 96.12 457 GLU A CA 1
ATOM 3528 C C . GLU A 1 457 ? 20.982 12.451 -19.113 1.00 96.12 457 GLU A C 1
ATOM 3530 O O . GLU A 1 457 ? 20.948 13.276 -20.029 1.00 96.12 457 GLU A O 1
ATOM 3535 N N . LEU A 1 458 ? 21.349 11.180 -19.311 1.00 96.56 458 LEU A N 1
ATOM 3536 C CA . LEU A 1 458 ? 21.839 10.657 -20.592 1.00 96.56 458 LEU A CA 1
ATOM 3537 C C . LEU A 1 458 ? 20.774 10.674 -21.695 1.00 96.56 458 LEU A C 1
ATOM 3539 O O . LEU A 1 458 ? 21.106 10.840 -22.871 1.00 96.56 458 LEU A O 1
ATOM 3543 N N . ARG A 1 459 ? 19.501 10.519 -21.326 1.00 94.69 459 ARG A N 1
ATOM 3544 C CA . ARG A 1 459 ? 18.368 10.714 -22.233 1.00 94.69 459 ARG A CA 1
ATOM 3545 C C . ARG A 1 459 ? 18.233 12.182 -22.625 1.00 94.69 459 ARG A C 1
ATOM 3547 O O . ARG A 1 459 ? 18.201 12.508 -23.808 1.00 94.69 459 ARG A O 1
ATOM 3554 N N . ARG A 1 460 ? 18.167 13.077 -21.634 1.00 93.44 460 ARG A N 1
ATOM 3555 C CA . ARG A 1 460 ? 17.903 14.513 -21.839 1.00 93.44 460 ARG A CA 1
ATOM 3556 C C . ARG A 1 460 ? 19.029 15.226 -22.589 1.00 93.44 460 ARG A C 1
ATOM 3558 O O . ARG A 1 460 ? 18.752 16.158 -23.335 1.00 93.44 460 ARG A O 1
ATOM 3565 N N . ASN A 1 461 ? 20.278 14.789 -22.425 1.00 95.31 461 ASN A N 1
ATOM 3566 C CA . ASN A 1 461 ? 21.427 15.354 -23.140 1.00 95.31 461 ASN A CA 1
ATOM 3567 C C . ASN A 1 461 ? 21.675 14.719 -24.526 1.00 95.31 461 ASN A C 1
ATOM 3569 O O . ASN A 1 461 ? 22.618 15.110 -25.212 1.00 95.31 461 ASN A O 1
ATOM 3573 N N . GLY A 1 462 ? 20.854 13.744 -24.937 1.00 93.62 462 GLY A N 1
ATOM 3574 C CA . GLY A 1 462 ? 20.950 13.078 -26.238 1.00 93.62 462 GLY A CA 1
ATOM 3575 C C . GLY A 1 462 ? 22.060 12.028 -26.359 1.00 93.62 462 GLY A C 1
ATOM 3576 O O . GLY A 1 462 ? 22.265 11.497 -27.448 1.00 93.62 462 GLY A O 1
ATOM 3577 N N . THR A 1 463 ? 22.769 11.687 -25.276 1.00 95.88 463 THR A N 1
ATOM 3578 C CA . THR A 1 463 ? 23.807 10.637 -25.295 1.00 95.88 463 THR A CA 1
ATOM 3579 C C . THR A 1 463 ? 23.211 9.251 -25.534 1.00 95.88 463 THR A C 1
ATOM 3581 O O . THR A 1 463 ? 23.841 8.423 -26.196 1.00 95.88 463 THR A O 1
ATOM 3584 N N . LEU A 1 464 ? 22.019 8.991 -24.986 1.00 95.38 464 LEU A N 1
ATOM 3585 C CA . LEU A 1 464 ? 21.235 7.770 -25.183 1.00 95.38 464 LEU A CA 1
ATOM 3586 C C . LEU A 1 464 ? 19.860 8.132 -25.769 1.00 95.38 464 LEU A C 1
ATOM 3588 O O . LEU A 1 464 ? 18.874 8.164 -25.036 1.00 95.38 464 LEU A O 1
ATOM 3592 N N . PRO A 1 465 ? 19.772 8.425 -27.080 1.00 92.12 465 PRO A N 1
ATOM 3593 C CA . PRO A 1 465 ? 18.537 8.922 -27.696 1.00 92.12 465 PRO A CA 1
ATOM 3594 C C . PRO A 1 465 ? 17.429 7.862 -27.782 1.00 92.12 465 PRO A C 1
ATOM 3596 O O . PRO A 1 465 ? 16.261 8.208 -27.919 1.00 92.12 465 PRO A O 1
ATOM 3599 N N . TRP A 1 466 ? 17.790 6.580 -27.694 1.00 93.81 466 TRP A N 1
ATOM 3600 C CA . TRP A 1 466 ? 16.853 5.457 -27.659 1.00 93.81 466 TRP A CA 1
ATOM 3601 C C . TRP A 1 466 ? 16.202 5.269 -26.283 1.00 93.81 466 TRP A C 1
ATOM 3603 O O . TRP A 1 466 ? 15.231 4.528 -26.178 1.00 93.81 466 TRP A O 1
ATOM 3613 N N . LEU A 1 467 ? 16.726 5.896 -25.226 1.00 93.81 467 LEU A N 1
ATOM 3614 C CA . LEU A 1 467 ? 16.187 5.761 -23.876 1.00 93.81 467 LEU A CA 1
ATOM 3615 C C . LEU A 1 467 ? 14.928 6.622 -23.733 1.00 93.81 467 LEU A C 1
ATOM 3617 O O . LEU A 1 467 ? 14.925 7.801 -24.096 1.00 93.81 467 LEU A O 1
ATOM 3621 N N . ARG A 1 468 ? 13.852 6.056 -23.195 1.00 92.00 468 ARG A N 1
ATOM 3622 C CA . ARG A 1 468 ? 12.569 6.747 -23.010 1.00 92.00 468 ARG A CA 1
ATOM 3623 C C . ARG A 1 468 ? 12.377 7.141 -21.531 1.00 92.00 468 ARG A C 1
ATOM 3625 O O . ARG A 1 468 ? 13.246 6.836 -20.717 1.00 92.00 468 ARG A O 1
ATOM 3632 N N . PRO A 1 469 ? 11.357 7.955 -21.184 1.00 88.25 469 PRO A N 1
ATOM 3633 C CA . PRO A 1 469 ? 11.231 8.545 -19.846 1.00 88.25 469 PRO A CA 1
ATOM 3634 C C . PRO A 1 469 ? 11.115 7.542 -18.703 1.00 88.25 469 PRO A C 1
ATOM 3636 O O . PRO A 1 469 ? 11.359 7.916 -17.559 1.00 88.25 469 PRO A O 1
ATOM 3639 N N . ASP A 1 470 ? 10.721 6.316 -19.018 1.00 87.19 470 ASP A N 1
ATOM 3640 C CA . ASP A 1 470 ? 10.301 5.350 -18.035 1.00 87.19 470 ASP A CA 1
ATOM 3641 C C . ASP A 1 470 ? 11.390 4.320 -17.698 1.00 87.19 470 ASP A C 1
ATOM 3643 O O . ASP A 1 470 ? 12.005 3.727 -18.585 1.00 87.19 470 ASP A O 1
ATOM 3647 N N . SER A 1 471 ? 11.675 4.129 -16.412 1.00 87.50 471 SER A N 1
ATOM 3648 C CA . SER A 1 471 ? 12.753 3.255 -15.952 1.00 87.50 471 SER A CA 1
ATOM 3649 C C . SER A 1 471 ? 12.595 2.846 -14.497 1.00 87.50 471 SER A C 1
ATOM 3651 O O . SER A 1 471 ? 12.152 3.636 -13.661 1.00 87.50 471 SER A O 1
ATOM 3653 N N . LYS A 1 472 ? 13.085 1.650 -14.177 1.00 84.56 472 LYS A N 1
ATOM 3654 C CA . LYS A 1 472 ? 13.180 1.138 -12.820 1.00 84.56 472 LYS A CA 1
ATOM 3655 C C . LYS A 1 472 ? 14.560 0.568 -12.533 1.00 84.56 472 LYS A C 1
ATOM 3657 O O . LYS A 1 472 ? 15.200 -0.050 -13.385 1.00 84.56 472 LYS A O 1
ATOM 3662 N N . THR A 1 473 ? 15.008 0.784 -11.304 1.00 88.00 473 THR A N 1
ATOM 3663 C CA . THR A 1 473 ? 16.310 0.330 -10.821 1.00 88.00 473 THR A CA 1
ATOM 3664 C C . THR A 1 473 ? 16.162 -0.282 -9.444 1.00 88.00 473 THR A C 1
ATOM 3666 O O . THR A 1 473 ? 15.501 0.298 -8.583 1.00 88.00 473 THR A O 1
ATOM 3669 N N . GLN A 1 474 ? 16.836 -1.401 -9.215 1.00 86.38 474 GLN A N 1
ATOM 3670 C CA . GLN A 1 474 ? 16.971 -2.022 -7.904 1.00 86.38 474 GLN A CA 1
ATOM 3671 C C . GLN A 1 474 ? 18.441 -2.354 -7.670 1.00 86.38 474 GLN A C 1
ATOM 3673 O O . GLN A 1 474 ? 19.125 -2.876 -8.552 1.00 86.38 474 GLN A O 1
ATOM 3678 N N . VAL A 1 475 ? 18.929 -2.044 -6.472 1.00 88.69 475 VAL A N 1
ATOM 3679 C CA . VAL A 1 475 ? 20.294 -2.354 -6.051 1.00 88.69 475 VAL A CA 1
ATOM 3680 C C . VAL A 1 475 ? 20.220 -3.116 -4.739 1.00 88.69 475 VAL A C 1
ATOM 3682 O O . VAL A 1 475 ? 19.702 -2.603 -3.750 1.00 88.69 475 VAL A O 1
ATOM 3685 N N . THR A 1 476 ? 20.760 -4.329 -4.733 1.00 87.19 476 THR A N 1
ATOM 3686 C CA . THR A 1 476 ? 20.910 -5.153 -3.533 1.00 87.19 476 THR A CA 1
ATOM 3687 C C . THR A 1 476 ? 22.356 -5.061 -3.068 1.00 87.19 476 THR A C 1
ATOM 3689 O O . THR A 1 476 ? 23.273 -5.402 -3.818 1.00 87.19 476 THR A O 1
ATOM 3692 N N . VAL A 1 477 ? 22.566 -4.603 -1.836 1.00 89.12 477 VAL A N 1
ATOM 3693 C CA . VAL A 1 477 ? 23.886 -4.485 -1.204 1.00 89.12 477 VAL A CA 1
ATOM 3694 C C . VAL A 1 477 ? 24.043 -5.595 -0.171 1.00 89.12 477 VAL A C 1
ATOM 3696 O O . VAL A 1 477 ? 23.116 -5.897 0.578 1.00 89.12 477 VAL A O 1
ATOM 3699 N N . GLN A 1 478 ? 25.219 -6.217 -0.149 1.00 87.06 478 GLN A N 1
ATOM 3700 C CA . GLN A 1 478 ? 25.621 -7.119 0.918 1.00 87.06 478 GLN A CA 1
ATOM 3701 C C . GLN A 1 478 ? 26.179 -6.297 2.078 1.00 87.06 478 GLN A C 1
ATOM 3703 O O . GLN A 1 478 ? 27.050 -5.443 1.888 1.00 87.06 478 GLN A O 1
ATOM 3708 N N . TYR A 1 479 ? 25.691 -6.596 3.276 1.00 84.94 479 TYR A N 1
ATOM 3709 C CA . TYR A 1 479 ? 26.031 -5.879 4.492 1.00 84.94 479 TYR A CA 1
ATOM 3710 C C . TYR A 1 479 ? 26.685 -6.789 5.523 1.00 84.94 479 TYR A C 1
ATOM 3712 O O . TYR A 1 479 ? 26.343 -7.968 5.643 1.00 84.94 479 TYR A O 1
ATOM 3720 N N . ARG A 1 480 ? 27.562 -6.197 6.331 1.00 84.19 480 ARG A N 1
ATOM 3721 C CA . ARG A 1 480 ? 28.095 -6.794 7.552 1.00 84.19 480 ARG A CA 1
ATOM 3722 C C . ARG A 1 480 ? 27.653 -5.972 8.746 1.00 84.19 480 ARG A C 1
ATOM 3724 O O . ARG A 1 480 ? 27.839 -4.759 8.775 1.00 84.19 480 ARG A O 1
ATOM 3731 N N . GLN A 1 481 ? 27.097 -6.644 9.746 1.00 76.31 481 GLN A N 1
ATOM 3732 C CA . GLN A 1 481 ? 26.753 -5.998 11.004 1.00 76.31 481 GLN A CA 1
ATOM 3733 C C . GLN A 1 481 ? 27.957 -5.988 11.944 1.00 76.31 481 GLN A C 1
ATOM 3735 O O . GLN A 1 481 ? 28.588 -7.020 12.185 1.00 76.31 481 GLN A O 1
ATOM 3740 N N . GLU A 1 482 ? 28.267 -4.823 12.502 1.00 75.81 482 GLU A N 1
ATOM 3741 C CA . GLU A 1 482 ? 29.303 -4.661 13.516 1.00 75.81 482 GLU A CA 1
ATOM 3742 C C . GLU A 1 482 ? 28.811 -3.711 14.607 1.00 75.81 482 GLU A C 1
ATOM 3744 O O . GLU A 1 482 ? 28.592 -2.531 14.361 1.00 75.81 482 GLU A O 1
ATOM 3749 N N . LYS A 1 483 ? 28.628 -4.228 15.831 1.00 76.56 483 LYS A N 1
ATOM 3750 C CA . LYS A 1 483 ? 28.177 -3.445 17.002 1.00 76.56 483 LYS A CA 1
ATOM 3751 C C . LYS A 1 483 ? 26.890 -2.631 16.754 1.00 76.56 483 LYS A C 1
ATOM 3753 O O . LYS A 1 483 ? 26.760 -1.521 17.254 1.00 76.56 483 LYS A O 1
ATOM 3758 N N . GLY A 1 484 ? 25.953 -3.185 15.984 1.00 66.94 484 GLY A N 1
ATOM 3759 C CA . GLY A 1 484 ? 24.691 -2.525 15.630 1.00 66.94 484 GLY A CA 1
ATOM 3760 C C . GLY A 1 484 ? 24.764 -1.608 14.405 1.00 66.94 484 GLY A C 1
ATOM 3761 O O . GLY A 1 484 ? 23.717 -1.209 13.909 1.00 66.94 484 GLY A O 1
ATOM 3762 N N . ALA A 1 485 ? 25.959 -1.325 13.874 1.00 72.25 485 ALA A N 1
ATOM 3763 C CA . ALA A 1 485 ? 26.122 -0.620 12.606 1.00 72.25 485 ALA A CA 1
ATOM 3764 C C . ALA A 1 485 ? 26.010 -1.592 11.425 1.00 72.25 485 ALA A C 1
ATOM 3766 O O . ALA A 1 485 ? 26.513 -2.720 11.484 1.00 72.25 485 ALA A O 1
ATOM 3767 N N . VAL A 1 486 ? 25.371 -1.143 10.345 1.00 79.69 486 VAL A N 1
ATOM 3768 C CA . VAL A 1 486 ? 25.164 -1.907 9.111 1.00 79.69 486 VAL A CA 1
ATOM 3769 C C . VAL A 1 486 ? 26.152 -1.390 8.065 1.00 79.69 486 VAL A C 1
ATOM 3771 O O . VAL A 1 486 ? 25.965 -0.328 7.486 1.00 79.69 486 VAL A O 1
ATOM 3774 N N . ILE A 1 487 ? 27.250 -2.120 7.850 1.00 86.12 487 ILE A N 1
ATOM 3775 C CA . ILE A 1 487 ? 28.364 -1.664 7.009 1.00 86.12 487 ILE A CA 1
ATOM 3776 C C . ILE A 1 487 ? 28.236 -2.281 5.608 1.00 86.12 487 ILE A C 1
ATOM 3778 O O . ILE A 1 487 ? 28.228 -3.512 5.498 1.00 86.12 487 ILE A O 1
ATOM 3782 N N . PRO A 1 488 ? 28.156 -1.475 4.531 1.00 90.31 488 PRO A N 1
ATOM 3783 C CA . PRO A 1 488 ? 28.047 -1.981 3.168 1.00 90.31 488 PRO A CA 1
ATOM 3784 C C . PRO A 1 488 ? 29.387 -2.551 2.697 1.00 90.31 488 PRO A C 1
ATOM 3786 O O . PRO A 1 488 ? 30.404 -1.853 2.698 1.00 90.31 488 PRO A O 1
ATOM 3789 N N . GLU A 1 489 ? 29.391 -3.809 2.260 1.00 91.62 489 GLU A N 1
ATOM 3790 C CA . GLU A 1 489 ? 30.601 -4.488 1.783 1.00 91.62 489 GLU A CA 1
ATOM 3791 C C . GLU A 1 489 ? 30.725 -4.417 0.261 1.00 91.62 489 GLU A C 1
ATOM 3793 O O . GLU A 1 489 ? 31.763 -4.013 -0.261 1.00 91.62 489 GLU A O 1
ATOM 3798 N N . ARG A 1 490 ? 29.656 -4.779 -0.456 1.00 94.44 490 ARG A N 1
ATOM 3799 C CA . ARG A 1 490 ? 29.624 -4.820 -1.924 1.00 94.44 490 ARG A CA 1
ATOM 3800 C C . ARG A 1 490 ? 28.202 -4.760 -2.470 1.00 94.44 490 ARG A C 1
ATOM 3802 O O . ARG A 1 490 ? 27.243 -5.060 -1.760 1.00 94.44 490 ARG A O 1
ATOM 3809 N N . VAL A 1 491 ? 28.061 -4.445 -3.751 1.00 95.12 491 VAL A N 1
ATOM 3810 C CA . VAL A 1 491 ? 26.800 -4.611 -4.479 1.00 95.12 491 VAL A CA 1
ATOM 3811 C C . VAL A 1 491 ? 26.677 -6.070 -4.914 1.00 95.12 491 VAL A C 1
ATOM 3813 O O . VAL A 1 491 ? 27.504 -6.577 -5.661 1.00 95.12 491 VAL A O 1
ATOM 3816 N N . HIS A 1 492 ? 25.634 -6.749 -4.442 1.00 91.69 492 HIS A N 1
ATOM 3817 C CA . HIS A 1 492 ? 25.338 -8.136 -4.797 1.00 91.69 492 HIS A CA 1
ATOM 3818 C C . HIS A 1 492 ? 24.623 -8.226 -6.152 1.00 91.69 492 HIS A C 1
ATOM 3820 O O . HIS A 1 492 ? 25.016 -9.003 -7.022 1.00 91.69 492 HIS A O 1
ATOM 3826 N N . THR A 1 493 ? 23.578 -7.415 -6.345 1.00 90.25 493 THR A N 1
ATOM 3827 C CA . THR A 1 493 ? 22.741 -7.455 -7.553 1.00 90.25 493 THR A CA 1
ATOM 3828 C C . THR A 1 493 ? 22.340 -6.058 -7.990 1.00 90.25 493 THR A C 1
ATOM 3830 O O . THR A 1 493 ? 21.972 -5.223 -7.164 1.00 90.25 493 THR A O 1
ATOM 3833 N N . VAL A 1 494 ? 22.357 -5.829 -9.302 1.00 92.19 494 VAL A N 1
ATOM 3834 C CA . VAL A 1 494 ? 21.793 -4.640 -9.943 1.00 92.19 494 VAL A CA 1
ATOM 3835 C C . VAL A 1 494 ? 20.739 -5.080 -10.952 1.00 92.19 494 VAL A C 1
ATOM 3837 O O . VAL A 1 494 ? 21.038 -5.856 -11.862 1.00 92.19 494 VAL A O 1
ATOM 3840 N N . VAL A 1 495 ? 19.522 -4.561 -10.811 1.00 89.69 495 VAL A N 1
ATOM 3841 C CA . VAL A 1 495 ? 18.430 -4.723 -11.777 1.00 89.69 495 VAL A CA 1
ATOM 3842 C C . VAL A 1 495 ? 18.151 -3.370 -12.410 1.00 89.69 495 VAL A C 1
ATOM 3844 O O . VAL A 1 495 ? 18.016 -2.370 -11.702 1.00 89.69 495 VAL A O 1
ATOM 3847 N N . VAL A 1 496 ? 18.091 -3.332 -13.737 1.00 90.94 496 VAL A N 1
ATOM 3848 C CA . VAL A 1 496 ? 17.732 -2.138 -14.505 1.00 90.94 496 VAL A CA 1
ATOM 3849 C C . VAL A 1 496 ? 16.760 -2.551 -15.597 1.00 90.94 496 VAL A C 1
ATOM 3851 O O . VAL A 1 496 ? 17.130 -3.340 -16.463 1.00 90.94 496 VAL A O 1
ATOM 3854 N N . SER A 1 497 ? 15.561 -1.979 -15.580 1.00 88.44 497 SER A N 1
ATOM 3855 C CA . SER A 1 497 ? 14.579 -2.081 -16.661 1.00 88.44 497 SER A CA 1
ATOM 3856 C C . SER A 1 497 ? 14.298 -0.682 -17.188 1.00 88.44 497 SER A C 1
ATOM 3858 O O . SER A 1 497 ? 14.025 0.231 -16.411 1.00 88.44 497 SER A O 1
ATOM 3860 N N . VAL A 1 498 ? 14.394 -0.486 -18.497 1.00 90.12 498 VAL A N 1
ATOM 3861 C CA . VAL A 1 498 ? 14.244 0.824 -19.135 1.00 90.12 498 VAL A CA 1
ATOM 3862 C C . VAL A 1 498 ? 13.306 0.735 -20.313 1.00 90.12 498 VAL A C 1
ATOM 3864 O O . VAL A 1 498 ? 13.386 -0.189 -21.117 1.00 90.12 498 VAL A O 1
ATOM 3867 N N . GLN A 1 499 ? 12.437 1.724 -20.438 1.00 90.19 499 GLN A N 1
ATOM 3868 C CA . GLN A 1 499 ? 11.675 1.916 -21.649 1.00 90.19 499 GLN A CA 1
ATOM 3869 C C . GLN A 1 499 ? 12.637 2.381 -22.736 1.00 90.19 499 GLN A C 1
ATOM 3871 O O . GLN A 1 499 ? 13.452 3.292 -22.539 1.00 90.19 499 GLN A O 1
ATOM 3876 N N . HIS A 1 500 ? 12.547 1.754 -23.896 1.00 91.44 500 HIS A N 1
ATOM 3877 C CA . HIS A 1 500 ? 13.480 1.988 -24.980 1.00 91.44 500 HIS A CA 1
ATOM 3878 C C . HIS A 1 500 ? 12.768 2.071 -26.325 1.00 91.44 500 HIS A C 1
ATOM 3880 O O . HIS A 1 500 ? 11.631 1.644 -26.510 1.00 91.44 500 HIS A O 1
ATOM 3886 N N . ASP A 1 501 ? 13.448 2.678 -27.282 1.00 90.00 501 ASP A N 1
ATOM 3887 C CA . ASP A 1 501 ? 13.038 2.652 -28.671 1.00 90.00 501 ASP A CA 1
ATOM 3888 C C . ASP A 1 501 ? 13.266 1.263 -29.291 1.00 90.00 501 ASP A C 1
ATOM 3890 O O . ASP A 1 501 ? 14.138 0.507 -28.858 1.00 90.00 501 ASP A O 1
ATOM 3894 N N . ASP A 1 502 ? 12.497 0.930 -30.325 1.00 86.75 502 ASP A N 1
ATOM 3895 C CA . ASP A 1 502 ? 12.612 -0.341 -31.048 1.00 86.75 502 ASP A CA 1
ATOM 3896 C C . ASP A 1 502 ? 13.909 -0.462 -31.869 1.00 86.75 502 ASP A C 1
ATOM 3898 O O . ASP A 1 502 ? 14.255 -1.545 -32.339 1.00 86.75 502 ASP A O 1
ATOM 3902 N N . CYS A 1 503 ? 14.648 0.637 -32.052 1.00 88.69 503 CYS A N 1
ATOM 3903 C CA . CYS A 1 503 ? 15.890 0.633 -32.824 1.00 88.69 503 CYS A CA 1
ATOM 3904 C C . CYS A 1 503 ? 17.093 -0.022 -32.124 1.00 88.69 503 CYS A C 1
ATOM 3906 O O . CYS A 1 503 ? 18.081 -0.315 -32.802 1.00 88.69 503 CYS A O 1
ATOM 3908 N N . ILE A 1 504 ? 17.054 -0.238 -30.803 1.00 92.50 504 ILE A N 1
ATOM 3909 C CA . ILE A 1 504 ? 18.165 -0.841 -30.056 1.00 92.50 504 ILE A CA 1
ATOM 3910 C C . ILE A 1 504 ? 17.901 -2.321 -29.761 1.00 92.50 504 ILE A C 1
ATOM 3912 O O . ILE A 1 504 ? 16.828 -2.699 -29.299 1.00 92.50 504 ILE A O 1
ATOM 3916 N N . ASN A 1 505 ? 18.900 -3.172 -30.009 1.00 93.19 505 ASN A N 1
ATOM 3917 C CA . ASN A 1 505 ? 18.839 -4.579 -29.621 1.00 93.19 505 ASN A CA 1
ATOM 3918 C C . ASN A 1 505 ? 19.266 -4.775 -28.156 1.00 93.19 505 ASN A C 1
ATOM 3920 O O . ASN A 1 505 ? 19.965 -3.944 -27.569 1.00 93.19 505 ASN A O 1
ATOM 3924 N N . LEU A 1 506 ? 18.858 -5.904 -27.577 1.00 90.75 506 LEU A N 1
ATOM 3925 C CA . LEU A 1 506 ? 19.078 -6.207 -26.166 1.00 90.75 506 LEU A CA 1
ATOM 3926 C C . LEU A 1 506 ? 20.568 -6.230 -25.783 1.00 90.75 506 LEU A C 1
ATOM 3928 O O . LEU A 1 506 ? 20.939 -5.640 -24.774 1.00 90.75 506 LEU A O 1
ATOM 3932 N N . GLU A 1 507 ? 21.434 -6.850 -26.588 1.00 93.56 507 GLU A N 1
ATOM 3933 C CA . GLU A 1 507 ? 22.864 -6.989 -26.267 1.00 93.56 507 GLU A CA 1
ATOM 3934 C C . GLU A 1 507 ? 23.569 -5.626 -26.173 1.00 93.56 507 GLU A C 1
ATOM 3936 O O . GLU A 1 507 ? 24.290 -5.345 -25.207 1.00 93.56 507 GLU A O 1
ATOM 3941 N N . ASP A 1 508 ? 23.318 -4.747 -27.145 1.00 94.56 508 ASP A N 1
ATOM 3942 C CA . ASP A 1 508 ? 23.873 -3.394 -27.158 1.00 94.56 508 ASP A CA 1
ATOM 3943 C C . ASP A 1 508 ? 23.330 -2.559 -25.997 1.00 94.56 508 ASP A C 1
ATOM 3945 O O . ASP A 1 508 ? 24.091 -1.842 -25.340 1.00 94.56 508 ASP A O 1
ATOM 3949 N N . MET A 1 509 ? 22.036 -2.684 -25.693 1.00 94.44 509 MET A N 1
ATOM 3950 C CA . MET A 1 509 ? 21.412 -2.009 -24.556 1.00 94.44 509 MET A CA 1
ATOM 3951 C C . MET A 1 509 ? 22.071 -2.419 -23.238 1.00 94.44 509 MET A C 1
ATOM 3953 O O . MET A 1 509 ? 22.510 -1.557 -22.476 1.00 94.44 509 MET A O 1
ATOM 3957 N N . GLN A 1 510 ? 22.216 -3.723 -22.993 1.00 95.06 510 GLN A N 1
ATOM 3958 C CA . GLN A 1 510 ? 22.841 -4.262 -21.784 1.00 95.06 510 GLN A CA 1
ATOM 3959 C C . GLN A 1 510 ? 24.283 -3.773 -21.634 1.00 95.06 510 GLN A C 1
ATOM 3961 O O . GLN A 1 510 ? 24.687 -3.313 -20.561 1.00 95.06 510 GLN A O 1
ATOM 3966 N N . LYS A 1 511 ? 25.057 -3.801 -22.724 1.00 96.19 511 LYS A N 1
ATOM 3967 C CA . LYS A 1 511 ? 26.434 -3.298 -22.738 1.00 96.19 511 LYS A CA 1
ATOM 3968 C C . LYS A 1 511 ? 26.491 -1.805 -22.420 1.00 96.19 511 LYS A C 1
ATOM 3970 O O . LYS A 1 511 ? 27.298 -1.381 -21.593 1.00 96.19 511 LYS A O 1
ATOM 3975 N N . ILE A 1 512 ? 25.637 -1.001 -23.049 1.00 96.25 512 ILE A N 1
ATOM 3976 C CA . ILE A 1 512 ? 25.620 0.451 -22.858 1.00 96.25 512 ILE A CA 1
ATOM 3977 C C . ILE A 1 512 ? 25.168 0.823 -21.443 1.00 96.25 512 ILE A C 1
ATOM 3979 O O . ILE A 1 512 ? 25.801 1.680 -20.828 1.00 96.25 512 ILE A O 1
ATOM 3983 N N . LEU A 1 513 ? 24.130 0.176 -20.906 1.00 96.19 513 LEU A N 1
ATOM 3984 C CA . LEU A 1 513 ? 23.674 0.391 -19.529 1.00 96.19 513 LEU A CA 1
ATOM 3985 C C . LEU A 1 513 ? 24.787 0.055 -18.532 1.00 96.19 513 LEU A C 1
ATOM 3987 O O . LEU A 1 513 ? 25.081 0.850 -17.637 1.00 96.19 513 LEU A O 1
ATOM 3991 N N . LYS A 1 514 ? 25.485 -1.070 -18.726 1.00 96.06 514 LYS A N 1
ATOM 3992 C CA . LYS A 1 514 ? 26.604 -1.457 -17.861 1.00 96.06 514 LYS A CA 1
ATOM 3993 C C . LYS A 1 514 ? 27.741 -0.432 -17.888 1.00 96.06 514 LYS A C 1
ATOM 3995 O O . LYS A 1 514 ? 28.220 -0.024 -16.831 1.00 96.06 514 LYS A O 1
ATOM 4000 N N . GLU A 1 515 ? 28.157 0.009 -19.073 1.00 96.19 515 GLU A N 1
ATOM 4001 C CA . GLU A 1 515 ? 29.304 0.915 -19.221 1.00 96.19 515 GLU A CA 1
ATOM 4002 C C . GLU A 1 515 ? 28.981 2.376 -18.879 1.00 96.19 515 GLU A C 1
ATOM 4004 O O . GLU A 1 515 ? 29.758 3.028 -18.186 1.00 96.19 515 GLU A O 1
ATOM 4009 N N . LYS A 1 516 ? 27.855 2.913 -19.362 1.00 96.38 516 LYS A N 1
ATOM 4010 C CA . LYS A 1 516 ? 27.541 4.351 -19.264 1.00 96.38 516 LYS A CA 1
ATOM 4011 C C . LYS A 1 516 ? 26.680 4.728 -18.063 1.00 96.38 516 LYS A C 1
ATOM 4013 O O . LYS A 1 516 ? 26.679 5.899 -17.688 1.00 96.38 516 LYS A O 1
ATOM 4018 N N . VAL A 1 517 ? 25.949 3.776 -17.482 1.00 96.81 517 VAL A N 1
ATOM 4019 C CA . VAL A 1 517 ? 25.067 4.026 -16.332 1.00 96.81 517 VAL A CA 1
ATOM 4020 C C . VAL A 1 517 ? 25.676 3.415 -15.077 1.00 96.81 517 VAL A C 1
ATOM 4022 O O . VAL A 1 517 ? 26.053 4.144 -14.165 1.00 96.81 517 VAL A O 1
ATOM 4025 N N . ILE A 1 518 ? 25.852 2.093 -15.047 1.00 96.94 518 ILE A N 1
ATOM 4026 C CA . ILE A 1 518 ? 26.246 1.381 -13.825 1.00 96.94 518 ILE A CA 1
ATOM 4027 C C . ILE A 1 518 ? 27.656 1.757 -13.385 1.00 96.94 518 ILE A C 1
ATOM 4029 O O . ILE A 1 518 ? 27.829 2.237 -12.269 1.00 96.94 518 ILE A O 1
ATOM 4033 N N . LYS A 1 519 ? 28.660 1.610 -14.257 1.00 96.44 519 LYS A N 1
ATOM 4034 C CA . LYS A 1 519 ? 30.051 1.966 -13.920 1.00 96.44 519 LYS A CA 1
ATOM 4035 C C . LYS A 1 519 ? 30.261 3.462 -13.671 1.00 96.44 519 LYS A C 1
ATOM 4037 O O . LYS A 1 519 ? 31.249 3.836 -13.049 1.00 96.44 519 LYS A O 1
ATOM 4042 N N . ALA A 1 520 ? 29.357 4.310 -14.164 1.00 96.56 520 ALA A N 1
ATOM 4043 C CA . ALA A 1 520 ? 29.401 5.749 -13.921 1.00 96.56 520 ALA A CA 1
ATOM 4044 C C . ALA A 1 520 ? 28.830 6.134 -12.545 1.00 96.56 520 ALA A C 1
ATOM 4046 O O . ALA A 1 520 ? 29.213 7.166 -12.001 1.00 96.56 520 ALA A O 1
ATOM 4047 N N . VAL A 1 521 ? 27.911 5.329 -12.002 1.00 97.00 521 VAL A N 1
ATOM 4048 C CA . VAL A 1 521 ? 27.190 5.619 -10.755 1.00 97.00 521 VAL A CA 1
ATOM 4049 C C . VAL A 1 521 ? 27.731 4.820 -9.577 1.00 97.00 521 VAL A C 1
ATOM 4051 O O . VAL A 1 521 ? 27.937 5.386 -8.506 1.00 97.00 521 VAL A O 1
ATOM 4054 N N . ILE A 1 522 ? 27.941 3.514 -9.750 1.00 96.94 522 ILE A N 1
ATOM 4055 C CA . ILE A 1 522 ? 28.361 2.626 -8.668 1.00 96.94 522 ILE A CA 1
ATOM 4056 C C . ILE A 1 522 ? 29.888 2.681 -8.547 1.00 96.94 522 ILE A C 1
ATOM 4058 O O . ILE A 1 522 ? 30.589 2.323 -9.498 1.00 96.94 522 ILE A O 1
ATOM 4062 N N . PRO A 1 523 ? 30.433 3.094 -7.386 1.00 95.44 523 PRO A N 1
ATOM 4063 C CA . PRO A 1 523 ? 31.872 3.104 -7.165 1.00 95.44 523 PRO A CA 1
ATOM 4064 C C . PRO A 1 523 ? 32.491 1.721 -7.380 1.00 95.44 523 PRO A C 1
ATOM 4066 O O . PRO A 1 523 ? 32.009 0.732 -6.831 1.00 95.44 523 PRO A O 1
ATOM 4069 N N . ALA A 1 524 ? 33.618 1.663 -8.096 1.00 95.12 524 ALA A N 1
ATOM 4070 C CA . ALA A 1 524 ? 34.297 0.406 -8.424 1.00 95.12 524 ALA A CA 1
ATOM 4071 C C . ALA A 1 524 ? 34.650 -0.448 -7.192 1.00 95.12 524 ALA A C 1
ATOM 4073 O O . ALA A 1 524 ? 34.689 -1.664 -7.294 1.00 95.12 524 ALA A O 1
ATOM 4074 N N . LYS A 1 525 ? 34.847 0.173 -6.019 1.00 95.06 525 LYS A N 1
ATOM 4075 C CA . LYS A 1 525 ? 35.100 -0.535 -4.753 1.00 95.06 525 LYS A CA 1
ATOM 4076 C C . LYS A 1 525 ? 33.962 -1.469 -4.315 1.00 95.06 525 LYS A C 1
ATOM 4078 O O . LYS A 1 525 ? 34.212 -2.354 -3.512 1.00 95.06 525 LYS A O 1
ATOM 4083 N N . TYR A 1 526 ? 32.737 -1.248 -4.798 1.00 95.19 526 TYR A N 1
ATOM 4084 C CA . TYR A 1 526 ? 31.575 -2.081 -4.482 1.00 95.19 526 TYR A CA 1
ATOM 4085 C C . TYR A 1 526 ? 31.231 -3.083 -5.591 1.00 95.19 526 TYR A C 1
ATOM 4087 O O . TYR A 1 526 ? 30.279 -3.839 -5.422 1.00 95.19 526 TYR A O 1
ATOM 4095 N N . LEU A 1 527 ? 31.947 -3.066 -6.719 1.00 95.75 527 LEU A N 1
ATOM 4096 C CA . LEU A 1 527 ? 31.714 -3.963 -7.849 1.00 95.75 527 LEU A CA 1
ATOM 4097 C C . LEU A 1 527 ? 32.816 -5.019 -7.913 1.00 95.75 527 LEU A C 1
ATOM 4099 O O . LEU A 1 527 ? 34.001 -4.695 -7.859 1.00 95.75 527 LEU A O 1
ATOM 4103 N N . ASP A 1 528 ? 32.418 -6.268 -8.102 1.00 93.75 528 ASP A N 1
ATOM 4104 C CA . ASP A 1 528 ? 33.314 -7.416 -8.223 1.00 93.75 528 ASP A CA 1
ATOM 4105 C C . ASP A 1 528 ? 32.851 -8.395 -9.316 1.00 93.75 528 ASP A C 1
ATOM 4107 O O . ASP A 1 528 ? 31.867 -8.162 -10.026 1.00 93.75 528 ASP A O 1
ATOM 4111 N N . GLU A 1 529 ? 33.602 -9.486 -9.490 1.00 93.31 529 GLU A N 1
ATOM 4112 C CA . GLU A 1 529 ? 33.295 -10.537 -10.469 1.00 93.31 529 GLU A CA 1
ATOM 4113 C C . GLU A 1 529 ? 32.024 -11.328 -10.111 1.00 93.31 529 GLU A C 1
ATOM 4115 O O . GLU A 1 529 ? 31.399 -11.910 -10.997 1.00 93.31 529 GLU A O 1
ATOM 4120 N N . GLU A 1 530 ? 31.612 -11.309 -8.839 1.00 93.06 530 GLU A N 1
ATOM 4121 C CA . GLU A 1 530 ? 30.406 -11.974 -8.333 1.00 93.06 530 GLU A CA 1
ATOM 4122 C C . GLU A 1 530 ? 29.153 -11.086 -8.405 1.00 93.06 530 GLU A C 1
ATOM 4124 O O . GLU A 1 530 ? 28.059 -11.520 -8.039 1.00 93.06 530 GLU A O 1
ATOM 4129 N N . THR A 1 531 ? 29.281 -9.831 -8.844 1.00 93.12 531 THR A N 1
ATOM 4130 C CA . THR A 1 531 ? 28.149 -8.910 -8.955 1.00 93.12 531 THR A CA 1
ATOM 4131 C C . THR A 1 531 ? 27.215 -9.362 -10.077 1.00 93.12 531 THR A C 1
ATOM 4133 O O . THR A 1 531 ? 27.614 -9.480 -11.240 1.00 93.12 531 THR A O 1
ATOM 4136 N N . ILE A 1 532 ? 25.942 -9.569 -9.742 1.00 92.94 532 ILE A N 1
ATOM 4137 C CA . ILE A 1 532 ? 24.919 -10.051 -10.673 1.00 92.94 532 ILE A CA 1
ATOM 4138 C C . ILE A 1 532 ? 24.227 -8.862 -11.345 1.00 92.94 532 ILE A C 1
ATOM 4140 O O . ILE A 1 532 ? 23.809 -7.913 -10.681 1.00 92.94 532 ILE A O 1
ATOM 4144 N N . TYR A 1 533 ? 24.062 -8.927 -12.667 1.00 92.94 533 TYR A N 1
ATOM 4145 C CA . TYR A 1 533 ? 23.422 -7.875 -13.456 1.00 92.94 533 TYR A CA 1
ATOM 4146 C C . TYR A 1 533 ? 22.190 -8.418 -14.184 1.00 92.94 533 TYR A C 1
ATOM 4148 O O . TYR A 1 533 ? 22.320 -9.242 -15.089 1.00 92.94 533 TYR A O 1
ATOM 4156 N N . HIS A 1 534 ? 21.009 -7.907 -13.840 1.00 90.00 534 HIS A N 1
ATOM 4157 C CA . HIS A 1 534 ? 19.763 -8.129 -14.576 1.00 90.00 534 HIS A CA 1
ATOM 4158 C C . HIS A 1 534 ? 19.429 -6.864 -15.366 1.00 90.00 534 HIS A C 1
ATOM 4160 O O . HIS A 1 534 ? 18.784 -5.947 -14.862 1.00 90.00 534 HIS A O 1
ATOM 4166 N N . LEU A 1 535 ? 19.931 -6.788 -16.598 1.00 91.69 535 LEU A N 1
ATOM 4167 C CA . LEU A 1 535 ? 19.770 -5.619 -17.462 1.00 91.69 535 LEU A CA 1
ATOM 4168 C C . LEU A 1 535 ? 18.719 -5.925 -18.525 1.00 91.69 535 LEU A C 1
ATOM 4170 O O . LEU A 1 535 ? 18.948 -6.759 -19.401 1.00 91.69 535 LEU A O 1
ATOM 4174 N N . GLN A 1 536 ? 17.577 -5.256 -18.417 1.00 88.50 536 GLN A N 1
ATOM 4175 C CA . GLN A 1 536 ? 16.388 -5.458 -19.234 1.00 88.50 536 GLN A CA 1
ATOM 4176 C C . GLN A 1 536 ? 15.935 -6.935 -19.265 1.00 88.50 536 GLN A C 1
ATOM 4178 O O . GLN A 1 536 ? 15.884 -7.544 -20.333 1.00 88.50 536 GLN A O 1
ATOM 4183 N N . PRO A 1 537 ? 15.629 -7.555 -18.105 1.00 80.25 537 PRO A N 1
ATOM 4184 C CA . PRO A 1 537 ? 15.320 -8.986 -18.034 1.00 80.25 537 PRO A CA 1
ATOM 4185 C C . PRO A 1 537 ? 14.032 -9.377 -18.781 1.00 80.25 537 PRO A C 1
ATOM 4187 O O . PRO A 1 537 ? 13.933 -10.504 -19.258 1.00 80.25 537 PRO A O 1
ATOM 4190 N N . SER A 1 538 ? 13.087 -8.447 -18.965 1.00 75.50 538 SER A N 1
ATOM 4191 C CA . SER A 1 538 ? 11.903 -8.634 -19.819 1.00 75.50 538 SER A CA 1
ATOM 4192 C C . SER A 1 538 ? 12.208 -8.637 -21.321 1.00 75.50 538 SER A C 1
ATOM 4194 O O . SER A 1 538 ? 11.345 -8.975 -22.129 1.00 75.50 538 SER A O 1
ATOM 4196 N N . GLY A 1 539 ? 13.423 -8.255 -21.721 1.00 82.06 539 GLY A N 1
ATOM 4197 C CA . GLY A 1 539 ? 13.855 -8.181 -23.113 1.00 82.06 539 GLY A CA 1
ATOM 4198 C C . GLY A 1 539 ? 13.343 -6.938 -23.838 1.00 82.06 539 GLY A C 1
ATOM 4199 O O . GLY A 1 539 ? 14.141 -6.076 -24.196 1.00 82.06 539 GLY A O 1
ATOM 4200 N N . ARG A 1 540 ? 12.027 -6.832 -24.057 1.00 82.12 540 ARG A N 1
ATOM 4201 C CA . ARG A 1 540 ? 11.394 -5.735 -24.813 1.00 82.12 540 ARG A CA 1
ATOM 4202 C C . ARG A 1 540 ? 10.457 -4.929 -23.915 1.00 82.12 540 ARG A C 1
ATOM 4204 O O . ARG A 1 540 ? 9.541 -5.490 -23.323 1.00 82.12 540 ARG A O 1
ATOM 4211 N N . PHE A 1 541 ? 10.678 -3.616 -23.863 1.00 83.81 541 PHE A N 1
ATOM 4212 C CA . PHE A 1 541 ? 9.834 -2.652 -23.160 1.00 83.81 541 PHE A CA 1
ATOM 4213 C C . PHE A 1 541 ? 9.785 -1.325 -23.931 1.00 83.81 541 PHE A C 1
ATOM 4215 O O . PHE A 1 541 ? 10.611 -0.431 -23.743 1.00 83.81 541 PHE A O 1
ATOM 4222 N N . VAL A 1 542 ? 8.828 -1.213 -24.852 1.00 82.50 542 VAL A N 1
ATOM 4223 C CA . VAL A 1 542 ? 8.758 -0.079 -25.795 1.00 82.50 542 VAL A CA 1
ATOM 4224 C C . VAL A 1 542 ? 7.639 0.883 -25.419 1.00 82.50 542 VAL A C 1
ATOM 4226 O O . VAL A 1 542 ? 7.804 2.110 -25.476 1.00 82.50 542 VAL A O 1
ATOM 4229 N N . ILE A 1 543 ? 6.507 0.326 -24.996 1.00 72.88 543 ILE A N 1
ATOM 4230 C CA . ILE A 1 543 ? 5.344 1.062 -24.506 1.00 72.88 543 ILE A CA 1
ATOM 4231 C C . ILE A 1 543 ? 5.468 1.157 -22.986 1.00 72.88 543 ILE A C 1
ATOM 4233 O O . ILE A 1 543 ? 5.488 0.124 -22.330 1.00 72.88 543 ILE A O 1
ATOM 4237 N N . GLY A 1 544 ? 5.566 2.375 -22.453 1.00 68.31 544 GLY A N 1
ATOM 4238 C CA . GLY A 1 544 ? 5.701 2.656 -21.019 1.00 68.31 544 GLY A CA 1
ATOM 4239 C C . GLY A 1 544 ? 4.749 3.765 -20.578 1.00 68.31 544 GLY A C 1
ATOM 4240 O O . GLY A 1 544 ? 3.868 4.177 -21.338 1.00 68.31 544 GLY A O 1
ATOM 4241 N N . GLY A 1 545 ? 4.921 4.259 -19.356 1.00 64.88 545 GLY A N 1
ATOM 4242 C CA . GLY A 1 545 ? 3.988 5.203 -18.743 1.00 64.88 545 GLY A CA 1
ATOM 4243 C C . GLY A 1 545 ? 2.649 4.552 -18.369 1.00 64.88 545 GLY A C 1
ATOM 4244 O O . GLY A 1 545 ? 2.578 3.335 -18.224 1.00 64.88 545 GLY A O 1
ATOM 4245 N N . PRO A 1 546 ? 1.552 5.323 -18.251 1.00 58.62 546 PRO A N 1
ATOM 4246 C CA . PRO A 1 546 ? 0.276 4.849 -17.694 1.00 58.62 546 PRO A CA 1
ATOM 4247 C C . PRO A 1 546 ? -0.491 3.847 -18.583 1.00 58.62 546 PRO A C 1
ATOM 4249 O O . PRO A 1 546 ? -1.663 3.553 -18.337 1.00 58.62 546 PRO A O 1
ATOM 4252 N N . GLN A 1 547 ? 0.140 3.363 -19.655 1.00 51.06 547 GLN A N 1
ATOM 4253 C CA . GLN A 1 547 ? -0.382 2.312 -20.520 1.00 51.06 547 GLN A CA 1
ATOM 4254 C C . GLN A 1 547 ? 0.095 0.910 -20.091 1.00 51.06 547 GLN A C 1
ATOM 4256 O O . GLN A 1 547 ? -0.524 -0.073 -20.498 1.00 51.06 547 GLN A O 1
ATOM 4261 N N . VAL A 1 548 ? 1.194 0.792 -19.325 1.00 46.75 548 VAL A N 1
ATOM 4262 C CA . VAL A 1 548 ? 1.871 -0.487 -19.025 1.00 46.75 548 VAL A CA 1
ATOM 4263 C C . VAL A 1 548 ? 2.616 -0.439 -17.678 1.00 46.75 548 VAL A C 1
ATOM 4265 O O . VAL A 1 548 ? 3.489 0.405 -17.507 1.00 46.75 548 VAL A O 1
ATOM 4268 N N . SER A 1 549 ? 2.361 -1.409 -16.789 1.00 45.06 549 SER A N 1
ATOM 4269 C CA . SER A 1 549 ? 3.209 -1.745 -15.619 1.00 45.06 549 SER A CA 1
ATOM 4270 C C . SER A 1 549 ? 4.175 -2.901 -15.962 1.00 45.06 549 SER A C 1
ATOM 4272 O O . SER A 1 549 ? 3.945 -3.633 -16.909 1.00 45.06 549 SER A O 1
ATOM 4274 N N . TYR A 1 550 ? 5.320 -3.062 -15.306 1.00 54.00 550 TYR A N 1
ATOM 4275 C CA . TYR A 1 550 ? 6.568 -3.540 -15.939 1.00 54.00 550 TYR A CA 1
ATOM 4276 C C . TYR A 1 550 ? 6.867 -4.980 -15.592 1.00 54.00 550 TYR A C 1
ATOM 4278 O O . TYR A 1 550 ? 6.913 -5.254 -14.421 1.00 54.00 550 TYR A O 1
ATOM 4286 N N . ALA A 1 551 ? 7.279 -5.849 -16.514 1.00 50.75 551 ALA A N 1
ATOM 4287 C CA . ALA A 1 551 ? 7.722 -7.203 -16.159 1.00 50.75 551 ALA A CA 1
ATOM 4288 C C . ALA A 1 551 ? 9.193 -7.278 -15.694 1.00 50.75 551 ALA A C 1
ATOM 4290 O O . ALA A 1 551 ? 10.088 -6.801 -16.396 1.00 50.75 551 ALA A O 1
ATOM 4291 N N . ILE A 1 552 ? 9.480 -7.976 -14.584 1.00 60.94 552 ILE A N 1
ATOM 4292 C CA . ILE A 1 552 ? 10.834 -8.511 -14.316 1.00 60.94 552 ILE A CA 1
ATOM 4293 C C . ILE A 1 552 ? 11.040 -9.840 -15.051 1.00 60.94 552 ILE A C 1
ATOM 4295 O O . ILE A 1 552 ? 12.134 -10.120 -15.534 1.00 60.94 552 ILE A O 1
ATOM 4299 N N . GLY A 1 553 ? 9.984 -10.652 -15.173 1.00 64.12 553 GLY A N 1
ATOM 4300 C CA . GLY A 1 553 ? 9.995 -11.893 -15.945 1.00 64.12 553 GLY A CA 1
ATOM 4301 C C . GLY A 1 553 ? 10.880 -13.003 -15.374 1.00 64.12 553 GLY A C 1
ATOM 4302 O O . GLY A 1 553 ? 11.149 -13.987 -16.064 1.00 64.12 553 GLY A O 1
ATOM 4303 N N . VAL A 1 554 ? 11.324 -12.877 -14.122 1.00 70.69 554 VAL A N 1
ATOM 4304 C CA . VAL A 1 554 ? 12.131 -13.877 -13.408 1.00 70.69 554 VAL A CA 1
ATOM 4305 C C . VAL A 1 554 ? 11.245 -14.585 -12.386 1.00 70.69 554 VAL A C 1
ATOM 4307 O O . VAL A 1 554 ? 10.584 -13.918 -11.597 1.00 70.69 554 VAL A O 1
ATOM 4310 N N . ALA A 1 555 ? 11.198 -15.919 -12.423 1.00 71.50 555 ALA A N 1
ATOM 4311 C CA . ALA A 1 555 ? 10.369 -16.717 -11.515 1.00 71.50 555 ALA A CA 1
ATOM 4312 C C . ALA A 1 555 ? 11.005 -16.869 -10.123 1.00 71.50 555 ALA A C 1
ATOM 4314 O O . ALA A 1 555 ? 10.331 -16.764 -9.104 1.00 71.50 555 ALA A O 1
ATOM 4315 N N . THR A 1 556 ? 12.315 -17.119 -10.073 1.00 73.81 556 THR A N 1
ATOM 4316 C CA . THR A 1 556 ? 13.048 -17.334 -8.820 1.00 73.81 556 THR A CA 1
ATOM 4317 C C . THR A 1 556 ? 13.367 -16.001 -8.130 1.00 73.81 556 THR A C 1
ATOM 4319 O O . THR A 1 556 ? 13.855 -15.088 -8.801 1.00 73.81 556 THR A O 1
ATOM 4322 N N . PRO A 1 557 ? 13.186 -15.878 -6.800 1.00 73.75 557 PRO A N 1
ATOM 4323 C CA . PRO A 1 557 ? 13.592 -14.682 -6.066 1.00 73.75 557 PRO A CA 1
ATOM 4324 C C . PRO A 1 557 ? 15.078 -14.363 -6.252 1.00 73.75 557 PRO A C 1
ATOM 4326 O O . PRO A 1 557 ? 15.929 -15.251 -6.170 1.00 73.75 557 PRO A O 1
ATOM 4329 N N . LEU A 1 558 ? 15.400 -13.081 -6.444 1.00 70.12 558 LEU A N 1
ATOM 4330 C CA . LEU A 1 558 ? 16.788 -12.628 -6.602 1.00 70.12 558 LEU A CA 1
ATOM 4331 C C . LEU A 1 558 ? 17.601 -12.742 -5.305 1.00 70.12 558 LEU A C 1
ATOM 4333 O O . LEU A 1 558 ? 18.809 -12.967 -5.337 1.00 70.12 558 LEU A O 1
ATOM 4337 N N . SER A 1 559 ? 16.940 -12.565 -4.162 1.00 69.12 559 SER A N 1
ATOM 4338 C CA . SER A 1 559 ? 17.549 -12.652 -2.837 1.00 69.12 559 SER A CA 1
ATOM 4339 C C . SER A 1 559 ? 16.501 -12.991 -1.786 1.00 69.12 559 SER A C 1
ATOM 4341 O O . SER A 1 559 ? 15.382 -12.487 -1.855 1.00 69.12 559 SER A O 1
ATOM 4343 N N . ILE A 1 560 ? 16.891 -13.783 -0.788 1.00 72.50 560 ILE A N 1
ATOM 4344 C CA . ILE A 1 560 ? 16.096 -14.055 0.412 1.00 72.50 560 ILE A CA 1
ATOM 4345 C C . ILE A 1 560 ? 16.996 -13.789 1.614 1.00 72.50 560 ILE A C 1
ATOM 4347 O O . ILE A 1 560 ? 18.090 -14.348 1.710 1.00 72.50 560 ILE A O 1
ATOM 4351 N N . SER A 1 561 ? 16.519 -12.944 2.521 1.00 71.31 561 SER A N 1
ATOM 4352 C CA . SER A 1 561 ? 17.200 -12.601 3.767 1.00 71.31 561 SER A CA 1
ATOM 4353 C C . SER A 1 561 ? 16.288 -12.909 4.942 1.00 71.31 561 SER A C 1
ATOM 4355 O O . SER A 1 561 ? 15.068 -12.798 4.835 1.00 71.31 561 SER A O 1
ATOM 4357 N N . LEU A 1 562 ? 16.887 -13.303 6.061 1.00 70.31 562 LEU A N 1
ATOM 4358 C CA . LEU A 1 562 ? 16.168 -13.710 7.256 1.00 70.31 562 LEU A CA 1
ATOM 4359 C C . LEU A 1 562 ? 16.821 -13.076 8.477 1.00 70.31 562 LEU A C 1
ATOM 4361 O O . LEU A 1 562 ? 18.014 -13.273 8.689 1.00 70.31 562 LEU A O 1
ATOM 4365 N N . PHE A 1 563 ? 16.029 -12.364 9.279 1.00 72.06 563 PHE A N 1
ATOM 4366 C CA . PHE A 1 563 ? 16.497 -11.678 10.480 1.00 72.06 563 PHE A CA 1
ATOM 4367 C C . PHE A 1 563 ? 15.694 -12.127 11.690 1.00 72.06 563 PHE A C 1
ATOM 4369 O O . PHE A 1 563 ? 14.467 -12.060 11.675 1.00 72.06 563 PHE A O 1
ATOM 4376 N N . THR A 1 564 ? 16.388 -12.565 12.738 1.00 72.56 564 THR A N 1
ATOM 4377 C CA . THR A 1 564 ? 15.744 -13.059 13.975 1.00 72.56 564 THR A CA 1
ATOM 4378 C C . THR A 1 564 ? 15.865 -12.103 15.151 1.00 72.56 564 THR A C 1
ATOM 4380 O O . THR A 1 564 ? 15.416 -12.420 16.246 1.00 72.56 564 THR A O 1
ATOM 4383 N N . TYR A 1 565 ? 16.542 -10.968 14.967 1.00 73.69 565 TYR A N 1
ATOM 4384 C CA . TYR A 1 565 ? 16.808 -9.986 16.024 1.00 73.69 565 TYR A CA 1
ATOM 4385 C C . TYR A 1 565 ? 17.432 -10.591 17.297 1.00 73.69 565 TYR A C 1
ATOM 4387 O O . TYR A 1 565 ? 17.186 -10.135 18.411 1.00 73.69 565 TYR A O 1
ATOM 4395 N N . GLY A 1 566 ? 18.252 -11.638 17.139 1.00 74.88 566 GLY A N 1
ATOM 4396 C CA . GLY A 1 566 ? 18.920 -12.324 18.251 1.00 74.88 566 GLY A CA 1
ATOM 4397 C C . GLY A 1 566 ? 18.020 -13.276 19.040 1.00 74.88 566 GLY A C 1
ATOM 4398 O O . GLY A 1 566 ? 18.388 -13.711 20.131 1.00 74.88 566 GLY A O 1
ATOM 4399 N N . SER A 1 567 ? 16.850 -13.601 18.499 1.00 75.88 567 SER A N 1
ATOM 4400 C CA . SER A 1 567 ? 15.836 -14.366 19.207 1.00 75.88 567 SER A CA 1
ATOM 4401 C C . SER A 1 567 ? 15.853 -15.876 18.938 1.00 75.88 567 SER A C 1
ATOM 4403 O O . SER A 1 567 ? 15.180 -16.633 19.638 1.00 75.88 567 SER A O 1
ATOM 4405 N N . SER A 1 568 ? 16.679 -16.314 17.983 1.00 79.75 568 SER A N 1
ATOM 4406 C CA . SER A 1 568 ? 16.847 -17.712 17.588 1.00 79.75 568 SER A CA 1
ATOM 4407 C C . SER A 1 568 ? 18.055 -18.396 18.224 1.00 79.75 568 SER A C 1
ATOM 4409 O O . SER A 1 568 ? 19.132 -17.812 18.315 1.00 79.75 568 SER A O 1
ATOM 4411 N N . ASP A 1 569 ? 17.901 -19.683 18.554 1.00 84.50 569 ASP A N 1
ATOM 4412 C CA . ASP A 1 569 ? 19.017 -20.570 18.915 1.00 84.50 569 ASP A CA 1
ATOM 4413 C C . ASP A 1 569 ? 19.817 -21.065 17.689 1.00 84.50 569 ASP A C 1
ATOM 4415 O O . ASP A 1 569 ? 20.926 -21.583 17.835 1.00 84.50 569 ASP A O 1
ATOM 4419 N N . LYS A 1 570 ? 19.261 -20.949 16.473 1.00 85.69 570 LYS A N 1
ATOM 4420 C CA . LYS A 1 570 ? 19.929 -21.305 15.211 1.00 85.69 570 LYS A CA 1
ATOM 4421 C C . LYS A 1 570 ? 20.473 -20.052 14.539 1.00 85.69 570 LYS A C 1
ATOM 4423 O O . LYS A 1 570 ? 19.886 -18.977 14.614 1.00 85.69 570 LYS A O 1
ATOM 4428 N N . SER A 1 571 ? 21.567 -20.201 13.802 1.00 86.19 571 SER A N 1
ATOM 4429 C CA . SER A 1 571 ? 22.063 -19.099 12.979 1.00 86.19 571 SER A CA 1
ATOM 4430 C C . SER A 1 571 ? 21.117 -18.803 11.810 1.00 86.19 571 SER A C 1
ATOM 4432 O O . SER A 1 571 ? 20.506 -19.709 11.239 1.00 86.19 571 SER A O 1
ATOM 4434 N N . GLU A 1 572 ? 21.058 -17.545 11.373 1.00 79.50 572 GLU A N 1
ATOM 4435 C CA . GLU A 1 572 ? 20.252 -17.115 10.216 1.00 79.50 572 GLU A CA 1
ATOM 4436 C C . GLU A 1 572 ? 20.606 -17.896 8.939 1.00 79.50 572 GLU A C 1
ATOM 4438 O O . GLU A 1 572 ? 19.737 -18.229 8.137 1.00 79.50 572 GLU A O 1
ATOM 4443 N N . LYS A 1 573 ? 21.871 -18.315 8.797 1.00 83.56 573 LYS A N 1
ATOM 4444 C CA . LYS A 1 573 ? 22.331 -19.180 7.701 1.00 83.56 573 LYS A CA 1
ATOM 4445 C C . LYS A 1 573 ? 21.738 -20.590 7.757 1.00 83.56 573 LYS A C 1
ATOM 4447 O O . LYS A 1 573 ? 21.465 -21.183 6.715 1.00 83.56 573 LYS A O 1
ATOM 4452 N N . GLU A 1 574 ? 21.593 -21.170 8.946 1.00 87.38 574 GLU A N 1
ATOM 4453 C CA . GLU A 1 574 ? 20.933 -22.471 9.111 1.00 87.38 574 GLU A CA 1
ATOM 4454 C C . GLU A 1 574 ? 19.437 -22.358 8.852 1.00 87.38 574 GLU A C 1
ATOM 4456 O O . GLU A 1 574 ? 18.868 -23.217 8.181 1.00 87.38 574 GLU A O 1
ATOM 4461 N N . LEU A 1 575 ? 18.822 -21.278 9.326 1.00 82.50 575 LEU A N 1
ATOM 4462 C CA . LEU A 1 575 ? 17.412 -20.996 9.104 1.00 82.50 575 LEU A CA 1
ATOM 4463 C C . LEU A 1 575 ? 17.100 -20.835 7.615 1.00 82.50 575 LEU A C 1
ATOM 4465 O O . LEU A 1 575 ? 16.208 -21.505 7.102 1.00 82.50 575 LEU A O 1
ATOM 4469 N N . LEU A 1 576 ? 17.914 -20.072 6.886 1.00 81.62 576 LEU A N 1
ATOM 4470 C CA . LEU A 1 576 ? 17.766 -19.910 5.442 1.00 81.62 576 LEU A CA 1
ATOM 4471 C C . LEU A 1 576 ? 17.856 -21.254 4.691 1.00 81.62 576 LEU A C 1
ATOM 4473 O O . LEU A 1 576 ? 17.093 -21.500 3.760 1.00 81.62 576 LEU A O 1
ATOM 4477 N N . LYS A 1 577 ? 18.728 -22.178 5.124 1.00 87.69 577 LYS A N 1
ATOM 4478 C CA . LYS A 1 577 ? 18.782 -23.540 4.551 1.00 87.69 577 LYS A CA 1
ATOM 4479 C C . LYS A 1 577 ? 17.506 -24.335 4.808 1.00 87.69 577 LYS A C 1
ATOM 4481 O O . LYS A 1 577 ? 17.093 -25.108 3.946 1.00 87.69 577 LYS A O 1
ATOM 4486 N N . ILE A 1 578 ? 16.916 -24.196 5.993 1.00 87.94 578 ILE A N 1
ATOM 4487 C CA . ILE A 1 578 ? 15.654 -24.862 6.322 1.00 87.94 578 ILE A CA 1
ATOM 4488 C C . ILE A 1 578 ? 14.526 -24.268 5.469 1.00 87.94 578 ILE A C 1
ATOM 4490 O O . ILE A 1 578 ? 13.740 -25.036 4.918 1.00 87.94 578 ILE A O 1
ATOM 4494 N N . LEU A 1 579 ? 14.488 -22.945 5.290 1.00 84.12 579 LEU A N 1
ATOM 4495 C CA . LEU A 1 579 ? 13.514 -22.257 4.441 1.00 84.12 579 LEU A CA 1
ATOM 4496 C C . LEU A 1 579 ? 13.569 -22.802 3.010 1.00 84.12 579 LEU A C 1
ATOM 4498 O O . LEU A 1 579 ? 12.580 -23.347 2.530 1.00 84.12 579 LEU A O 1
ATOM 4502 N N . HIS A 1 580 ? 14.750 -22.803 2.385 1.00 84.25 580 HIS A N 1
ATOM 4503 C CA . HIS A 1 580 ? 14.938 -23.336 1.029 1.00 84.25 580 HIS A CA 1
ATOM 4504 C C . HIS A 1 580 ? 14.570 -24.818 0.869 1.00 84.25 580 HIS A C 1
ATOM 4506 O O . HIS A 1 580 ? 14.320 -25.278 -0.241 1.00 84.25 580 HIS A O 1
ATOM 4512 N N . LYS A 1 581 ? 14.575 -25.598 1.955 1.00 90.25 581 LYS A N 1
ATOM 4513 C CA . LYS A 1 581 ? 14.210 -27.020 1.921 1.00 90.25 581 LYS A CA 1
ATOM 4514 C C . LYS A 1 581 ? 12.698 -27.246 2.003 1.00 90.25 581 LYS A C 1
ATOM 4516 O O . LYS A 1 581 ? 12.233 -28.316 1.613 1.00 90.25 581 LYS A O 1
ATOM 4521 N N . ASN A 1 582 ? 11.955 -26.296 2.567 1.00 87.25 582 ASN A N 1
ATOM 4522 C CA . ASN A 1 582 ? 10.528 -26.445 2.857 1.00 87.25 582 ASN A CA 1
ATOM 4523 C C . ASN A 1 582 ? 9.634 -25.584 1.953 1.00 87.25 582 ASN A C 1
ATOM 4525 O O . ASN A 1 582 ? 8.448 -25.900 1.829 1.00 87.25 582 ASN A O 1
ATOM 4529 N N . PHE A 1 583 ? 10.203 -24.567 1.300 1.00 83.31 583 PHE A N 1
ATOM 4530 C CA . PHE A 1 583 ? 9.477 -23.592 0.495 1.00 83.31 583 PHE A CA 1
ATOM 4531 C C . PHE A 1 583 ? 10.089 -23.380 -0.878 1.00 83.31 583 PHE A C 1
ATOM 4533 O O . PHE A 1 583 ? 11.309 -23.424 -1.054 1.00 83.31 583 PHE A O 1
ATOM 4540 N N . ASP A 1 584 ? 9.210 -23.111 -1.833 1.00 84.62 584 ASP A N 1
ATOM 4541 C CA . ASP A 1 584 ? 9.547 -22.754 -3.200 1.00 84.62 584 ASP A CA 1
ATOM 4542 C C . ASP A 1 584 ? 8.782 -21.476 -3.535 1.00 84.62 584 ASP A C 1
ATOM 4544 O O . ASP A 1 584 ? 7.614 -21.498 -3.910 1.00 84.62 584 ASP A O 1
ATOM 4548 N N . LEU A 1 585 ? 9.470 -20.350 -3.360 1.00 81.12 585 LEU A N 1
ATOM 4549 C CA . LEU A 1 585 ? 8.889 -19.012 -3.454 1.00 81.12 585 LEU A CA 1
ATOM 4550 C C . LEU A 1 585 ? 8.702 -18.534 -4.907 1.00 81.12 585 LEU A C 1
ATOM 4552 O O . LEU A 1 585 ? 8.664 -17.331 -5.167 1.00 81.12 585 LEU A O 1
ATOM 4556 N N . ARG A 1 586 ? 8.647 -19.448 -5.882 1.00 79.81 586 ARG A N 1
ATOM 4557 C CA . ARG A 1 586 ? 8.279 -19.094 -7.257 1.00 79.81 586 ARG A CA 1
ATOM 4558 C C . ARG A 1 586 ? 6.783 -18.764 -7.304 1.00 79.81 586 ARG A C 1
ATOM 4560 O O . ARG A 1 586 ? 5.993 -19.518 -6.732 1.00 79.81 586 ARG A O 1
ATOM 4567 N N . PRO A 1 587 ? 6.352 -17.713 -8.028 1.00 72.88 587 PRO A N 1
ATOM 4568 C CA . PRO A 1 587 ? 4.961 -17.257 -7.982 1.00 72.88 587 PRO A CA 1
ATOM 4569 C C . PRO A 1 587 ? 3.956 -18.352 -8.357 1.00 72.88 587 PRO A C 1
ATOM 4571 O O . PRO A 1 587 ? 2.931 -18.515 -7.702 1.00 72.88 587 PRO A O 1
ATOM 4574 N N . GLY A 1 588 ? 4.277 -19.161 -9.369 1.00 77.12 588 GLY A N 1
ATOM 4575 C CA . GLY A 1 588 ? 3.429 -20.277 -9.790 1.00 77.12 588 GLY A CA 1
ATOM 4576 C C . GLY A 1 588 ? 3.262 -21.369 -8.734 1.00 77.12 588 GLY A C 1
ATOM 4577 O O . GLY A 1 588 ? 2.207 -21.995 -8.644 1.00 77.12 588 GLY A O 1
ATOM 4578 N N . VAL A 1 589 ? 4.291 -21.584 -7.912 1.00 84.62 589 VAL A N 1
ATOM 4579 C CA . VAL A 1 589 ? 4.264 -22.565 -6.823 1.00 84.62 589 VAL A CA 1
ATOM 4580 C C . VAL A 1 589 ? 3.489 -22.026 -5.629 1.00 84.62 589 VAL A C 1
ATOM 4582 O O . VAL A 1 589 ? 2.645 -22.742 -5.100 1.00 84.62 589 VAL A O 1
ATOM 4585 N N . ILE A 1 590 ? 3.685 -20.755 -5.279 1.00 80.69 590 ILE A N 1
ATOM 4586 C CA . ILE A 1 590 ? 2.913 -20.071 -4.234 1.00 80.69 590 ILE A CA 1
ATOM 4587 C C . ILE A 1 590 ? 1.418 -20.150 -4.554 1.00 80.69 590 ILE A C 1
ATOM 4589 O O . ILE A 1 590 ? 0.633 -20.610 -3.725 1.00 80.69 590 ILE A O 1
ATOM 4593 N N . VAL A 1 591 ? 1.033 -19.802 -5.790 1.00 80.62 591 VAL A N 1
ATOM 4594 C CA . VAL A 1 591 ? -0.367 -19.836 -6.245 1.00 80.62 591 VAL A CA 1
ATOM 4595 C C . VAL A 1 591 ? -1.007 -21.211 -6.057 1.00 80.62 591 VAL A C 1
ATOM 4597 O O . VAL A 1 591 ? -2.168 -21.323 -5.655 1.00 80.62 591 VAL A O 1
ATOM 4600 N N . ARG A 1 592 ? -0.245 -22.267 -6.338 1.00 88.38 592 ARG A N 1
ATOM 4601 C CA . ARG A 1 592 ? -0.678 -23.650 -6.145 1.00 88.38 592 ARG A CA 1
ATOM 4602 C C . ARG A 1 592 ? -0.781 -24.004 -4.662 1.00 88.38 592 ARG A C 1
ATOM 4604 O O . ARG A 1 592 ? -1.784 -24.581 -4.249 1.00 88.38 592 ARG A O 1
ATOM 4611 N N . ASP A 1 593 ? 0.248 -23.692 -3.883 1.00 86.19 593 ASP A N 1
ATOM 4612 C CA . ASP A 1 593 ? 0.387 -24.135 -2.496 1.00 86.19 593 ASP A CA 1
ATOM 4613 C C . ASP A 1 593 ? -0.625 -23.447 -1.560 1.00 86.19 593 ASP A C 1
ATOM 4615 O O . ASP A 1 593 ? -1.112 -24.082 -0.623 1.00 86.19 593 ASP A O 1
ATOM 4619 N N . LEU A 1 594 ? -1.003 -22.198 -1.846 1.00 85.31 594 LEU A N 1
ATOM 4620 C CA . LEU A 1 594 ? -1.988 -21.431 -1.070 1.00 85.31 594 LEU A CA 1
ATOM 4621 C C . LEU A 1 594 ? -3.387 -21.374 -1.731 1.00 85.31 594 LEU A C 1
ATOM 4623 O O . LEU A 1 594 ? -4.285 -20.726 -1.204 1.00 85.31 594 LEU A O 1
ATOM 4627 N N . ASP A 1 595 ? -3.599 -22.078 -2.851 1.00 90.12 595 ASP A N 1
ATOM 4628 C CA . ASP A 1 595 ? -4.893 -22.211 -3.555 1.00 90.12 595 ASP A CA 1
ATOM 4629 C C . ASP A 1 595 ? -5.574 -20.874 -3.890 1.00 90.12 595 ASP A C 1
ATOM 4631 O O . ASP A 1 595 ? -6.709 -20.542 -3.532 1.00 90.12 595 ASP A O 1
ATOM 4635 N N . LEU A 1 596 ? -4.795 -20.091 -4.607 1.00 84.62 596 LEU A N 1
ATOM 4636 C CA . LEU A 1 596 ? -4.885 -18.648 -4.686 1.00 84.62 596 LEU A CA 1
ATOM 4637 C C . LEU A 1 596 ? -5.698 -18.134 -5.871 1.00 84.62 596 LEU A C 1
ATOM 4639 O O . LEU A 1 596 ? -6.000 -16.958 -5.972 1.00 84.62 596 LEU A O 1
ATOM 4643 N N . LYS A 1 597 ? -6.140 -19.017 -6.762 1.00 88.31 597 LYS A N 1
ATOM 4644 C CA . LYS A 1 597 ? -7.085 -18.656 -7.831 1.00 88.31 597 LYS A CA 1
ATOM 4645 C C . LYS A 1 597 ? -8.536 -18.587 -7.337 1.00 88.31 597 LYS A C 1
ATOM 4647 O O . LYS A 1 597 ? -9.466 -18.470 -8.136 1.00 88.31 597 LYS A O 1
ATOM 4652 N N . LYS A 1 598 ? -8.752 -18.718 -6.025 1.00 89.94 598 LYS A N 1
ATOM 4653 C CA . LYS A 1 598 ? -10.069 -18.667 -5.396 1.00 89.94 598 LYS A CA 1
ATOM 4654 C C . LYS A 1 598 ? -10.495 -17.225 -5.116 1.00 89.94 598 LYS A C 1
ATOM 4656 O O . LYS A 1 598 ? -9.672 -16.413 -4.721 1.00 89.94 598 LYS A O 1
ATOM 4661 N N . PRO A 1 599 ? -11.795 -16.919 -5.236 1.00 93.25 599 PRO A N 1
ATOM 4662 C CA . PRO A 1 599 ? -12.319 -15.588 -4.962 1.00 93.25 599 PRO A CA 1
ATOM 4663 C C . PRO A 1 599 ? -12.478 -15.351 -3.448 1.00 93.25 599 PRO A C 1
ATOM 4665 O O . PRO A 1 599 ? -13.570 -15.541 -2.899 1.00 93.25 599 PRO A O 1
ATOM 4668 N N . ILE A 1 600 ? -11.375 -15.024 -2.768 1.00 90.19 600 ILE A N 1
ATOM 4669 C CA . ILE A 1 600 ? -11.303 -14.835 -1.308 1.00 90.19 600 ILE A CA 1
ATOM 4670 C C . ILE A 1 600 ? -10.868 -13.421 -0.882 1.00 90.19 600 ILE A C 1
ATOM 4672 O O . ILE A 1 600 ? -10.779 -13.158 0.320 1.00 90.19 600 ILE A O 1
ATOM 4676 N N . TYR A 1 601 ? -10.611 -12.516 -1.826 1.00 87.19 601 TYR A N 1
ATOM 4677 C CA . TYR A 1 601 ? -9.843 -11.292 -1.578 1.00 87.19 601 TYR A CA 1
ATOM 4678 C C . TYR A 1 601 ? -10.680 -10.142 -1.041 1.00 87.19 601 TYR A C 1
ATOM 4680 O O . TYR A 1 601 ? -10.195 -9.360 -0.232 1.00 87.19 601 TYR A O 1
ATOM 4688 N N . GLN A 1 602 ? -11.975 -10.054 -1.359 1.00 89.50 602 GLN A N 1
ATOM 4689 C CA . GLN A 1 602 ? -12.793 -8.975 -0.788 1.00 89.50 602 GLN A CA 1
ATOM 4690 C C . GLN A 1 602 ? -12.783 -9.011 0.751 1.00 89.50 602 GLN A C 1
ATOM 4692 O O . GLN A 1 602 ? -12.858 -7.978 1.416 1.00 89.50 602 GLN A O 1
ATOM 4697 N N . ASN A 1 603 ? -12.631 -10.207 1.328 1.00 90.38 603 ASN A N 1
ATOM 4698 C CA . ASN A 1 603 ? -12.499 -10.377 2.768 1.00 90.38 603 ASN A CA 1
ATOM 4699 C C . ASN A 1 603 ? -11.155 -9.873 3.306 1.00 90.38 603 ASN A C 1
ATOM 4701 O O . ASN A 1 603 ? -11.098 -9.549 4.490 1.00 90.38 603 ASN A O 1
ATOM 4705 N N . THR A 1 604 ? -10.088 -9.831 2.504 1.00 83.12 604 THR A N 1
ATOM 4706 C CA . THR A 1 604 ? -8.758 -9.351 2.915 1.00 83.12 604 THR A CA 1
ATOM 4707 C C . THR A 1 604 ? -8.664 -7.831 2.932 1.00 83.12 604 THR A C 1
ATOM 4709 O O . THR A 1 604 ? -7.978 -7.275 3.788 1.00 83.12 604 THR A O 1
ATOM 4712 N N . ALA A 1 605 ? -9.429 -7.161 2.066 1.00 81.31 605 ALA A N 1
ATOM 4713 C CA . ALA A 1 605 ? -9.372 -5.720 1.842 1.00 81.31 605 ALA A CA 1
ATOM 4714 C C . ALA A 1 605 ? -9.563 -4.849 3.098 1.00 81.31 605 ALA A C 1
ATOM 4716 O O . ALA A 1 605 ? -9.130 -3.697 3.119 1.00 81.31 605 ALA A O 1
ATOM 4717 N N . CYS A 1 606 ? -10.174 -5.357 4.175 1.00 86.19 606 CYS A N 1
ATOM 4718 C CA . CYS A 1 606 ? -10.321 -4.637 5.441 1.00 86.19 606 CYS A CA 1
ATOM 4719 C C . CYS A 1 606 ? -9.926 -5.492 6.655 1.00 86.19 606 CYS A C 1
ATOM 4721 O O . CYS A 1 606 ? -10.022 -6.715 6.630 1.00 86.19 606 CYS A O 1
ATOM 4723 N N . TYR A 1 607 ? -9.516 -4.817 7.737 1.00 90.50 607 TYR A N 1
ATOM 4724 C CA . TYR A 1 607 ? -9.105 -5.413 9.021 1.00 90.50 607 TYR A CA 1
ATOM 4725 C C . TYR A 1 607 ? -7.828 -6.264 8.996 1.00 90.50 607 TYR A C 1
ATOM 4727 O O . TYR A 1 607 ? -7.635 -7.102 9.875 1.00 90.50 607 TYR A O 1
ATOM 4735 N N . GLY A 1 608 ? -6.953 -6.001 8.024 1.00 81.38 608 GLY A N 1
ATOM 4736 C CA . GLY A 1 608 ? -5.664 -6.671 7.882 1.00 81.38 608 GLY A CA 1
ATOM 4737 C C . GLY A 1 608 ? -5.771 -7.962 7.074 1.00 81.38 608 GLY A C 1
ATOM 4738 O O . GLY A 1 608 ? -6.764 -8.691 7.157 1.00 81.38 608 GLY A O 1
ATOM 4739 N N . HIS A 1 609 ? -4.735 -8.239 6.283 1.00 81.25 609 HIS A N 1
ATOM 4740 C CA . HIS A 1 609 ? -4.628 -9.484 5.515 1.00 81.25 609 HIS A CA 1
ATOM 4741 C C . HIS A 1 609 ? -4.110 -10.632 6.392 1.00 81.25 609 HIS A C 1
ATOM 4743 O O . HIS A 1 609 ? -4.375 -11.799 6.109 1.00 81.25 609 HIS A O 1
ATOM 4749 N N . PHE A 1 610 ? -3.412 -10.296 7.479 1.00 82.38 610 PHE A N 1
ATOM 4750 C CA . PHE A 1 610 ? -2.760 -11.245 8.370 1.00 82.38 610 PHE A CA 1
ATOM 4751 C C . PHE A 1 610 ? -3.404 -11.340 9.754 1.00 82.38 610 PHE A C 1
ATOM 4753 O O . PHE A 1 610 ? -4.134 -10.450 10.194 1.00 82.38 610 PHE A O 1
ATOM 4760 N N . GLY A 1 611 ? -3.100 -12.428 10.460 1.00 83.94 611 GLY A N 1
ATOM 4761 C CA . GLY A 1 611 ? -3.618 -12.747 11.790 1.00 83.94 611 GLY A CA 1
ATOM 4762 C C . GLY A 1 611 ? -5.040 -13.317 11.782 1.00 83.94 611 GLY A C 1
ATOM 4763 O O . GLY A 1 611 ? -5.717 -13.313 12.812 1.00 83.94 611 GLY A O 1
ATOM 4764 N N . ARG A 1 612 ? -5.525 -13.789 10.627 1.00 89.50 612 ARG A N 1
ATOM 4765 C CA . ARG A 1 612 ? -6.928 -14.168 10.391 1.00 89.50 612 ARG A CA 1
ATOM 4766 C C . ARG A 1 612 ? -7.067 -15.599 9.873 1.00 89.50 612 ARG A C 1
ATOM 4768 O O . ARG A 1 612 ? -6.812 -15.895 8.712 1.00 89.50 612 ARG A O 1
ATOM 4775 N N . LYS A 1 613 ? -7.495 -16.500 10.760 1.00 91.31 613 LYS A N 1
ATOM 4776 C CA . LYS A 1 613 ? -7.444 -17.967 10.592 1.00 91.31 613 LYS A CA 1
ATOM 4777 C C . LYS A 1 613 ? -8.158 -18.516 9.349 1.00 91.31 613 LYS A C 1
ATOM 4779 O O . LYS A 1 613 ? -7.944 -19.675 9.008 1.00 91.31 613 LYS A O 1
ATOM 4784 N N . GLU A 1 614 ? -9.043 -17.747 8.723 1.00 90.56 614 GLU A N 1
ATOM 4785 C CA . GLU A 1 614 ? -9.750 -18.148 7.508 1.00 90.56 614 GLU A CA 1
ATOM 4786 C C . GLU A 1 614 ? -8.865 -18.218 6.255 1.00 90.56 614 GLU A C 1
ATOM 4788 O O . GLU A 1 614 ? -9.262 -18.872 5.288 1.00 90.56 614 GLU A O 1
ATOM 4793 N N . PHE A 1 615 ? -7.695 -17.570 6.249 1.00 87.19 615 PHE A N 1
ATOM 4794 C CA . PHE A 1 615 ? -6.858 -17.493 5.055 1.00 87.19 615 PHE A CA 1
ATOM 4795 C C . PHE A 1 615 ? -5.829 -18.627 4.954 1.00 87.19 615 PHE A C 1
ATOM 4797 O O . PHE A 1 615 ? -5.280 -19.050 5.973 1.00 87.19 615 PHE A O 1
ATOM 4804 N N . PRO A 1 616 ? -5.512 -19.104 3.732 1.00 86.25 616 PRO A N 1
ATOM 4805 C CA . PRO A 1 616 ? -4.567 -20.204 3.530 1.00 86.25 616 PRO A CA 1
ATOM 4806 C C . PRO A 1 616 ? -3.177 -19.926 4.109 1.00 86.25 616 PRO A C 1
ATOM 4808 O O . PRO A 1 616 ? -2.590 -20.804 4.737 1.00 86.25 616 PRO A O 1
ATOM 4811 N N . TRP A 1 617 ? -2.686 -18.692 3.967 1.00 83.94 617 TRP A N 1
ATOM 4812 C CA . TRP A 1 617 ? -1.387 -18.266 4.494 1.00 83.94 617 TRP A CA 1
ATOM 4813 C C . TRP A 1 617 ? -1.304 -18.218 6.019 1.00 83.94 617 TRP A C 1
ATOM 4815 O O . TRP A 1 617 ? -0.214 -18.160 6.584 1.00 83.94 617 TRP A O 1
ATOM 4825 N N . GLU A 1 618 ? -2.442 -18.258 6.707 1.00 84.44 618 GLU A N 1
ATOM 4826 C CA . GLU A 1 618 ? -2.484 -18.268 8.164 1.00 84.44 618 GLU A CA 1
ATOM 4827 C C . GLU A 1 618 ? -2.344 -19.675 8.752 1.00 84.44 618 GLU A C 1
ATOM 4829 O O . GLU A 1 618 ? -2.222 -19.820 9.969 1.00 84.44 618 GLU A O 1
ATOM 4834 N N . VAL A 1 619 ? -2.317 -20.713 7.908 1.00 87.12 619 VAL A N 1
ATOM 4835 C CA . VAL A 1 619 ? -2.154 -22.112 8.313 1.00 87.12 619 VAL A CA 1
ATOM 4836 C C . VAL A 1 619 ? -0.678 -22.517 8.241 1.00 87.12 619 VAL A C 1
ATOM 4838 O O . VAL A 1 619 ? -0.147 -22.670 7.143 1.00 87.12 619 VAL A O 1
ATOM 4841 N N . PRO A 1 620 ? -0.005 -22.778 9.378 1.00 83.00 620 PRO A N 1
ATOM 4842 C CA . PRO A 1 620 ? 1.411 -23.125 9.347 1.00 83.00 620 PRO A CA 1
ATOM 4843 C C . PRO A 1 620 ? 1.685 -24.538 8.760 1.00 83.00 620 PRO A C 1
ATOM 4845 O O . PRO A 1 620 ? 1.162 -25.538 9.264 1.00 83.00 620 PRO A O 1
ATOM 4848 N N . ARG A 1 621 ? 2.533 -24.660 7.727 1.00 83.12 621 ARG A N 1
ATOM 4849 C CA . ARG A 1 621 ? 3.096 -25.874 7.101 1.00 83.12 621 ARG A CA 1
ATOM 4850 C C . ARG A 1 621 ? 4.152 -26.511 7.977 1.00 83.12 621 ARG A C 1
ATOM 4852 O O . ARG A 1 621 ? 5.210 -25.952 8.241 1.00 83.12 621 ARG A O 1
ATOM 4859 N N . LYS A 1 622 ? 3.939 -27.766 8.349 1.00 84.50 622 LYS A N 1
ATOM 4860 C CA . LYS A 1 622 ? 4.893 -28.505 9.178 1.00 84.50 622 LYS A CA 1
ATOM 4861 C C . LYS A 1 622 ? 6.306 -28.578 8.561 1.00 84.50 622 LYS A C 1
ATOM 4863 O O . LYS A 1 622 ? 6.498 -29.272 7.561 1.00 84.50 622 LYS A O 1
ATOM 4868 N N . MET A 1 623 ? 7.295 -27.949 9.196 1.00 81.62 623 MET A N 1
ATOM 4869 C CA . MET A 1 623 ? 8.680 -27.898 8.709 1.00 81.62 623 MET A CA 1
ATOM 4870 C C . MET A 1 623 ? 9.447 -29.202 8.952 1.00 81.62 623 MET A C 1
ATOM 4872 O O . MET A 1 623 ? 9.240 -29.908 9.942 1.00 81.62 623 MET A O 1
ATOM 4876 N N . LYS A 1 624 ? 10.407 -29.494 8.069 1.00 83.19 624 LYS A N 1
ATOM 4877 C CA . LYS A 1 624 ? 11.387 -30.582 8.213 1.00 83.19 624 LYS A CA 1
ATOM 4878 C C . LYS A 1 624 ? 12.782 -29.996 8.463 1.00 83.19 624 LYS A C 1
ATOM 4880 O O . LYS A 1 624 ? 13.407 -29.520 7.510 1.00 83.19 624 LYS A O 1
ATOM 4885 N N . PHE A 1 625 ? 13.287 -30.072 9.698 1.00 81.81 625 PHE A N 1
ATOM 4886 C CA . PHE A 1 625 ? 14.629 -29.601 10.070 1.00 81.81 625 PHE A CA 1
ATOM 4887 C C . PHE A 1 625 ? 15.306 -30.430 11.155 1.00 81.81 625 PHE A C 1
ATOM 4889 O O . PHE A 1 625 ? 14.584 -31.066 11.954 1.00 81.81 625 PHE A O 1
#

Secondary structure (DSSP, 8-state):
-PPP------TTS-TTEEEEEEEEE-TTSHHHHHHHHHHHHHHHHHTT-TT-EEEEEEEEETTEEEEEEEEE-S----HHHHHHHHHHHHT-EEGGGTEETTT-EEEEEEEPPPHHHHHHHTTT--GGGPPPSS-------B-TTSTTSS-HHHHHHHHHHHHHHHHHHTTSSTTEEEEEEEEEEEEEEEETTEEEEEEEEEEEEEEEE-TTS-HHHHHHHIIIIIIHHHS-GGG--TT-EEEESTTS---S-GGGT--EES-GGGHHHHTTTTSS-----SB--TTHHHHS-THHHHHHHHHHHHH-SS--B---------HHHHHHHHHHHHHHHTT-TT-EEEEEEEEETTEEEEEEEEE-S----HHHHHHHHHHHHT-EEGGGTEETTT-EEEEEEEPPPHHHHHHHTTT--GGGPPPSS---------TTSTTSS-HHHHHHHHHHHHHHHHHHTTSSTTEEEEEEEEEEEEEEEETTEEEEEEEEEEEEEEEE-TTS-HHHHHHHIIIIIIHHHS-GGG--TT-EEEESTTS---S-STT--------S-S------TT--SS-HHHHHHHHHHH----HHHHHHHTTTTSS--TTTSSS-SSS-TTSGGGS------

InterPro domains:
  IPR002133 S-adenosylmethionine synthetase [PTHR11964] (17-257)
  IPR002133 S-adenosylmethionine synthetase [TIGR01034] (19-259)
  IPR002133 S-adenosylmethionine synthetase [TIGR01034] (322-547)
  IPR022628 S-adenosylmethionine synthetase, N-terminal [PF00438] (18-115)
  IPR022628 S-adenosylmethionine synthetase, N-terminal [PF00438] (322-406)
  IPR022629 S-adenosylmethionine synthetase, central domain [PF02772] (129-250)
  IPR022629 S-adenosylmethionine synthetase, central domain [PF02772] (420-541)
  IPR022630 S-adenosylmethionine synthetase, C-terminal [PF02773] (547-618)
  IPR022631 S-adenosylmethionine synthetase, conserved site [PS00376] (131-141)
  IPR022631 S-adenosylmethionine synthetase, conserved site [PS00376] (422-432)
  IPR022636 S-adenosylmethionine synthetase superfamily [SSF55973] (18-124)
  IPR022636 S-adenosylmethionine synthetase superfamily [SSF55973] (128-251)
  IPR022636 S-adenosylmethionine synthetase superfamily [SSF55973] (322-415)
  IPR022636 S-adenosylmethionine synthetase superfamily [SSF55973] (419-542)
  IPR022636 S-adenosylmethionine synthetase superfamily [SSF55973] (547-624)

Organism: Acipenser ruthenus (NCBI:txid7906)

Sequence (625 aa):
MNGPVDGLFDSQHDDGAFMFTSESVGEGHPDKICDQISDAVLDAHLKQDPDAKVACETVCKTGMVLLCGEITSRANVDYQKVVRDTIKHIGYDDSGKGFDYKTCNVLVALEQQSPDIAQGVHLDRHEEDIGAGDQGLMFGYATDETEECMPLTIVLAHKLNSKMSELRRNGTLPWLRPDSKTQVTVQYRQEKGAVIPERVHTVVVSVQHDDCINLEDMQKILKEKVIKAVIPAKYLDEETIYHLQPSGRFVIGGPQVSCSQESSWKSLKCCHGAMVTCVLTGRTHCQDWIVDNCDCNAEVIDFFRQLFHGRQTGCVYCTVHDKICDQISDAVLDAHLKQDPDAKVACETVCKTGMVLLCGEITSRANVDYQKVVRDTIKHIGYDDSGKGFDYKTCNVLVALEQQSPDIAQGVHLDRHEEDIGAGDQGLMFGYATDETEECMPLTIVLAHKLNSKMSELRRNGTLPWLRPDSKTQVTVQYRQEKGAVIPERVHTVVVSVQHDDCINLEDMQKILKEKVIKAVIPAKYLDEETIYHLQPSGRFVIGGPQVSYAIGVATPLSISLFTYGSSDKSEKELLKILHKNFDLRPGVIVRDLDLKKPIYQNTACYGHFGRKEFPWEVPRKMKF

Radius of gyration: 24.72 Å; chains: 1; bounding box: 63×63×68 Å

Foldseek 3Di:
DDPDPPPDDPPPDDDAKDKDKFKFKFCQAQLLLQQLLLLLVLQQQLVPFLPKWWQWKWWFAQLEIETEEAIDGPGDDPSLCSSLVSCVVLPQPDCQQRHHSVRGYYHYHYYHADPLQCLLFPPPDDLLFGFASADAAAKAKFFPQDPLRADPFLLLNLQLNVQLSVCCVVVVQVFFHNIKMKMWMFIWGDDLQHTHTQATAEIAIATAGAPPDAPVVQQVCSVPRRNPVRDPPRRDDPNRYYHYNVLRHHHNRHNHQWIYMNDQQCQCSQAHRPQEGARDGNGPPLNCCRHGNNLLNLLVNLLDVPQDPGHIWIDYDDHDDQVLFVLLQVLVVVQQCVAFVPKDRDWTWDDAQQEIEIATAIDGPGDDPSLCSSLVSCVVLPQCDCQQRHHSVRHYYHYHYHHHDPSLCSSAPPPDDPVPGDDSDDDDDDDQAAPQDPVRDDPFVQLFVQLLVQLSVCCVVVVQVFFGSDKGKGWDFDWDDDPNHTYTQATQEIAIATAGHPPDFQVVQQVCSVPRRVPVRPPPRRDDPNYYYHYNCSRHHHHDDNHHDGTSSGQQDPDDFIDGSSSGPDDSVVSVVQSVVQDDSGSSVSCVQQVPSRSPSSVSSGSHVGSDCVGSSSDRDDTDD